Protein AF-A0A3N4JMV4-F1 (afdb_monomer)

Mean predicted aligned error: 7.23 Å

Organism: NCBI:txid1336337

Solvent-accessible surface area (backbone atoms only — not comparable to full-atom values): 22166 Å² total; per-residue (Å²): 128,82,77,88,86,64,74,59,62,59,74,54,41,49,47,62,46,68,56,56,52,49,36,35,75,71,48,37,28,46,74,37,66,44,91,58,69,86,75,42,37,30,29,25,20,47,23,70,61,20,67,76,67,67,61,73,46,63,65,43,30,44,20,30,33,21,28,26,31,59,87,71,11,38,40,65,34,45,52,66,52,69,71,27,35,68,84,44,90,84,28,68,78,86,82,85,67,54,68,39,75,46,40,28,47,32,79,55,49,43,55,32,39,42,32,47,54,96,94,41,82,46,50,21,26,55,58,38,60,86,36,71,62,18,51,51,49,54,50,46,37,60,76,76,42,55,88,45,61,89,75,57,61,62,74,36,16,40,29,27,37,35,39,37,68,92,52,68,75,70,38,71,65,87,71,44,71,45,52,24,54,74,47,38,24,36,48,47,55,42,39,57,68,42,84,46,91,88,17,55,68,75,71,44,96,55,44,63,65,58,76,56,91,78,93,77,88,59,67,63,62,57,22,70,52,88,66,70,57,42,45,36,32,34,37,39,37,16,71,38,94,82,49,38,71,56,48,44,34,35,36,59,19,51,65,38,56,53,38,54,65,54,40,77,67,64,70,45,67,68,40,49,49,51,51,51,46,55,57,53,69,74,47,87,65,84,52,65,67,64,44,50,53,55,51,47,54,53,48,53,55,50,50,55,55,49,60,75,42,18,73,47,61,61,27,71,66,40,52,49,51,54,49,53,48,50,50,52,52,51,52,49,52,53,51,53,52,51,52,49,53,53,52,52,47,55,43,35,75,74,66,53,70,82,48,54,74,93,46,48,68,60,52,52,58,52,52,70,69,50,96,64,60,67,43,57,46,51,16,51,54,19,51,57,71,70,32,63,69,47,22,52,56,26,56,57,65,72,66,73,134

pLDDT: mean 91.99, std 9.96, range [29.64, 98.75]

InterPro domains:
  IPR019039 T4 RNA ligase 1-like, N-terminal [PF09511] (63-184)

Nearest PDB structures (foldseek):
  2c5u-assembly2_B  TM=5.601E-01  e=5.967E-13  Tequatrovirus T4
  5tt6-assembly1_A  TM=5.614E-01  e=3.307E-12  Tequatrovirus T4
  9do4-assembly1_B  TM=5.640E-01  e=1.115E-11  Tequatrovirus T4
  6vt1-assembly4_D  TM=7.646E-01  e=9.548E-05  Naegleria gruberi
  6vtb-assembly1_A  TM=7.559E-01  e=1.009E-04  Naegleria gruberi

Radius of gyration: 29.01 Å; Cα contacts (8 Å, |Δi|>4): 656; chains: 1; bounding box: 57×48×89 Å

Sequence (401 aa):
MSDPQRPPLAALSQIDPKILEKYAADGKILSHRHPDPTIGISIHNYSDSTAFRGRWDPVTLACRTLVTETKTGKVVARGFPKFFGVHEEEAYHPTGKEEVVVIEEKLDGSISLLFWYQGSWIWTSKGRFDSAHAAFAKEIMGEKYAHAYPRLDKDKTYVFEIIHPKNVIGVRYAGRKELVLLAMFRKDGSEVRLEAPGGPWETLPFGKPNIFTMETSDWAGMRDLPLINSEGFVVRFHQTANDERPERLKIKLKRYLEFLKKRENVNDVQDILKYYISCRTTISSFDREVVSRRMGEFKEHYFKTARSIADDLGGEKWVSGVQSAWNRIEIQFVGIMRRWEELLEEVREEGYADREWSRKRQFANMVLRKYIAEDYKQALFGWYDGKDEIVLKNLCKLASL

Secondary structure (DSSP, 8-state):
---TT---GGG-SB--HHHHHHHHHTTSEEEEE-SSTTT-EEEEEE-HHHHHTT---HHHHH-EEEEEETTT-BEEEE-PPP-EETTSTT-----S--SEEEEEE---SEEEEEEEETTEEEEEESS-TTSHHHHHHHHHHHHH-GGGGGGS-TTEEEEEEEE-TT---SS--TT--EEEEEEEEETTS-B--TTSTTSHHHHS-SB---EE----S-TTGGGG---SS--EEEEEEESSTT-SS-EEEEEE-HHHHHHHHHHTTTSSHHHHHHHHHHHHHT-----HHHHHHHHHHHHHHHHHHHHTTHHHHTTHHHHHHHHHHHHHHHHHHHHHHHHHHHHHHHHIIIIITT--GGGHHHHHHHHHHS-S-HHHHHHHHHHHTT-HHHHHHHHHHT---

Foldseek 3Di:
DPDPAADPLLVPQFDPLVVQVVCVVVLQKDKDDAPPCVLQKIAIAGHPCCVVVVVDHSVNQFRFRWMARNHGRGTQAGDHGDAEAPPDPPHDQDPVLFPDKWKFFPDDAWKKKWAAGDHDIFIDTRGGSPDPQSVLVVVLCVPPPVVCVVVDDRQKMWIWGFDAPVTGQQFDPPGDGFTETDWIAGSSGFTFDQPPVVHVCVPGPGHYTDIDDDDDSPLQCQLADPDARGQGIKMWTHSDPPRRHTHIHDRGHPLSVVLNVLCVQQPDLVSLLVLLLVQQLVQLDLDPVSSVVSSVVSVVVNLVSCQSNQRNVPHPVVSVVSVVSNVVLVVQLVVLSVVLVVVLVVCVVVPCVVLDPVCLVVQLVVLVPDPDDPLSSQLSNCVSVVNSSSNSVSSSVSRDD

Structure (mmCIF, N/CA/C/O backbone):
data_AF-A0A3N4JMV4-F1
#
_entry.id   AF-A0A3N4JMV4-F1
#
loop_
_atom_site.group_PDB
_atom_site.id
_atom_site.type_symbol
_atom_site.label_atom_id
_atom_site.label_alt_id
_atom_site.label_comp_id
_atom_site.label_asym_id
_atom_site.label_entity_id
_atom_site.label_seq_id
_atom_site.pdbx_PDB_ins_code
_atom_site.Cartn_x
_atom_site.Cartn_y
_atom_site.Cartn_z
_atom_site.occupancy
_atom_site.B_iso_or_equiv
_atom_site.auth_seq_id
_atom_site.auth_comp_id
_atom_site.auth_asym_id
_atom_site.auth_atom_id
_atom_site.pdbx_PDB_model_num
ATOM 1 N N . MET A 1 1 ? -21.156 24.020 18.182 1.00 29.64 1 MET A N 1
ATOM 2 C CA . MET A 1 1 ? -22.398 23.224 18.155 1.00 29.64 1 MET A CA 1
ATOM 3 C C . MET A 1 1 ? -22.039 21.955 17.415 1.00 29.64 1 MET A C 1
ATOM 5 O O . MET A 1 1 ? -21.512 22.074 16.319 1.00 29.64 1 MET A O 1
ATOM 9 N N . SER A 1 2 ? -22.162 20.796 18.059 1.00 32.72 2 SER A N 1
ATOM 10 C CA . SER A 1 2 ? -21.880 19.495 17.445 1.00 32.72 2 SER A CA 1
ATOM 11 C C . SER A 1 2 ? -22.747 19.322 16.203 1.00 32.72 2 SER A C 1
ATOM 13 O O . SER A 1 2 ? -23.943 19.598 16.270 1.00 32.72 2 SER A O 1
ATOM 15 N N . ASP A 1 3 ? -22.150 18.908 15.088 1.00 32.88 3 ASP A N 1
ATOM 16 C CA . ASP A 1 3 ? -22.882 18.565 13.871 1.00 32.88 3 ASP A CA 1
ATOM 17 C C . ASP A 1 3 ? -23.933 17.476 14.194 1.00 32.88 3 ASP A C 1
ATOM 19 O O . ASP A 1 3 ? -23.565 16.377 14.621 1.00 32.88 3 ASP A O 1
ATOM 23 N N . PRO A 1 4 ? -25.239 17.761 14.047 1.00 31.39 4 PRO A N 1
ATOM 24 C CA . PRO A 1 4 ? -26.305 16.816 14.350 1.00 31.39 4 PRO A CA 1
ATOM 25 C C . PRO A 1 4 ? -26.521 15.744 13.258 1.00 31.39 4 PRO A C 1
ATOM 27 O O . PRO A 1 4 ? -27.458 14.956 13.384 1.00 31.39 4 PRO A O 1
ATOM 30 N N . GLN A 1 5 ? -25.690 15.668 12.204 1.00 34.16 5 GLN A N 1
ATOM 31 C CA . GLN A 1 5 ? -25.886 14.742 11.071 1.00 34.16 5 GLN A CA 1
ATOM 32 C C . GLN A 1 5 ? -25.036 13.458 11.043 1.00 34.16 5 GLN A C 1
ATOM 34 O O . G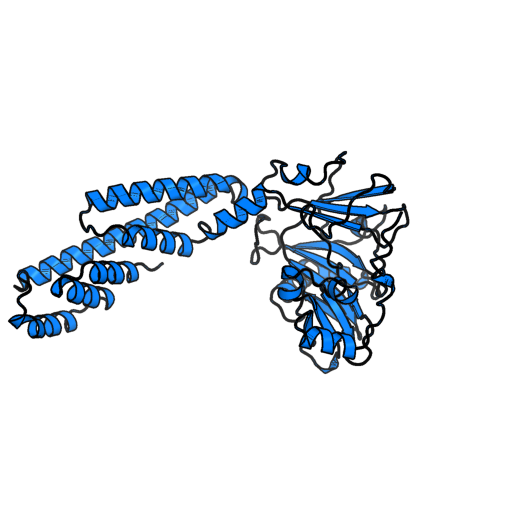LN A 1 5 ? -25.148 12.686 10.089 1.00 34.16 5 GLN A O 1
ATOM 39 N N . ARG A 1 6 ? -24.269 13.115 12.085 1.00 43.53 6 ARG A N 1
ATOM 40 C CA . ARG A 1 6 ? -23.688 11.758 12.195 1.00 43.53 6 ARG A CA 1
ATOM 41 C C . ARG A 1 6 ? -24.186 11.043 13.450 1.00 43.53 6 ARG A C 1
ATOM 43 O O . ARG A 1 6 ? -23.666 11.296 14.533 1.00 43.53 6 ARG A O 1
ATOM 50 N N . PRO A 1 7 ? -25.151 10.106 13.336 1.00 36.91 7 PRO A N 1
ATOM 51 C CA . PRO A 1 7 ? -25.404 9.142 14.397 1.00 36.91 7 PRO A CA 1
ATOM 52 C C . PRO A 1 7 ? -24.079 8.450 14.733 1.00 36.91 7 PRO A C 1
ATOM 54 O O . PRO A 1 7 ? -23.438 7.904 13.826 1.00 36.91 7 PRO A O 1
ATOM 57 N N . PRO A 1 8 ? -23.631 8.471 15.996 1.00 51.50 8 PRO A N 1
ATOM 58 C CA . PRO A 1 8 ? -22.374 7.855 16.353 1.00 51.50 8 PRO A CA 1
ATOM 59 C C . PRO A 1 8 ? -22.485 6.355 16.092 1.00 51.50 8 PRO A C 1
ATOM 61 O O . PRO A 1 8 ? -23.491 5.712 16.400 1.00 51.50 8 PRO A O 1
ATOM 64 N N . LEU A 1 9 ? -21.397 5.772 15.596 1.00 53.06 9 LEU A N 1
ATOM 65 C CA . LEU A 1 9 ? -21.185 4.323 15.479 1.00 53.06 9 LEU A CA 1
ATOM 66 C C . LEU A 1 9 ? -21.533 3.537 16.760 1.00 53.06 9 LEU A C 1
ATOM 68 O O . LEU A 1 9 ? -21.709 2.319 16.704 1.00 53.06 9 LEU A O 1
ATOM 72 N N . ALA A 1 10 ? -21.656 4.250 17.885 1.00 49.31 10 ALA A N 1
ATOM 73 C CA . ALA A 1 10 ? -22.205 3.838 19.170 1.00 49.31 10 ALA A CA 1
ATOM 74 C C . ALA A 1 10 ? -23.556 3.108 19.101 1.00 49.31 10 ALA A C 1
ATOM 76 O O . ALA A 1 10 ? -23.810 2.252 19.941 1.00 49.31 10 ALA A O 1
ATOM 77 N N . ALA A 1 11 ? -24.408 3.397 18.111 1.00 56.97 11 ALA A N 1
ATOM 78 C CA . ALA A 1 11 ? -25.726 2.763 17.992 1.00 56.97 11 ALA A CA 1
ATOM 79 C C . ALA A 1 11 ? -25.717 1.410 17.250 1.00 56.97 11 ALA A C 1
ATOM 81 O O . ALA A 1 11 ? -26.734 0.725 17.209 1.00 56.97 11 ALA A O 1
ATOM 82 N N . LEU A 1 12 ? -24.587 1.002 16.659 1.00 73.50 12 LEU A N 1
ATOM 83 C CA . LEU A 1 12 ? -24.507 -0.186 15.800 1.00 73.50 12 LEU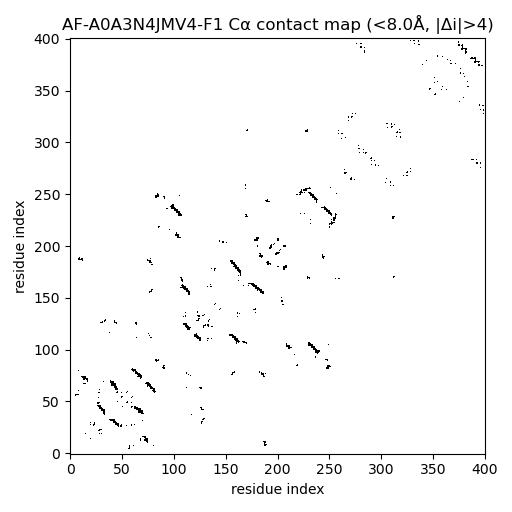 A CA 1
ATOM 84 C C . LEU A 1 12 ? -23.851 -1.371 16.519 1.00 73.50 12 LEU A C 1
ATOM 86 O O . LEU A 1 12 ? -22.915 -1.965 15.990 1.00 73.50 12 LEU A O 1
ATOM 90 N N . SER A 1 13 ? -24.283 -1.712 17.735 1.00 82.62 13 SER A N 1
ATOM 91 C CA . SER A 1 13 ? -23.849 -2.950 18.418 1.00 82.62 13 SER A CA 1
ATOM 92 C C . SER A 1 13 ? -24.419 -4.216 17.756 1.00 82.62 13 SER A C 1
ATOM 94 O O . SER A 1 13 ? -23.881 -5.315 17.915 1.00 82.62 13 SER A O 1
ATOM 96 N N . GLN A 1 14 ? -25.472 -4.042 16.959 1.00 89.19 14 GLN A N 1
ATOM 97 C CA . GLN A 1 14 ? -26.087 -5.037 16.097 1.00 89.19 14 GLN A CA 1
ATOM 98 C C . GLN A 1 14 ? -26.612 -4.335 14.839 1.00 89.19 14 GLN A C 1
ATOM 100 O O . GLN A 1 14 ? -27.131 -3.223 14.917 1.00 89.19 14 GLN A O 1
ATOM 105 N N . ILE A 1 15 ? -26.468 -4.976 13.682 1.00 90.12 15 ILE A N 1
ATOM 106 C CA . ILE A 1 15 ? -26.970 -4.477 12.397 1.00 90.12 15 ILE A CA 1
ATOM 107 C C . ILE A 1 15 ? -27.771 -5.599 11.759 1.00 90.12 15 ILE A C 1
ATOM 109 O O . ILE A 1 15 ? -27.218 -6.674 11.560 1.00 90.12 15 ILE A O 1
ATOM 113 N N . ASP A 1 16 ? -29.043 -5.368 11.427 1.00 92.25 16 ASP A N 1
ATOM 114 C CA . ASP A 1 16 ? -29.864 -6.380 10.747 1.00 92.25 16 ASP A CA 1
ATOM 115 C C . ASP A 1 16 ? -29.115 -6.913 9.505 1.00 92.25 16 ASP A C 1
ATOM 117 O O . ASP A 1 16 ? -28.759 -6.114 8.626 1.00 92.25 16 ASP A O 1
ATOM 121 N N . PRO A 1 17 ? -28.865 -8.236 9.404 1.00 94.62 17 PRO A N 1
ATOM 122 C CA . PRO A 1 17 ? -28.204 -8.832 8.248 1.00 94.62 17 PRO A CA 1
ATOM 123 C C . PRO A 1 17 ? -28.820 -8.416 6.907 1.00 94.62 17 PRO A C 1
ATOM 125 O O . PRO A 1 17 ? -28.081 -8.210 5.946 1.00 94.62 17 PRO A O 1
ATOM 128 N N . LYS A 1 18 ? -30.139 -8.182 6.846 1.00 95.38 18 LYS A N 1
ATOM 129 C CA . LYS A 1 18 ? -30.824 -7.723 5.625 1.00 95.38 18 LYS A CA 1
ATOM 130 C C . LYS A 1 18 ? -30.355 -6.344 5.164 1.00 95.38 18 LYS A C 1
ATOM 132 O O . LYS A 1 18 ? -30.313 -6.076 3.964 1.00 95.38 18 LYS A O 1
ATOM 137 N N . ILE A 1 19 ? -29.984 -5.461 6.096 1.00 94.94 19 ILE A N 1
ATOM 138 C CA . ILE A 1 19 ? -29.405 -4.152 5.765 1.00 94.94 19 ILE A CA 1
ATOM 139 C C . ILE A 1 19 ? -28.042 -4.362 5.102 1.00 94.94 19 ILE A C 1
ATOM 141 O O . ILE A 1 19 ? -27.785 -3.793 4.045 1.00 94.94 19 ILE A O 1
ATOM 145 N N . LEU A 1 20 ? -27.186 -5.212 5.673 1.00 95.12 20 LEU A N 1
ATOM 146 C CA . LEU A 1 20 ? -25.857 -5.498 5.122 1.00 95.12 20 LEU A CA 1
ATOM 147 C C . LEU A 1 20 ? -25.940 -6.194 3.755 1.00 95.12 20 LEU A C 1
ATOM 149 O O . LEU A 1 20 ? -25.191 -5.846 2.843 1.00 95.12 20 LEU A O 1
ATOM 153 N N . GLU A 1 21 ? -26.875 -7.128 3.583 1.00 96.25 21 GLU A N 1
ATOM 154 C CA . GLU A 1 21 ? -27.155 -7.788 2.302 1.00 96.25 21 GLU A CA 1
ATOM 155 C C . GLU A 1 21 ? -27.598 -6.783 1.236 1.00 96.25 21 GLU A C 1
ATOM 157 O O . GLU A 1 21 ? -27.046 -6.774 0.135 1.00 96.25 21 GLU A O 1
ATOM 162 N N . LYS A 1 22 ? -28.523 -5.877 1.578 1.00 97.12 22 LYS A N 1
ATOM 163 C CA . LYS A 1 22 ? -28.954 -4.803 0.677 1.00 97.12 22 LYS A CA 1
ATOM 164 C C . LYS A 1 22 ? -27.791 -3.887 0.294 1.00 97.12 22 LYS A C 1
ATOM 166 O O . LYS A 1 22 ? -27.587 -3.614 -0.882 1.00 97.12 22 LYS A O 1
ATOM 171 N N . TYR A 1 23 ? -26.994 -3.441 1.265 1.00 97.06 23 TYR A N 1
ATOM 172 C CA . TYR A 1 23 ? -25.842 -2.577 0.997 1.00 97.06 23 TYR A CA 1
ATOM 173 C C . TYR A 1 23 ? -24.791 -3.273 0.122 1.00 97.06 23 TYR A C 1
ATOM 175 O O . TYR A 1 23 ? -24.129 -2.610 -0.680 1.00 97.06 23 TYR A O 1
ATOM 183 N N . ALA A 1 24 ? -24.626 -4.590 0.263 1.00 96.69 24 ALA A N 1
ATOM 184 C CA . ALA A 1 24 ? -23.746 -5.370 -0.596 1.00 96.69 24 ALA A CA 1
ATOM 185 C C . ALA A 1 24 ? -24.309 -5.478 -2.024 1.00 96.69 24 ALA A C 1
ATOM 187 O O . ALA A 1 24 ? -23.572 -5.247 -2.980 1.00 96.69 24 ALA A O 1
ATOM 188 N N . ALA A 1 25 ? -25.612 -5.745 -2.172 1.00 97.56 25 ALA A N 1
ATOM 189 C CA . ALA A 1 25 ? -26.295 -5.796 -3.467 1.00 97.56 25 ALA A CA 1
ATOM 190 C C . ALA A 1 25 ? -26.251 -4.447 -4.212 1.00 97.56 25 ALA A C 1
ATOM 192 O O . ALA A 1 25 ? -26.000 -4.412 -5.414 1.00 97.56 25 ALA A O 1
ATOM 193 N N . ASP A 1 26 ? -26.381 -3.332 -3.487 1.00 96.88 26 ASP A N 1
ATOM 194 C CA . ASP A 1 26 ? -26.273 -1.964 -4.019 1.00 96.88 26 ASP A CA 1
ATOM 195 C C . ASP A 1 26 ? -24.815 -1.545 -4.333 1.00 96.88 26 ASP A C 1
ATOM 197 O O . ASP A 1 26 ? -24.531 -0.388 -4.683 1.00 96.88 26 ASP A O 1
ATOM 201 N N . GLY A 1 27 ? -23.850 -2.452 -4.131 1.00 96.19 27 GLY A N 1
ATOM 202 C CA . GLY A 1 27 ? -22.424 -2.195 -4.307 1.00 96.19 27 GLY A CA 1
ATOM 203 C C . GLY A 1 27 ? -21.892 -1.096 -3.386 1.00 96.19 27 GLY A C 1
ATOM 204 O O . GLY A 1 27 ? -20.921 -0.420 -3.736 1.00 96.19 27 GLY A O 1
ATOM 205 N N . LYS A 1 28 ? -22.539 -0.845 -2.238 1.00 95.88 28 LYS A N 1
ATOM 206 C CA . LYS A 1 28 ? -22.082 0.128 -1.233 1.00 95.88 28 LYS A CA 1
ATOM 207 C C . LYS A 1 28 ? -21.019 -0.459 -0.311 1.00 95.88 28 LYS A C 1
ATOM 209 O O . LYS A 1 28 ? -20.108 0.256 0.114 1.00 95.88 28 LYS A O 1
ATOM 214 N N . ILE A 1 29 ? -21.132 -1.749 -0.013 1.00 97.56 29 ILE A N 1
ATOM 215 C CA . ILE A 1 29 ? -20.173 -2.488 0.806 1.00 97.56 29 ILE A CA 1
ATOM 216 C C . ILE A 1 29 ? -19.749 -3.782 0.106 1.00 97.56 29 ILE A C 1
ATOM 218 O O . ILE A 1 29 ? -20.413 -4.269 -0.803 1.00 97.56 29 ILE A O 1
ATOM 222 N N . LEU A 1 30 ? -18.636 -4.337 0.559 1.00 96.81 30 LEU A N 1
ATOM 223 C CA . LEU A 1 30 ? -18.134 -5.664 0.266 1.00 96.81 30 LEU A CA 1
ATOM 224 C C . LEU A 1 30 ? -18.254 -6.493 1.543 1.00 96.81 30 LEU A C 1
ATOM 226 O O . LEU A 1 30 ? -17.831 -6.047 2.613 1.00 96.81 30 LEU A O 1
ATOM 230 N N . SER A 1 31 ? -18.807 -7.695 1.414 1.00 97.12 31 SER A N 1
ATOM 231 C CA . SER A 1 31 ? -19.013 -8.628 2.520 1.00 97.12 31 SER A CA 1
ATOM 232 C C . SER A 1 31 ? -18.337 -9.956 2.204 1.00 97.12 31 SER A C 1
ATOM 234 O O . SER A 1 31 ? -18.545 -10.519 1.128 1.00 97.12 31 SER A O 1
ATOM 236 N N . HIS A 1 32 ? -17.557 -10.481 3.145 1.00 97.50 32 HIS A N 1
ATOM 237 C CA . HIS A 1 32 ? -16.895 -11.776 3.010 1.00 97.50 32 HIS A CA 1
ATOM 238 C C . HIS A 1 32 ? -17.168 -12.635 4.241 1.00 97.50 32 HIS A C 1
ATOM 240 O O . HIS A 1 32 ? -16.971 -12.194 5.370 1.00 97.50 32 HIS A O 1
ATOM 246 N N . ARG A 1 33 ? -17.635 -13.867 4.027 1.00 97.69 33 ARG A N 1
ATOM 247 C CA . ARG A 1 33 ? -17.844 -14.833 5.111 1.00 97.69 33 ARG A CA 1
ATOM 248 C C . ARG A 1 33 ? -16.511 -15.407 5.571 1.00 97.69 33 ARG A C 1
ATOM 250 O O . ARG A 1 33 ? -15.557 -15.467 4.794 1.00 97.69 33 ARG A O 1
ATOM 257 N N . HIS A 1 34 ? -16.460 -15.844 6.824 1.00 97.81 34 HIS A N 1
ATOM 258 C CA . HIS A 1 34 ? -15.359 -16.674 7.291 1.00 97.81 34 HIS A CA 1
ATOM 259 C C . HIS A 1 34 ? -15.261 -17.956 6.430 1.00 97.81 34 HIS A C 1
ATOM 261 O O . HIS A 1 34 ? -16.306 -18.540 6.133 1.00 97.81 34 HIS A O 1
ATOM 267 N N . PRO A 1 35 ? -14.053 -18.392 6.011 1.00 96.12 35 PRO A N 1
ATOM 268 C CA . PRO A 1 35 ? -13.882 -19.576 5.162 1.00 96.12 35 PRO A CA 1
ATOM 269 C C . PRO A 1 35 ? -14.433 -20.861 5.780 1.00 96.12 35 PRO A C 1
ATOM 271 O O . PRO A 1 35 ? -14.991 -21.695 5.076 1.00 96.12 35 PRO A O 1
ATOM 274 N N . ASP A 1 36 ? -14.298 -21.004 7.099 1.00 95.75 36 ASP A N 1
ATOM 275 C CA . ASP A 1 36 ? -14.996 -22.042 7.855 1.00 95.75 36 ASP A CA 1
ATOM 276 C C . ASP A 1 36 ? -16.451 -21.599 8.119 1.00 95.75 36 ASP A C 1
ATOM 278 O O . ASP A 1 36 ? -16.661 -20.645 8.885 1.00 95.75 36 ASP A O 1
ATOM 282 N N . PRO A 1 37 ? -17.456 -22.268 7.516 1.00 92.94 37 PRO A N 1
ATOM 283 C CA . PRO A 1 37 ? -18.859 -21.893 7.652 1.00 92.94 37 PRO A CA 1
ATOM 284 C C . PRO A 1 37 ? -19.419 -22.137 9.059 1.00 92.94 37 PRO A C 1
ATOM 286 O O . PRO A 1 37 ? -20.447 -21.547 9.398 1.00 92.94 37 PRO A O 1
ATOM 289 N N . THR A 1 38 ? -18.772 -22.972 9.880 1.00 94.94 38 THR A N 1
ATOM 290 C CA . THR A 1 38 ? -19.236 -23.292 11.239 1.00 94.94 38 THR A CA 1
ATOM 291 C C . THR A 1 38 ? -19.070 -22.119 12.204 1.00 94.94 38 THR A C 1
ATOM 293 O O . THR A 1 38 ? -19.888 -21.957 13.107 1.00 94.94 38 THR A O 1
ATOM 296 N N . ILE A 1 39 ? -18.092 -21.238 11.955 1.00 96.94 39 ILE A N 1
ATOM 297 C CA . ILE A 1 39 ? -17.860 -20.031 12.765 1.00 96.94 39 ILE A CA 1
ATOM 298 C C . ILE A 1 39 ? -19.008 -19.027 12.592 1.00 96.94 39 ILE A C 1
ATOM 300 O O . ILE A 1 39 ? -19.413 -18.361 13.539 1.00 96.94 39 ILE A O 1
ATOM 304 N N . GLY A 1 40 ? -19.580 -18.918 11.389 1.00 97.12 40 GLY A N 1
ATOM 305 C CA . GLY A 1 40 ? -20.806 -18.145 11.175 1.00 97.12 40 GLY A CA 1
ATOM 306 C C . GLY A 1 40 ? -20.659 -16.619 11.254 1.00 97.12 40 GLY A C 1
ATOM 307 O O . GLY A 1 40 ? -21.654 -15.933 11.490 1.00 97.12 40 GLY A O 1
ATOM 308 N N . ILE A 1 41 ? -19.475 -16.056 11.000 1.00 98.38 41 ILE A N 1
ATOM 309 C CA . ILE A 1 41 ? -19.231 -14.598 10.966 1.00 98.38 41 ILE A CA 1
ATOM 310 C C . ILE A 1 41 ? -18.926 -14.083 9.554 1.00 98.38 41 ILE A C 1
ATOM 312 O O . ILE A 1 41 ? -18.461 -14.826 8.688 1.00 98.38 41 ILE A O 1
ATOM 316 N N . SER A 1 42 ? -19.172 -12.793 9.340 1.00 98.31 42 SER A N 1
ATOM 317 C CA . SER A 1 42 ? -18.862 -12.064 8.109 1.00 98.31 42 SER A CA 1
ATOM 318 C C . SER A 1 42 ? -18.101 -10.779 8.419 1.00 98.31 42 SER A C 1
ATOM 320 O O . SER A 1 42 ? -18.342 -10.153 9.447 1.00 98.31 42 SER A O 1
ATOM 322 N N . ILE A 1 43 ? -17.190 -10.382 7.530 1.00 97.94 43 ILE A N 1
ATOM 323 C CA . ILE A 1 43 ? -16.492 -9.093 7.567 1.00 97.94 43 ILE A CA 1
ATOM 324 C C . ILE A 1 43 ? -17.024 -8.164 6.474 1.00 97.94 43 ILE A C 1
ATOM 326 O O . ILE A 1 43 ? -17.244 -8.596 5.343 1.00 97.94 43 ILE A O 1
ATOM 330 N N . HIS A 1 44 ? -17.192 -6.885 6.808 1.00 97.69 44 HIS A N 1
ATOM 331 C CA . HIS A 1 44 ? -17.810 -5.862 5.971 1.00 97.69 44 HIS A CA 1
ATOM 332 C C . HIS A 1 44 ? -16.896 -4.643 5.805 1.00 97.69 44 HIS A C 1
ATOM 334 O O . HIS A 1 44 ? -16.334 -4.122 6.776 1.00 97.69 44 HIS A O 1
ATOM 340 N N . ASN A 1 45 ? -16.775 -4.165 4.565 1.00 96.94 45 ASN A N 1
ATOM 341 C CA . ASN A 1 45 ? -16.049 -2.948 4.199 1.00 96.94 45 ASN A CA 1
ATOM 342 C C . ASN A 1 45 ? -16.837 -2.107 3.208 1.00 96.94 45 ASN A C 1
ATOM 344 O O . ASN A 1 45 ? -17.475 -2.666 2.333 1.00 96.94 45 ASN A O 1
ATOM 348 N N . TYR A 1 46 ? -16.742 -0.784 3.257 1.00 96.44 46 TYR A N 1
ATOM 349 C CA . TYR A 1 46 ? -17.213 0.072 2.180 1.00 96.44 46 TYR A CA 1
ATOM 350 C C . TYR A 1 46 ? -16.491 -0.294 0.877 1.00 96.44 46 TYR A C 1
ATOM 352 O O . TYR A 1 46 ? -15.318 -0.682 0.879 1.00 96.44 46 TYR A O 1
ATOM 360 N N . SER A 1 47 ? -17.203 -0.184 -0.239 1.00 95.50 47 SER A N 1
ATOM 361 C CA . SER A 1 47 ? -16.644 -0.429 -1.565 1.00 95.50 47 SER A CA 1
ATOM 362 C C . SER A 1 47 ? -15.863 0.782 -2.078 1.00 95.50 47 SER A C 1
ATOM 364 O O . SER A 1 47 ? -16.098 1.920 -1.660 1.00 95.50 47 SER A O 1
ATOM 366 N N . ASP A 1 48 ? -14.997 0.561 -3.065 1.00 90.69 48 ASP A N 1
ATOM 367 C CA . ASP A 1 48 ? -14.315 1.655 -3.764 1.00 90.69 48 ASP A CA 1
ATOM 368 C C . ASP A 1 48 ? -15.315 2.607 -4.432 1.00 90.69 48 ASP A C 1
ATOM 370 O O . ASP A 1 48 ? -15.111 3.817 -4.450 1.00 90.69 48 ASP A O 1
ATOM 374 N N . SER A 1 49 ? -16.455 2.085 -4.897 1.00 91.94 49 SER A N 1
ATOM 375 C CA . SER A 1 49 ? -17.548 2.898 -5.436 1.00 91.94 49 SER A CA 1
ATOM 376 C C . SER A 1 49 ? -18.150 3.833 -4.384 1.00 91.94 49 SER A C 1
ATOM 378 O O . SER A 1 49 ? -18.482 4.975 -4.690 1.00 91.94 49 SER A O 1
ATOM 380 N N . THR A 1 50 ? -18.300 3.376 -3.139 1.00 93.25 50 THR A N 1
ATOM 381 C CA . THR A 1 50 ? -18.742 4.232 -2.028 1.00 93.25 50 THR A CA 1
ATOM 382 C C . THR A 1 50 ? -17.741 5.331 -1.737 1.00 93.25 50 THR A C 1
ATOM 384 O O . THR A 1 50 ? -18.148 6.484 -1.633 1.00 93.25 50 THR A O 1
ATOM 387 N N . ALA A 1 51 ? -16.452 4.987 -1.682 1.00 90.06 51 ALA A N 1
ATOM 388 C CA . ALA A 1 51 ? -15.400 5.965 -1.452 1.00 90.06 51 ALA A CA 1
ATOM 389 C C . ALA A 1 51 ? -15.319 7.008 -2.575 1.00 90.06 51 ALA A C 1
ATOM 391 O O . ALA A 1 51 ? -15.254 8.198 -2.297 1.00 90.06 51 ALA A O 1
ATOM 392 N N . PHE A 1 52 ? -15.381 6.568 -3.831 1.00 89.44 52 PHE A N 1
ATOM 393 C CA . PHE A 1 52 ? -15.312 7.442 -5.000 1.00 89.44 52 PHE A CA 1
ATOM 394 C C . PHE A 1 52 ? -16.530 8.366 -5.132 1.00 89.44 52 PHE A C 1
ATOM 396 O O . PHE A 1 52 ? -16.392 9.510 -5.544 1.00 89.44 52 PHE A O 1
ATOM 403 N N . ARG A 1 53 ? -17.731 7.875 -4.800 1.00 91.94 53 ARG A N 1
ATOM 404 C CA . ARG A 1 53 ? -18.992 8.623 -4.955 1.00 91.94 53 ARG A CA 1
ATOM 405 C C . ARG A 1 53 ? -19.433 9.378 -3.697 1.00 91.94 53 ARG A C 1
ATOM 407 O O . ARG A 1 53 ? -20.548 9.886 -3.694 1.00 91.94 53 ARG A O 1
ATOM 414 N N . GLY A 1 54 ? -18.644 9.370 -2.620 1.00 91.38 54 GLY A N 1
ATOM 415 C CA . GLY A 1 54 ? -19.015 10.022 -1.357 1.00 91.38 54 GLY A CA 1
ATOM 416 C C . GLY A 1 54 ? -20.296 9.468 -0.716 1.00 91.38 54 GLY A C 1
ATOM 417 O O . GLY A 1 54 ? -21.053 10.206 -0.095 1.00 91.38 54 GLY A O 1
ATOM 418 N N . ARG A 1 55 ? -20.606 8.171 -0.890 1.00 92.56 55 ARG A N 1
ATOM 419 C CA . ARG A 1 55 ? -21.868 7.565 -0.402 1.00 92.56 55 ARG A CA 1
ATOM 420 C C . ARG A 1 55 ? -21.791 7.212 1.089 1.00 92.56 55 ARG A C 1
ATOM 422 O O . ARG A 1 55 ? -21.961 6.048 1.448 1.00 92.56 55 ARG A O 1
ATOM 429 N N . TRP A 1 56 ? -21.498 8.201 1.928 1.00 93.00 56 TRP A N 1
ATOM 430 C CA . TRP A 1 56 ? -21.273 8.021 3.360 1.00 93.00 56 TRP A CA 1
ATOM 431 C C . TRP A 1 56 ? -22.561 8.145 4.172 1.00 93.00 56 TRP A C 1
ATOM 433 O O . TRP A 1 56 ? -23.292 9.124 4.097 1.00 93.00 56 TRP A O 1
ATOM 443 N N . ASP A 1 57 ? -22.805 7.131 4.986 1.00 91.69 57 ASP A N 1
ATOM 444 C CA . ASP A 1 57 ? -23.864 7.037 5.981 1.00 91.69 57 ASP A CA 1
ATOM 445 C C . ASP A 1 57 ? -23.328 6.238 7.189 1.00 91.69 57 ASP A C 1
ATOM 447 O O . ASP A 1 57 ? -22.218 5.695 7.127 1.00 91.69 57 ASP A O 1
ATOM 451 N N . PRO A 1 58 ? -24.070 6.126 8.303 1.00 89.88 58 PRO A N 1
ATOM 452 C CA . PRO A 1 58 ? -23.575 5.419 9.484 1.00 89.88 58 PRO A CA 1
ATOM 453 C C . PRO A 1 58 ? -23.115 3.979 9.213 1.00 89.88 58 PRO A C 1
ATOM 455 O O . PRO A 1 58 ? -22.128 3.534 9.794 1.00 89.88 58 PRO A O 1
ATOM 458 N N . VAL A 1 59 ? -23.785 3.253 8.311 1.00 92.25 59 VAL A N 1
ATOM 459 C CA . VAL A 1 59 ? -23.462 1.851 7.999 1.00 92.25 59 VAL A CA 1
ATOM 460 C C . VAL A 1 59 ? -22.179 1.759 7.177 1.00 92.25 59 VAL A C 1
ATOM 462 O O . VAL A 1 59 ? -21.295 0.971 7.504 1.00 92.25 59 VAL A O 1
ATOM 465 N N . THR A 1 60 ? -22.034 2.567 6.131 1.00 94.25 60 THR A N 1
ATOM 466 C CA . THR A 1 60 ? -20.830 2.588 5.282 1.00 94.25 60 THR A CA 1
ATOM 467 C C . THR A 1 60 ? -19.604 3.117 6.020 1.00 94.25 60 THR A C 1
ATOM 469 O O . THR A 1 60 ? -18.514 2.577 5.830 1.00 94.25 60 THR A O 1
ATOM 472 N N . LEU A 1 61 ? -19.769 4.104 6.909 1.00 93.75 61 LEU A N 1
ATOM 473 C CA . LEU A 1 61 ? -18.702 4.565 7.801 1.00 93.75 61 LEU A CA 1
ATOM 474 C C . LEU A 1 61 ? -18.272 3.458 8.777 1.00 93.75 61 LEU A C 1
ATOM 476 O O . LEU A 1 61 ? -17.076 3.307 9.033 1.00 93.75 61 LEU A O 1
ATOM 480 N N . ALA A 1 62 ? -19.228 2.672 9.289 1.00 92.81 62 ALA A N 1
ATOM 481 C CA . ALA A 1 62 ? -18.972 1.537 10.178 1.00 92.81 62 ALA A CA 1
ATOM 482 C C . ALA A 1 62 ? -18.310 0.359 9.471 1.00 92.81 62 ALA A C 1
ATOM 484 O O . ALA A 1 62 ? -17.471 -0.316 10.064 1.00 92.81 62 ALA A O 1
ATOM 485 N N . CYS A 1 63 ? -18.676 0.104 8.214 1.00 95.25 63 CYS A N 1
ATOM 486 C CA . CYS A 1 63 ? -18.118 -0.962 7.396 1.00 95.25 63 CYS A CA 1
ATOM 487 C C . CYS A 1 63 ? -16.684 -0.610 6.988 1.00 95.25 63 CYS A C 1
ATOM 489 O O . CYS A 1 63 ? -16.403 -0.263 5.848 1.00 95.25 63 CYS A O 1
ATOM 491 N N . ARG A 1 64 ? -15.743 -0.700 7.919 1.00 93.75 64 ARG A N 1
ATOM 492 C CA . ARG A 1 64 ? -14.306 -0.626 7.670 1.00 93.75 64 ARG A CA 1
ATOM 493 C C . ARG A 1 64 ? -13.642 -1.592 8.641 1.00 93.75 64 ARG A C 1
ATOM 495 O O . ARG A 1 64 ? -13.343 -1.252 9.782 1.00 93.75 64 ARG A O 1
ATOM 502 N N . THR A 1 65 ? -13.487 -2.828 8.184 1.00 94.81 65 THR A N 1
ATOM 503 C CA . THR A 1 65 ? -13.127 -3.971 9.026 1.00 94.81 65 THR A CA 1
ATOM 504 C C . THR A 1 65 ? -14.157 -4.247 10.139 1.00 94.81 65 THR A C 1
ATOM 506 O O . THR A 1 65 ? -13.799 -4.464 11.297 1.00 94.81 65 THR A O 1
ATOM 509 N N . LEU A 1 66 ? -15.454 -4.214 9.810 1.00 96.69 66 LEU A N 1
ATOM 510 C CA . LEU A 1 66 ? -16.535 -4.565 10.742 1.00 96.69 66 LEU A CA 1
ATOM 511 C C . LEU A 1 66 ? -16.861 -6.052 10.642 1.00 96.69 66 LEU A C 1
ATOM 513 O O . LEU A 1 66 ? -17.121 -6.530 9.544 1.00 96.69 66 LEU A O 1
ATOM 517 N N . VAL A 1 67 ? -16.907 -6.767 11.763 1.00 97.94 67 VAL A N 1
ATOM 518 C CA . VAL A 1 67 ? -17.238 -8.196 11.802 1.00 97.94 67 VAL A CA 1
ATOM 519 C C . VAL A 1 67 ? -18.559 -8.410 12.530 1.00 97.94 67 VAL A C 1
ATOM 521 O O . VAL A 1 67 ? -18.717 -7.984 13.677 1.00 97.94 67 VAL A O 1
ATOM 524 N N . THR A 1 68 ? -19.493 -9.106 11.885 1.00 97.81 68 THR A N 1
ATOM 525 C CA . THR A 1 68 ? -20.804 -9.442 12.453 1.00 97.81 68 THR A CA 1
ATOM 526 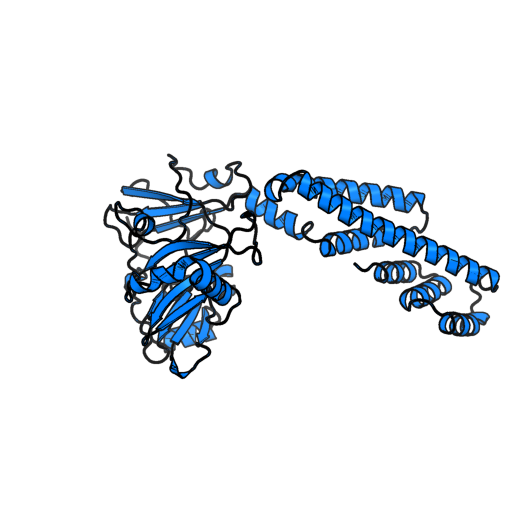C C . THR A 1 68 ? -21.074 -10.941 12.416 1.00 97.81 68 THR A C 1
ATOM 528 O O . THR A 1 68 ? -20.541 -11.672 11.579 1.00 97.81 68 THR A O 1
ATOM 531 N N . GLU A 1 69 ? -21.917 -11.418 13.327 1.00 97.69 69 GLU A N 1
ATOM 532 C CA . GLU A 1 69 ? -22.539 -12.731 13.196 1.00 97.69 69 GLU A CA 1
ATOM 533 C C . GLU A 1 69 ? -23.498 -12.736 12.009 1.00 97.69 69 GLU A C 1
ATOM 535 O O . GLU A 1 69 ? -24.408 -11.917 11.916 1.00 97.69 69 GLU A O 1
ATOM 540 N N . THR A 1 70 ? -23.353 -13.722 11.134 1.00 96.69 70 THR A N 1
ATOM 541 C CA . THR A 1 70 ? -24.091 -13.774 9.867 1.00 96.69 70 THR A CA 1
ATOM 542 C C . THR A 1 70 ? -25.598 -13.954 10.074 1.00 96.69 70 THR A C 1
ATOM 544 O O . THR A 1 70 ? -26.388 -13.493 9.260 1.00 96.69 70 THR A O 1
ATOM 547 N N . LYS A 1 71 ? -26.010 -14.636 11.153 1.00 95.69 71 LYS A N 1
ATOM 548 C CA . LYS A 1 71 ? -27.428 -14.917 11.438 1.00 95.69 71 LYS A CA 1
ATOM 549 C C . LYS A 1 71 ? -28.123 -13.801 12.214 1.00 95.69 71 LYS A C 1
ATOM 551 O O . LYS A 1 71 ? -29.285 -13.519 11.955 1.00 95.69 71 LYS A O 1
ATOM 556 N N . THR A 1 72 ? -27.442 -13.223 13.200 1.00 96.06 72 THR A N 1
ATOM 557 C CA . THR A 1 72 ? -28.051 -12.287 14.160 1.00 96.06 72 THR A CA 1
ATOM 558 C C . THR A 1 72 ? -27.725 -10.833 13.834 1.00 96.06 72 THR A C 1
ATOM 560 O O . THR A 1 72 ? -28.440 -9.932 14.271 1.00 96.06 72 THR A O 1
ATOM 563 N N . GLY A 1 73 ? -26.637 -10.590 13.097 1.00 94.81 73 GLY A N 1
ATOM 564 C CA . GLY A 1 73 ? -26.115 -9.252 12.856 1.00 94.81 73 GLY A CA 1
ATOM 565 C C . GLY A 1 73 ? -25.367 -8.649 14.044 1.00 94.81 73 GLY A C 1
ATOM 566 O O . GLY A 1 73 ? -24.984 -7.478 14.005 1.00 94.81 73 GLY A O 1
ATOM 567 N N . LYS A 1 74 ? -25.172 -9.412 15.128 1.00 95.75 74 LYS A N 1
ATOM 568 C CA . LYS A 1 74 ? -24.460 -8.949 16.322 1.00 95.75 74 LYS A CA 1
ATOM 569 C C . LYS A 1 74 ? -23.017 -8.616 15.968 1.00 95.75 74 LYS A C 1
ATOM 571 O O . LYS A 1 74 ? -22.340 -9.419 15.325 1.00 95.75 74 LYS A O 1
ATOM 576 N N . VAL A 1 75 ? -22.525 -7.465 16.417 1.00 95.38 75 VAL A N 1
ATOM 577 C CA . VAL A 1 75 ? -21.121 -7.105 16.212 1.00 95.38 75 VAL A CA 1
ATOM 578 C C . VAL A 1 75 ? -20.225 -7.975 17.085 1.00 95.38 75 VAL A C 1
ATOM 580 O O . VAL A 1 75 ? -20.377 -8.050 18.306 1.00 95.38 75 VAL A O 1
ATOM 583 N N . VAL A 1 76 ? -19.269 -8.624 16.428 1.00 96.62 76 VAL A N 1
ATOM 584 C CA . VAL A 1 76 ? -18.261 -9.489 17.046 1.00 96.62 76 VAL A CA 1
ATOM 585 C C . VAL A 1 76 ? -16.966 -8.720 17.263 1.00 96.62 76 VAL A C 1
ATOM 587 O O . VAL A 1 76 ? -16.377 -8.796 18.339 1.00 96.62 76 VAL A O 1
ATOM 590 N N . ALA A 1 77 ? -16.551 -7.959 16.252 1.00 97.06 77 ALA A N 1
ATOM 591 C CA . ALA A 1 77 ? -15.342 -7.152 16.268 1.00 97.06 77 ALA A CA 1
ATOM 592 C C . ALA A 1 77 ? -15.493 -5.947 15.341 1.00 97.06 77 ALA A C 1
ATOM 594 O O . ALA A 1 77 ? -16.291 -5.965 14.403 1.00 97.06 77 ALA A O 1
ATOM 595 N N . ARG A 1 78 ? -14.719 -4.894 15.589 1.00 94.81 78 ARG A N 1
ATOM 596 C CA . ARG A 1 78 ? -14.706 -3.699 14.737 1.00 94.81 78 ARG A CA 1
ATOM 597 C C . ARG A 1 78 ? -13.339 -3.030 14.738 1.00 94.81 78 ARG A C 1
ATOM 599 O O . ARG A 1 78 ? -12.657 -3.000 15.760 1.00 94.81 78 ARG A O 1
ATOM 606 N N . GLY A 1 79 ? -12.958 -2.506 13.579 1.00 94.25 79 GLY A N 1
ATOM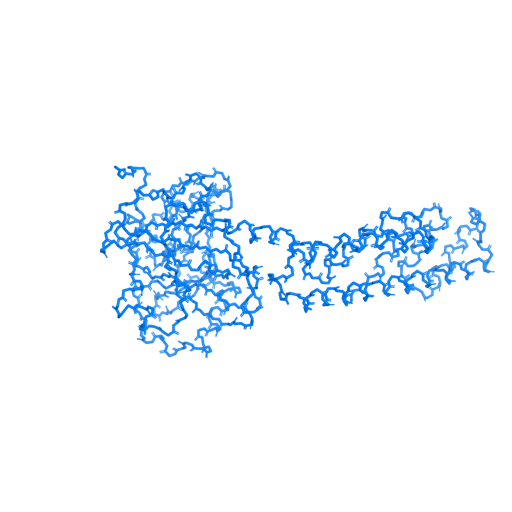 607 C CA . GLY A 1 79 ? -11.787 -1.653 13.419 1.00 94.25 79 GLY A CA 1
ATOM 608 C C . GLY A 1 79 ? -12.152 -0.175 13.517 1.00 94.25 79 GLY A C 1
ATOM 609 O O . GLY A 1 79 ? -13.237 0.187 13.972 1.00 94.25 79 GLY A O 1
ATOM 610 N N . PHE A 1 80 ? -11.252 0.683 13.030 1.00 94.56 80 PHE A N 1
ATOM 611 C CA . PHE A 1 80 ? -11.574 2.099 12.885 1.00 94.56 80 PHE A CA 1
ATOM 612 C C . PHE A 1 80 ? -12.743 2.287 11.916 1.00 94.56 80 PHE A C 1
ATOM 614 O O . PHE A 1 80 ? -12.660 1.770 10.794 1.00 94.56 80 PHE A O 1
ATOM 621 N N . PRO A 1 81 ? -13.733 3.118 12.268 1.00 92.44 81 PRO A N 1
ATOM 622 C CA . PRO A 1 81 ? -14.649 3.702 11.297 1.00 92.44 81 PRO A CA 1
ATOM 623 C C . PRO A 1 81 ? -13.890 4.422 10.176 1.00 92.44 81 PRO A C 1
ATOM 625 O O . PRO A 1 81 ? -12.711 4.765 10.322 1.00 92.44 81 PRO A O 1
ATOM 628 N N . LYS A 1 82 ? -14.536 4.690 9.038 1.00 93.69 82 LYS A N 1
ATOM 629 C CA . LYS A 1 82 ? -13.940 5.572 8.025 1.00 93.69 82 LYS A CA 1
ATOM 630 C C . LYS A 1 82 ? -13.720 6.960 8.632 1.00 93.69 82 LYS A C 1
ATOM 632 O O . LYS A 1 82 ? -14.667 7.659 8.962 1.00 93.69 82 LYS A O 1
ATOM 637 N N . PHE A 1 83 ? -12.455 7.358 8.699 1.00 95.12 83 PHE A N 1
ATOM 638 C CA . PHE A 1 83 ? -12.037 8.733 8.937 1.00 95.12 83 PHE A CA 1
ATOM 639 C C . PHE A 1 83 ? -11.337 9.296 7.699 1.00 95.12 83 PHE A C 1
ATOM 641 O O . PHE A 1 83 ? -10.947 8.578 6.760 1.00 95.12 83 PHE A O 1
ATOM 648 N N . PHE A 1 84 ? -11.242 10.612 7.658 1.00 96.38 84 PHE A N 1
ATOM 649 C CA . PHE A 1 84 ? -11.004 11.381 6.447 1.00 96.38 84 PHE A CA 1
ATOM 650 C C . PHE A 1 84 ? -9.715 12.180 6.569 1.00 96.38 84 PHE A C 1
ATOM 652 O O . PHE A 1 84 ? -9.179 12.400 7.656 1.00 96.38 84 PHE A O 1
ATOM 659 N N . GLY A 1 85 ? -9.139 12.487 5.418 1.00 96.31 85 GLY A N 1
ATOM 660 C CA . GLY A 1 85 ? -7.929 13.263 5.311 1.00 96.31 85 GLY A CA 1
ATOM 661 C C . GLY A 1 85 ? -8.254 14.734 5.348 1.00 96.31 85 GLY A C 1
ATOM 662 O O . GLY A 1 85 ? -9.322 15.120 4.910 1.00 96.31 85 GLY A O 1
ATOM 663 N N . VAL A 1 86 ? -7.310 15.559 5.787 1.00 96.56 86 VAL A N 1
ATOM 664 C CA . VAL A 1 86 ? -7.507 17.016 5.932 1.00 96.56 86 VAL A CA 1
ATOM 665 C C . VAL A 1 86 ? -7.918 17.766 4.652 1.00 96.56 86 VAL A C 1
ATOM 667 O O . VAL A 1 86 ? -8.260 18.937 4.704 1.00 96.56 86 VAL A O 1
ATOM 670 N N . HIS A 1 87 ? -7.877 17.109 3.493 1.00 92.56 87 HIS A N 1
ATOM 671 C CA . HIS A 1 87 ? -8.301 17.656 2.201 1.00 92.56 87 HIS A CA 1
ATOM 672 C C . HIS A 1 87 ? -9.634 17.082 1.695 1.00 92.56 87 HIS A C 1
ATOM 674 O O . HIS A 1 87 ? -10.089 17.496 0.635 1.00 92.56 87 HIS A O 1
ATOM 680 N N . GLU A 1 88 ? -10.194 16.078 2.376 1.00 92.88 88 GLU A N 1
ATOM 681 C CA . GLU A 1 88 ? -11.505 15.500 2.060 1.00 92.88 88 GLU A CA 1
ATOM 682 C C . GLU A 1 88 ? -12.593 16.409 2.668 1.00 92.88 88 GLU A C 1
ATOM 684 O O . GLU A 1 88 ? -12.400 16.954 3.753 1.00 92.88 88 GLU A O 1
ATOM 689 N N . GLU A 1 89 ? -13.726 16.576 1.984 1.00 90.62 89 GLU A N 1
ATOM 690 C CA . GLU A 1 89 ? -14.829 17.446 2.427 1.00 90.62 89 GLU A CA 1
ATOM 691 C C . GLU A 1 89 ? -15.461 16.949 3.735 1.00 90.62 89 GLU A C 1
ATOM 693 O O . GLU A 1 89 ? -15.821 17.730 4.606 1.00 90.62 89 GLU A O 1
ATOM 698 N N . GLU A 1 90 ? -15.528 15.631 3.920 1.00 92.12 90 GLU A N 1
ATOM 699 C CA . GLU A 1 90 ? -16.120 14.988 5.094 1.00 92.12 90 GLU A CA 1
ATOM 700 C C . GLU A 1 90 ? -15.159 14.889 6.294 1.00 92.12 90 GLU A C 1
ATOM 702 O O . GLU A 1 90 ? -15.437 14.152 7.256 1.00 92.12 90 GLU A O 1
ATOM 707 N N . ALA A 1 91 ? -14.013 15.575 6.220 1.00 93.25 91 ALA A N 1
ATOM 708 C CA . ALA A 1 91 ? -13.015 15.634 7.275 1.00 93.25 91 ALA A CA 1
ATOM 709 C C . ALA A 1 91 ? -13.572 16.166 8.590 1.00 93.25 91 ALA A C 1
ATOM 711 O O . ALA A 1 91 ? -14.448 17.023 8.632 1.00 93.25 91 ALA A O 1
ATOM 712 N N . TYR A 1 92 ? -13.022 15.655 9.692 1.00 93.56 92 TYR A N 1
ATOM 713 C CA . TYR A 1 92 ? -13.220 16.314 10.970 1.00 93.56 92 TYR A CA 1
ATOM 714 C C . TYR A 1 92 ? -12.551 17.692 10.921 1.00 93.56 92 TYR A C 1
ATOM 716 O O . TYR A 1 92 ? -11.402 17.802 10.485 1.00 93.56 92 TYR A O 1
ATOM 724 N N . HIS A 1 93 ? -13.265 18.717 11.382 1.00 92.44 93 HIS A N 1
ATOM 725 C CA . HIS A 1 93 ? -12.779 20.089 11.477 1.00 92.44 93 HIS A CA 1
ATOM 726 C C . HIS A 1 93 ? -12.542 20.435 12.952 1.00 92.44 93 HIS A C 1
ATOM 728 O O . HIS A 1 93 ? -13.510 20.723 13.661 1.00 92.44 93 HIS A O 1
ATOM 734 N N . PRO A 1 94 ? -11.283 20.398 13.431 1.00 91.62 94 PRO A N 1
ATOM 735 C CA . PRO A 1 94 ? -10.969 20.710 14.817 1.00 91.62 94 PRO A CA 1
ATOM 736 C C . PRO A 1 94 ? -11.411 22.120 15.186 1.00 91.62 94 PRO A C 1
ATOM 738 O O . PRO A 1 94 ? -11.206 23.076 14.438 1.00 91.62 94 PRO A O 1
ATOM 741 N N . THR A 1 95 ? -12.015 22.239 16.359 1.00 90.50 95 THR A N 1
ATOM 742 C CA . THR A 1 95 ? -12.588 23.488 16.867 1.00 90.50 95 THR A CA 1
ATOM 743 C C . THR A 1 95 ? -11.598 24.293 17.706 1.00 90.50 95 THR A C 1
ATOM 745 O O . THR A 1 95 ? -11.861 25.460 17.999 1.00 90.50 95 THR A O 1
ATOM 748 N N . GLY A 1 96 ? -10.486 23.674 18.115 1.00 89.19 96 GLY A N 1
ATOM 749 C CA . GLY A 1 96 ? -9.531 24.227 19.074 1.00 89.19 96 GLY A CA 1
ATOM 750 C C . GLY A 1 96 ? -10.005 24.125 20.527 1.00 89.19 96 GLY A C 1
ATOM 751 O O . GLY A 1 96 ? -9.390 24.723 21.404 1.00 89.19 96 GLY A O 1
ATOM 752 N N . LYS A 1 97 ? -11.110 23.413 20.784 1.00 92.12 97 LYS A N 1
ATOM 753 C CA . LYS A 1 97 ? -11.690 23.204 22.124 1.00 92.12 97 LYS A CA 1
ATOM 754 C C . LYS A 1 97 ? -11.486 21.788 22.650 1.00 92.12 97 LYS A C 1
ATOM 756 O O . LYS A 1 97 ? -11.943 21.479 23.743 1.00 92.12 97 LYS A O 1
ATOM 761 N N . GLU A 1 98 ? -10.856 20.929 21.863 1.00 93.62 98 GLU A N 1
ATOM 762 C CA . GLU A 1 98 ? -10.566 19.554 22.231 1.00 93.62 98 GLU A CA 1
ATOM 763 C C . GLU A 1 98 ? -9.564 19.525 23.389 1.00 93.62 98 GLU A C 1
ATOM 765 O O . GLU A 1 98 ? -8.487 20.111 23.301 1.00 93.62 98 GLU A O 1
ATOM 770 N N . GLU A 1 99 ? -9.917 18.848 24.483 1.00 93.75 99 GLU A N 1
ATOM 771 C CA . GLU A 1 99 ? -9.077 18.799 25.686 1.00 93.75 99 GLU A CA 1
ATOM 772 C C . GLU A 1 99 ? -7.799 17.981 25.484 1.00 93.75 99 GLU A C 1
ATOM 774 O O . GLU A 1 99 ? -6.783 18.244 26.129 1.00 93.75 99 GLU A O 1
ATOM 779 N N . VAL A 1 100 ? -7.838 16.969 24.610 1.00 92.12 100 VAL A N 1
ATOM 780 C CA . VAL A 1 100 ? -6.671 16.131 24.317 1.00 92.12 100 VAL A CA 1
ATOM 781 C C . VAL A 1 100 ? -6.508 15.970 22.815 1.00 92.12 100 VAL A C 1
ATOM 783 O O . VAL A 1 100 ? -7.412 15.506 22.118 1.00 92.12 100 VAL A O 1
ATOM 786 N N . VAL A 1 101 ? -5.306 16.288 22.339 1.00 94.50 101 VAL A N 1
ATOM 787 C CA . VAL A 1 101 ? -4.881 16.074 20.957 1.00 94.50 101 VAL A CA 1
ATOM 788 C C . VAL A 1 101 ? -3.644 15.185 20.959 1.00 94.50 101 VAL A C 1
ATOM 790 O O . VAL A 1 101 ? -2.660 15.486 21.632 1.00 94.50 101 VAL A O 1
ATOM 793 N N . VAL A 1 102 ? -3.691 14.083 20.212 1.00 94.88 102 VAL A N 1
ATOM 794 C CA . VAL A 1 102 ? -2.567 13.146 20.076 1.00 94.88 102 VAL A CA 1
ATOM 795 C C . VAL A 1 102 ? -2.179 13.061 18.607 1.00 94.88 102 VAL A C 1
ATOM 797 O O . VAL A 1 102 ? -2.999 12.684 17.770 1.00 94.88 102 VAL A O 1
ATOM 800 N N . ILE A 1 103 ? -0.934 13.417 18.290 1.00 96.75 103 ILE A N 1
ATOM 801 C CA . ILE A 1 103 ? -0.390 13.363 16.931 1.00 96.75 103 ILE A CA 1
ATOM 802 C C . ILE A 1 103 ? 0.491 12.122 16.821 1.00 96.75 103 ILE A C 1
ATOM 804 O O . ILE A 1 103 ? 1.526 12.020 17.477 1.00 96.75 103 ILE A O 1
ATOM 808 N N . GLU A 1 104 ? 0.080 11.184 15.980 1.00 97.50 104 GLU A N 1
ATOM 809 C CA . GLU A 1 104 ? 0.752 9.903 15.784 1.00 97.50 104 GLU A CA 1
ATOM 810 C C . GLU A 1 104 ? 1.378 9.827 14.400 1.00 97.50 104 GLU A C 1
ATOM 812 O O . GLU A 1 104 ? 0.836 10.353 13.424 1.00 97.50 104 GLU A O 1
ATOM 817 N N . GLU A 1 105 ? 2.488 9.100 14.298 1.00 98.06 105 GLU A N 1
ATOM 818 C CA . GLU A 1 105 ? 3.012 8.638 13.020 1.00 98.06 105 GLU A CA 1
ATOM 819 C C . GLU A 1 105 ? 1.932 7.856 12.287 1.00 98.06 105 GLU A C 1
ATOM 821 O O . GLU A 1 105 ? 1.413 6.846 12.773 1.00 98.06 105 GLU A O 1
ATOM 826 N N . LYS A 1 106 ? 1.634 8.287 11.063 1.00 98.31 106 LYS A N 1
ATOM 827 C CA . LYS A 1 106 ? 0.877 7.452 10.156 1.00 98.31 106 LYS A CA 1
ATOM 828 C C . LYS A 1 106 ? 1.813 6.398 9.583 1.00 98.31 106 LYS A C 1
ATOM 830 O O . LYS A 1 106 ? 2.521 6.645 8.612 1.00 98.31 106 LYS A O 1
ATOM 835 N N . LEU A 1 107 ? 1.789 5.222 10.195 1.00 98.12 107 LEU A N 1
ATOM 836 C CA . LEU A 1 107 ? 2.464 4.052 9.656 1.00 98.12 107 LEU A CA 1
ATOM 837 C C . LEU A 1 107 ? 1.836 3.631 8.317 1.00 98.12 107 LEU A C 1
ATOM 839 O O . LEU A 1 107 ? 0.628 3.777 8.105 1.00 98.12 107 LEU A O 1
ATOM 843 N N . ASP A 1 108 ? 2.691 3.113 7.439 1.00 97.38 108 ASP A N 1
ATOM 844 C CA . ASP A 1 108 ? 2.401 2.758 6.051 1.00 97.38 108 ASP A CA 1
ATOM 845 C C . ASP A 1 108 ? 2.626 1.257 5.827 1.00 97.38 108 ASP A C 1
ATOM 847 O O . ASP A 1 108 ? 3.571 0.806 5.168 1.00 97.38 108 ASP A O 1
ATOM 851 N N . GLY A 1 109 ? 1.776 0.468 6.474 1.00 96.56 109 GLY A N 1
ATOM 852 C CA . GLY A 1 109 ? 1.763 -0.981 6.423 1.00 96.56 109 GLY A CA 1
ATOM 853 C C . GLY A 1 109 ? 0.377 -1.497 6.062 1.00 96.56 109 GLY A C 1
ATOM 854 O O . GLY A 1 109 ? -0.268 -1.057 5.112 1.00 96.56 109 GLY A O 1
ATOM 855 N N . SER A 1 110 ? -0.088 -2.525 6.762 1.00 96.06 110 SER A N 1
ATOM 856 C CA . SER A 1 110 ? -1.421 -3.071 6.506 1.00 96.06 110 SER A CA 1
A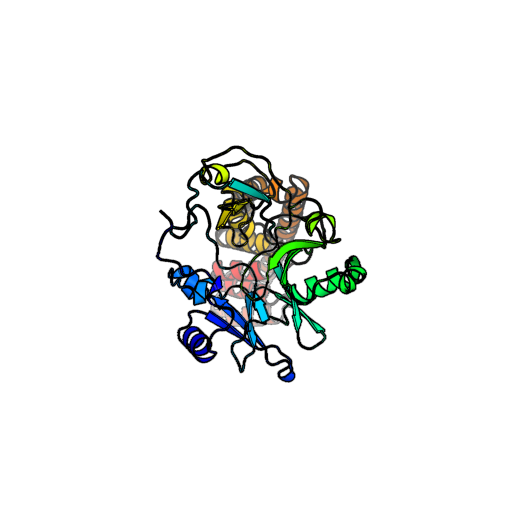TOM 857 C C . SER A 1 110 ? -2.192 -3.329 7.777 1.00 96.06 110 SER A C 1
ATOM 859 O O . SER A 1 110 ? -1.726 -4.047 8.657 1.00 96.06 110 SER A O 1
ATOM 861 N N . ILE A 1 111 ? -3.414 -2.810 7.824 1.00 96.75 111 ILE A N 1
ATOM 862 C CA . ILE A 1 111 ? -4.304 -3.001 8.961 1.00 96.75 111 ILE A CA 1
ATOM 863 C C . ILE A 1 111 ? -4.682 -4.476 9.148 1.00 96.75 111 ILE A C 1
ATOM 865 O O . ILE A 1 111 ? -5.029 -5.181 8.191 1.00 96.75 111 ILE A O 1
ATOM 869 N N . SER A 1 112 ? -4.681 -4.911 10.403 1.00 97.94 112 SER A N 1
ATOM 870 C CA . SER A 1 112 ? -5.137 -6.230 10.822 1.00 97.94 112 SER A CA 1
ATOM 871 C C . SER A 1 112 ? -5.828 -6.166 12.172 1.00 97.94 112 SER A C 1
ATOM 873 O O . SER A 1 112 ? -5.452 -5.372 13.031 1.00 97.94 112 SER A O 1
ATOM 875 N N . LEU A 1 113 ? -6.848 -6.994 12.358 1.00 98.44 113 LEU A N 1
ATOM 876 C CA . LEU A 1 113 ? -7.579 -7.112 13.612 1.00 98.44 113 LEU A CA 1
ATOM 877 C C . LEU A 1 113 ? -7.310 -8.463 14.255 1.00 98.44 113 LEU A C 1
ATOM 879 O O . LEU A 1 113 ? -7.273 -9.480 13.563 1.00 98.44 113 LEU A O 1
ATOM 883 N N . LEU A 1 114 ? -7.230 -8.450 15.583 1.00 98.69 114 LEU A N 1
ATOM 884 C CA . LEU A 1 114 ? -7.261 -9.628 16.441 1.00 98.69 114 LEU A CA 1
ATOM 885 C C . LEU A 1 114 ? -8.434 -9.506 17.414 1.00 98.69 114 LEU A C 1
ATOM 887 O O . LEU A 1 114 ? -8.560 -8.505 18.119 1.00 98.69 114 LEU A O 1
ATOM 891 N N . PHE A 1 115 ? -9.284 -10.525 17.469 1.00 98.50 115 PHE A N 1
ATOM 892 C CA . PHE A 1 115 ? -10.430 -10.560 18.378 1.00 98.50 115 PHE A CA 1
ATOM 893 C C . PHE A 1 115 ? -10.750 -11.990 18.811 1.00 98.50 115 PHE A C 1
ATOM 895 O O . PHE A 1 115 ? -10.387 -12.952 18.133 1.00 98.50 115 PHE A O 1
ATOM 902 N N . TRP A 1 116 ? -11.419 -12.134 19.953 1.00 98.25 116 TRP A N 1
ATOM 903 C CA . TRP A 1 116 ? -11.841 -13.431 20.471 1.00 98.25 116 TRP A CA 1
ATOM 904 C C . TRP A 1 116 ? -13.272 -13.746 20.045 1.00 98.25 116 TRP A C 1
ATOM 906 O O . TRP A 1 116 ? -14.185 -12.942 20.247 1.00 98.25 116 TRP A O 1
ATOM 916 N N . TYR A 1 117 ? -13.489 -14.936 19.492 1.00 97.88 117 TYR A N 1
ATOM 917 C CA . TYR A 1 117 ? -14.819 -15.414 19.142 1.00 97.88 117 TYR A CA 1
ATOM 918 C C . TYR A 1 117 ? -14.889 -16.942 19.218 1.00 97.88 117 TYR A C 1
ATOM 920 O O . TYR A 1 117 ? -13.964 -17.636 18.802 1.00 97.88 117 TYR A O 1
ATOM 928 N N . GLN A 1 118 ? -15.978 -17.458 19.800 1.00 95.69 118 GLN A N 1
ATOM 929 C CA . GLN A 1 118 ? -16.257 -18.898 19.941 1.00 95.69 118 GLN A CA 1
ATOM 930 C C . GLN A 1 118 ? -15.051 -19.744 20.398 1.00 95.69 118 GLN A C 1
ATOM 932 O O . GLN A 1 118 ? -14.750 -20.793 19.840 1.00 95.69 118 GLN A O 1
ATOM 937 N N . GLY A 1 119 ? -14.335 -19.289 21.430 1.00 96.06 119 GLY A N 1
ATOM 938 C CA . GLY A 1 119 ? -13.244 -20.071 22.018 1.00 96.06 119 GLY A CA 1
ATOM 939 C C . GLY A 1 119 ? -11.889 -19.939 21.316 1.00 96.06 119 GLY A C 1
ATOM 940 O O . GLY A 1 119 ? -10.951 -20.628 21.710 1.00 96.06 119 GLY A O 1
ATOM 941 N N . SER A 1 120 ? -11.756 -19.062 20.315 1.00 96.69 120 SER A N 1
ATOM 942 C CA . SER A 1 120 ? -10.499 -18.871 19.589 1.00 96.69 120 SER A CA 1
ATOM 943 C C . SER A 1 120 ? -10.196 -17.403 19.284 1.00 96.69 120 SER A C 1
ATOM 945 O O . SER A 1 120 ? -11.087 -16.555 19.201 1.00 96.69 120 SER A O 1
ATOM 947 N N . TRP A 1 121 ? -8.906 -17.105 19.124 1.00 97.94 121 TRP A N 1
ATOM 948 C CA . TRP A 1 121 ? -8.429 -15.834 18.590 1.00 97.94 121 TRP A CA 1
ATOM 949 C C . TRP A 1 121 ? -8.480 -15.868 17.061 1.00 97.94 121 TRP A C 1
ATOM 951 O O . TRP A 1 121 ? -7.878 -16.745 16.440 1.00 97.94 121 TRP A O 1
ATOM 961 N N . ILE A 1 122 ? -9.160 -14.894 16.462 1.00 98.25 122 ILE A N 1
ATOM 962 C CA . ILE A 1 122 ? -9.335 -14.772 15.015 1.00 98.25 122 ILE A CA 1
ATOM 963 C C . ILE A 1 122 ? -8.574 -13.546 14.516 1.00 98.25 122 ILE A C 1
ATOM 965 O O . ILE A 1 122 ? -8.686 -12.456 15.080 1.00 98.25 122 ILE A O 1
ATOM 969 N N . TRP A 1 123 ? -7.821 -13.744 13.434 1.00 98.12 123 TRP A N 1
ATOM 970 C CA . TRP A 1 123 ? -7.143 -12.688 12.692 1.00 98.12 123 TRP A CA 1
ATOM 971 C C . TRP A 1 123 ? -7.917 -12.337 11.422 1.00 98.12 123 TRP A C 1
ATOM 973 O O . TRP A 1 123 ? -8.486 -13.207 10.764 1.00 98.12 123 TRP A O 1
ATOM 983 N N . THR A 1 124 ? -7.896 -11.066 11.037 1.00 97.69 124 THR A N 1
ATOM 984 C CA . THR A 1 124 ? -8.389 -10.618 9.730 1.00 97.69 124 THR A CA 1
ATOM 985 C C . THR A 1 124 ? -7.586 -9.427 9.243 1.00 97.69 124 THR A C 1
ATOM 987 O O . THR A 1 124 ? -7.204 -8.574 10.036 1.00 97.69 124 THR A O 1
ATOM 990 N N . SER A 1 125 ? -7.384 -9.316 7.932 1.00 96.12 125 SER A N 1
ATOM 991 C CA . SER A 1 125 ? -6.965 -8.047 7.330 1.00 96.12 125 SER A CA 1
ATOM 992 C C . SER A 1 125 ? -8.138 -7.073 7.256 1.00 96.12 125 SER A C 1
ATOM 994 O O . SER A 1 125 ? -9.221 -7.356 7.778 1.00 96.12 125 SER A O 1
ATOM 996 N N . LYS A 1 126 ? -7.959 -5.955 6.538 1.00 94.19 126 LYS A N 1
ATOM 997 C CA . LYS A 1 126 ? -9.024 -4.983 6.256 1.00 94.19 126 LYS A CA 1
ATOM 998 C C . LYS A 1 126 ? -10.350 -5.642 5.863 1.00 94.19 126 LYS A C 1
ATOM 1000 O O . LYS A 1 126 ? -11.384 -5.200 6.341 1.00 94.19 126 LYS A O 1
ATOM 1005 N N . GLY A 1 127 ? -10.350 -6.685 5.028 1.00 93.75 127 GLY A N 1
ATOM 1006 C CA . GLY A 1 127 ? -11.601 -7.265 4.520 1.00 93.75 127 GLY A CA 1
ATOM 1007 C C . GLY A 1 127 ? -11.635 -8.766 4.301 1.00 93.75 127 GLY A C 1
ATOM 1008 O O . GLY A 1 127 ? -12.582 -9.244 3.684 1.00 93.75 127 GLY A O 1
ATOM 1009 N N . ARG A 1 128 ? -10.628 -9.512 4.760 1.00 94.38 128 ARG A N 1
ATOM 1010 C CA . ARG A 1 128 ? -10.537 -10.962 4.549 1.00 94.38 128 ARG A CA 1
ATOM 1011 C C . ARG A 1 128 ? -9.908 -11.654 5.754 1.00 94.38 128 ARG A C 1
ATOM 1013 O O . ARG A 1 128 ? -8.860 -11.219 6.237 1.00 94.38 128 ARG A O 1
ATOM 1020 N N . PHE A 1 129 ? -10.487 -12.786 6.142 1.00 96.62 129 PHE A N 1
ATOM 1021 C CA . PHE A 1 129 ? -9.951 -13.669 7.183 1.00 96.62 129 PHE A CA 1
ATOM 1022 C C . PHE A 1 129 ? -8.737 -14.485 6.699 1.00 96.62 129 PHE A C 1
ATOM 1024 O O . PHE A 1 129 ? -7.862 -14.828 7.483 1.00 96.62 129 PHE A O 1
ATOM 1031 N N . ASP A 1 130 ? -8.646 -14.746 5.395 1.00 93.25 130 ASP A N 1
ATOM 1032 C CA . ASP A 1 130 ? -7.715 -15.676 4.738 1.00 93.25 130 ASP A CA 1
ATOM 1033 C C . ASP A 1 130 ? -6.719 -14.989 3.787 1.00 93.25 130 ASP A C 1
ATOM 1035 O O . ASP A 1 130 ? -6.251 -15.560 2.807 1.00 93.25 130 ASP A O 1
ATOM 1039 N N . SER A 1 131 ? -6.380 -13.732 4.065 1.00 93.25 131 SER A N 1
ATOM 1040 C CA . SER A 1 131 ? -5.427 -12.972 3.240 1.00 93.25 131 SER A CA 1
ATOM 1041 C C . SER A 1 131 ? -3.969 -13.147 3.669 1.00 93.25 131 SER A C 1
ATOM 1043 O O . SER A 1 131 ? -3.682 -13.423 4.834 1.00 93.25 131 SER A O 1
ATOM 1045 N N . ALA A 1 132 ? -3.035 -12.849 2.757 1.00 92.75 132 ALA A N 1
ATOM 1046 C CA . ALA A 1 132 ? -1.603 -12.787 3.064 1.00 92.75 132 ALA A CA 1
ATOM 1047 C C . ALA A 1 132 ? -1.289 -11.844 4.242 1.00 92.75 132 ALA A C 1
ATOM 1049 O O . ALA A 1 132 ? -0.450 -12.162 5.075 1.00 92.75 132 ALA A O 1
ATOM 1050 N N . HIS A 1 133 ? -2.009 -10.724 4.374 1.00 92.88 133 HIS A N 1
ATOM 1051 C CA . HIS A 1 133 ? -1.845 -9.807 5.508 1.00 92.88 133 HIS A CA 1
ATOM 1052 C C . HIS A 1 133 ? -2.281 -10.454 6.833 1.00 92.88 133 HIS A C 1
ATOM 1054 O O . HIS A 1 133 ? -1.565 -10.363 7.825 1.00 92.88 133 HIS A O 1
ATOM 1060 N N . ALA A 1 134 ? -3.410 -11.170 6.853 1.00 93.44 134 ALA A N 1
ATOM 1061 C CA . ALA A 1 134 ? -3.827 -11.919 8.042 1.00 93.44 134 ALA A CA 1
ATOM 1062 C C . ALA A 1 134 ? -2.794 -13.004 8.410 1.00 93.44 134 ALA A C 1
ATOM 1064 O O . ALA A 1 134 ? -2.464 -13.175 9.585 1.00 93.44 134 ALA A O 1
ATOM 1065 N N . ALA A 1 135 ? -2.222 -13.677 7.404 1.00 96.44 135 ALA A N 1
ATOM 1066 C CA . ALA A 1 135 ? -1.141 -14.638 7.598 1.00 96.44 135 ALA A CA 1
ATOM 1067 C C . ALA A 1 135 ? 0.126 -13.981 8.173 1.00 96.44 135 ALA A C 1
ATOM 1069 O O . ALA A 1 135 ? 0.661 -14.493 9.154 1.00 96.44 135 ALA A O 1
ATOM 1070 N N . PHE A 1 136 ? 0.553 -12.821 7.655 1.00 97.12 136 PHE A N 1
ATOM 1071 C CA . PHE A 1 136 ? 1.6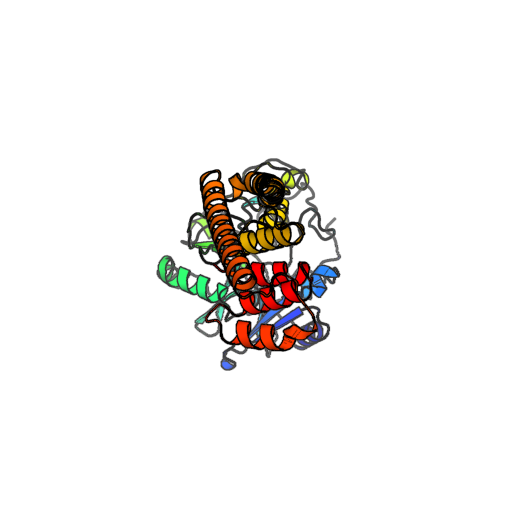93 -12.077 8.201 1.00 97.12 136 PHE A CA 1
ATOM 1072 C C . PHE A 1 136 ? 1.471 -11.676 9.659 1.00 97.12 136 PHE A C 1
ATOM 1074 O O . PHE A 1 136 ? 2.371 -11.848 10.475 1.00 97.12 136 PHE A O 1
ATOM 1081 N N . ALA A 1 137 ? 0.282 -11.192 10.032 1.00 97.31 137 ALA A N 1
ATOM 1082 C CA . ALA A 1 137 ? 0.011 -10.880 11.434 1.00 97.31 137 ALA A CA 1
ATOM 1083 C C . ALA A 1 137 ? 0.129 -12.112 12.340 1.00 97.31 137 ALA A C 1
ATOM 1085 O O . ALA A 1 137 ? 0.767 -12.045 13.391 1.00 97.31 137 ALA A O 1
ATOM 1086 N N . LYS A 1 138 ? -0.440 -13.246 11.915 1.00 97.25 138 LYS A N 1
ATOM 1087 C CA . LYS A 1 138 ? -0.360 -14.510 12.654 1.00 97.25 138 LYS A CA 1
ATOM 1088 C C . LYS A 1 138 ? 1.083 -15.007 12.784 1.00 97.25 138 LYS A C 1
ATOM 1090 O O . LYS A 1 138 ? 1.470 -15.452 13.861 1.00 97.25 138 LYS A O 1
ATOM 1095 N N . GLU A 1 139 ? 1.869 -14.896 11.716 1.00 97.56 139 GLU A N 1
ATOM 1096 C CA . GLU A 1 139 ? 3.298 -15.224 11.676 1.00 97.56 139 GLU A CA 1
ATOM 1097 C C . GLU A 1 139 ? 4.082 -14.383 12.697 1.00 97.56 139 GLU A C 1
ATOM 1099 O O . GLU A 1 139 ? 4.753 -14.932 13.568 1.00 97.56 139 GLU A O 1
ATOM 1104 N N . ILE A 1 140 ? 3.931 -13.053 12.664 1.00 98.00 140 ILE A N 1
ATOM 1105 C CA . ILE A 1 140 ? 4.606 -12.138 13.600 1.00 98.00 140 ILE A CA 1
ATOM 1106 C C . ILE A 1 140 ? 4.180 -12.409 15.044 1.00 98.00 140 ILE A C 1
ATOM 1108 O O . ILE A 1 140 ? 5.022 -12.454 15.941 1.00 98.00 140 ILE A O 1
ATOM 1112 N N . MET A 1 141 ? 2.877 -12.591 15.275 1.00 97.94 141 MET A N 1
ATOM 1113 C CA . MET A 1 141 ? 2.334 -12.903 16.594 1.00 97.94 141 MET A CA 1
ATOM 1114 C C . MET A 1 141 ? 2.955 -14.186 17.151 1.00 97.94 141 MET A C 1
ATOM 1116 O O . MET A 1 141 ? 3.388 -14.196 18.299 1.00 97.94 141 MET A O 1
ATOM 1120 N N . GLY A 1 142 ? 3.036 -15.247 16.344 1.00 97.50 142 GLY A N 1
ATOM 1121 C CA . GLY A 1 142 ? 3.630 -16.522 16.747 1.00 97.50 142 GLY A CA 1
ATOM 1122 C C . GLY A 1 142 ? 5.123 -16.420 17.056 1.00 97.50 142 GLY A C 1
ATOM 1123 O O . GLY A 1 142 ? 5.570 -16.949 18.068 1.00 97.50 142 GLY A O 1
ATOM 1124 N N . GLU A 1 143 ? 5.884 -15.704 16.230 1.00 97.00 143 GLU A N 1
ATOM 1125 C CA . GLU A 1 143 ? 7.337 -15.584 16.397 1.00 97.00 143 GLU A CA 1
ATOM 1126 C C . GLU A 1 143 ? 7.751 -14.675 17.556 1.00 97.00 143 GLU A C 1
ATOM 1128 O O . GLU A 1 143 ? 8.736 -14.955 18.235 1.00 97.00 143 GLU A O 1
ATOM 1133 N N . LYS A 1 144 ? 7.037 -13.563 17.768 1.00 97.38 144 LYS A N 1
ATOM 1134 C CA . LYS A 1 144 ? 7.492 -12.489 18.668 1.00 97.38 144 LYS A CA 1
ATOM 1135 C C . LYS A 1 144 ? 6.626 -12.299 19.905 1.00 97.38 144 LYS A C 1
ATOM 1137 O O . LYS A 1 144 ? 7.124 -11.878 20.946 1.00 97.38 144 LYS A O 1
ATOM 1142 N N . TYR A 1 145 ? 5.333 -12.597 19.809 1.00 97.19 145 TYR A N 1
ATOM 1143 C CA . TYR A 1 145 ? 4.342 -12.130 20.781 1.00 97.19 145 TYR A CA 1
ATOM 1144 C C . TYR A 1 145 ? 3.416 -13.234 21.302 1.00 97.19 145 TYR A C 1
ATOM 1146 O O . TYR A 1 145 ? 2.407 -12.932 21.933 1.00 97.19 145 TYR A O 1
ATOM 1154 N N . ALA A 1 146 ? 3.743 -14.517 21.109 1.00 96.88 146 ALA A N 1
ATOM 1155 C CA . ALA A 1 146 ? 2.863 -15.618 21.516 1.00 96.88 146 ALA A CA 1
ATOM 1156 C C . ALA A 1 146 ? 2.557 -15.591 23.028 1.00 96.88 146 ALA A C 1
ATOM 1158 O O . ALA A 1 146 ? 1.434 -15.853 23.456 1.00 96.88 146 ALA A O 1
ATOM 1159 N N . HIS A 1 147 ? 3.537 -15.166 23.830 1.00 96.38 147 HIS A N 1
ATOM 1160 C CA . HIS A 1 147 ? 3.424 -14.965 25.276 1.00 96.38 147 HIS A CA 1
ATOM 1161 C C . HIS A 1 147 ? 2.412 -13.870 25.681 1.00 96.38 147 HIS A C 1
ATOM 1163 O O . HIS A 1 147 ? 2.080 -13.739 26.858 1.00 96.38 147 HIS A O 1
ATOM 1169 N N . ALA A 1 148 ? 1.927 -13.052 24.741 1.00 96.50 148 ALA A N 1
ATOM 1170 C CA . ALA A 1 148 ? 0.947 -12.007 25.010 1.00 96.50 148 ALA A CA 1
ATOM 1171 C C . ALA A 1 148 ? -0.486 -12.548 25.115 1.00 96.50 148 ALA A C 1
ATOM 1173 O O . ALA A 1 148 ? -1.280 -11.947 25.831 1.00 96.50 148 ALA A O 1
ATOM 1174 N N . TYR A 1 149 ? -0.822 -13.676 24.469 1.00 96.50 149 TYR A N 1
ATOM 1175 C CA . TYR A 1 149 ? -2.199 -14.194 24.411 1.00 96.50 149 TYR A CA 1
ATOM 1176 C C . TYR A 1 149 ? -2.913 -14.299 25.772 1.00 96.50 149 TYR A C 1
ATOM 1178 O O . TYR A 1 149 ? -4.069 -13.882 25.839 1.00 96.50 149 TYR A O 1
ATOM 1186 N N . PRO A 1 150 ? -2.281 -14.790 26.862 1.00 96.56 150 PRO A N 1
ATOM 1187 C CA . PRO A 1 150 ? -2.939 -14.871 28.170 1.00 96.56 150 PRO A CA 1
ATOM 1188 C C . PRO A 1 150 ? -3.279 -13.508 28.788 1.00 96.56 150 PRO A C 1
ATOM 1190 O O . PRO A 1 150 ? -4.122 -13.437 29.674 1.00 96.56 150 PRO A O 1
ATOM 1193 N N . ARG A 1 151 ? -2.616 -12.435 28.337 1.00 95.50 151 ARG A N 1
ATOM 1194 C CA . ARG A 1 151 ? -2.790 -11.063 28.838 1.00 95.50 151 ARG A CA 1
ATOM 1195 C C . ARG A 1 151 ? -3.795 -10.253 28.019 1.00 95.50 151 ARG A C 1
ATOM 1197 O O . ARG A 1 151 ? -4.114 -9.129 28.397 1.00 95.50 151 ARG A O 1
ATOM 1204 N N . LEU A 1 152 ? -4.262 -10.785 26.888 1.00 97.69 152 LEU A N 1
ATOM 1205 C CA . LEU A 1 152 ? -5.228 -10.100 26.038 1.00 97.69 152 LEU A CA 1
ATOM 1206 C C . LEU A 1 152 ? -6.647 -10.264 26.591 1.00 97.69 152 LEU A C 1
ATOM 1208 O O . LEU A 1 152 ? -7.078 -11.351 26.973 1.00 97.69 152 LEU A O 1
ATOM 1212 N N . ASP A 1 153 ? -7.384 -9.163 26.585 1.00 97.56 153 ASP A N 1
ATOM 1213 C CA . ASP A 1 153 ? -8.775 -9.080 26.994 1.00 97.56 153 ASP A CA 1
ATOM 1214 C C . ASP A 1 153 ? -9.678 -9.567 25.855 1.00 97.56 153 ASP A C 1
ATOM 1216 O O . ASP A 1 153 ? -9.682 -9.013 24.752 1.00 97.56 153 ASP A O 1
ATOM 1220 N N . LYS A 1 154 ? -10.452 -10.616 26.134 1.00 97.62 154 LYS A N 1
ATOM 1221 C CA . LYS A 1 154 ? -11.317 -11.299 25.164 1.00 97.62 154 LYS A CA 1
ATOM 1222 C C . LYS A 1 154 ? -12.550 -10.485 24.763 1.00 97.62 154 LYS A C 1
ATOM 1224 O O . LYS A 1 154 ? -13.212 -10.842 23.791 1.00 97.62 154 LYS A O 1
ATOM 1229 N N . ASP A 1 155 ? -12.858 -9.393 25.460 1.00 95.56 155 ASP A N 1
ATOM 1230 C CA . ASP A 1 155 ? -13.950 -8.491 25.083 1.00 95.56 155 ASP A CA 1
ATOM 1231 C C . ASP A 1 155 ? -13.509 -7.318 24.205 1.00 95.56 155 ASP A C 1
ATOM 1233 O O . ASP A 1 155 ? -14.343 -6.508 23.783 1.00 95.56 155 ASP A O 1
ATOM 1237 N N . LYS A 1 156 ? -12.215 -7.248 23.879 1.00 97.62 156 LYS A N 1
ATOM 1238 C CA . LYS A 1 156 ? -11.639 -6.194 23.047 1.00 97.62 156 LYS A CA 1
ATOM 1239 C C . LYS A 1 156 ? -11.255 -6.708 21.664 1.00 97.62 156 LYS A C 1
ATOM 1241 O O . LYS A 1 156 ? -10.842 -7.849 21.472 1.00 97.62 156 LYS A O 1
ATOM 1246 N N . THR A 1 157 ? -11.373 -5.817 20.689 1.00 98.44 157 THR A N 1
ATOM 1247 C CA . THR A 1 157 ? -10.773 -5.958 19.363 1.00 98.44 157 THR A CA 1
ATOM 1248 C C . THR A 1 157 ? -9.489 -5.147 19.327 1.00 98.44 157 THR A C 1
ATOM 1250 O O . THR A 1 157 ? -9.513 -3.953 19.613 1.00 98.44 157 THR A O 1
ATOM 1253 N N . TYR A 1 158 ? -8.382 -5.777 18.956 1.00 98.75 158 TYR A N 1
ATOM 1254 C CA . TYR A 1 158 ? -7.085 -5.130 18.798 1.00 98.75 158 TYR A CA 1
ATOM 1255 C C . TYR A 1 158 ? -6.873 -4.786 17.331 1.00 98.75 158 TYR A C 1
ATOM 1257 O O . TYR A 1 158 ? -7.030 -5.652 16.472 1.00 98.75 158 TYR A O 1
ATOM 1265 N N . VAL A 1 159 ? -6.517 -3.537 17.047 1.00 98.69 159 VAL A N 1
ATOM 1266 C CA . VAL A 1 159 ? -6.254 -3.046 15.695 1.00 98.69 159 VAL A CA 1
ATOM 1267 C C . VAL A 1 159 ? -4.769 -2.770 15.559 1.00 98.69 159 VAL A C 1
ATOM 1269 O O . VAL A 1 159 ? -4.224 -1.906 16.245 1.00 98.69 159 VAL A O 1
ATOM 1272 N N . PHE A 1 160 ? -4.130 -3.500 14.657 1.00 98.75 160 PHE A N 1
ATOM 1273 C CA . PHE A 1 160 ? -2.706 -3.411 14.393 1.00 98.75 160 PHE A CA 1
ATOM 1274 C C . PHE A 1 160 ? -2.427 -2.834 13.013 1.00 98.75 160 PHE A C 1
ATOM 1276 O O . PHE A 1 160 ? -3.158 -3.121 12.065 1.00 98.75 160 PHE A O 1
ATOM 1283 N N . GLU A 1 161 ? -1.312 -2.122 12.891 1.00 98.62 161 GLU A N 1
ATOM 1284 C CA . GLU A 1 161 ? -0.589 -1.997 11.632 1.00 98.62 161 GLU A CA 1
ATOM 1285 C C . GLU A 1 161 ? 0.454 -3.113 11.548 1.00 98.62 161 GLU A C 1
ATOM 1287 O O . GLU A 1 161 ? 1.301 -3.267 12.432 1.00 98.62 161 GLU A O 1
ATOM 1292 N N . ILE A 1 162 ? 0.398 -3.901 10.479 1.00 98.19 162 ILE A N 1
ATOM 1293 C CA . ILE A 1 162 ? 1.420 -4.890 10.157 1.00 98.19 162 ILE A CA 1
ATOM 1294 C C . ILE A 1 162 ? 2.523 -4.201 9.364 1.00 98.19 162 ILE A C 1
ATOM 1296 O O . ILE A 1 162 ? 2.299 -3.774 8.228 1.00 98.19 162 ILE A O 1
ATOM 1300 N N . ILE A 1 163 ? 3.733 -4.207 9.915 1.00 97.94 163 ILE A N 1
ATOM 1301 C CA . ILE A 1 163 ? 4.954 -3.891 9.178 1.00 97.94 163 ILE A CA 1
ATOM 1302 C C . ILE A 1 163 ? 5.625 -5.207 8.796 1.00 97.94 163 ILE A C 1
ATOM 1304 O O . ILE A 1 163 ? 5.957 -6.014 9.665 1.00 97.94 163 ILE A O 1
ATOM 1308 N N . HIS A 1 164 ? 5.806 -5.452 7.497 1.00 96.12 164 HIS A N 1
ATOM 1309 C CA . HIS A 1 164 ? 6.390 -6.699 7.009 1.00 96.12 164 HIS A CA 1
ATOM 1310 C C . HIS A 1 164 ? 7.293 -6.460 5.787 1.00 96.12 164 HIS A C 1
ATOM 1312 O O . HIS A 1 164 ? 6.865 -5.799 4.840 1.00 96.12 164 HIS A O 1
ATOM 1318 N N . PRO A 1 165 ? 8.508 -7.042 5.726 1.00 92.94 165 PRO A N 1
ATOM 1319 C CA . PRO A 1 165 ? 9.460 -6.777 4.641 1.00 92.94 165 PRO A CA 1
ATOM 1320 C C . PRO A 1 165 ? 8.980 -7.268 3.270 1.00 92.94 165 PRO A C 1
ATOM 1322 O O . PRO A 1 165 ? 9.424 -6.759 2.246 1.00 92.94 165 PRO A O 1
ATOM 1325 N N . LYS A 1 166 ? 8.057 -8.237 3.238 1.00 91.81 166 LYS A N 1
ATOM 1326 C CA . LYS A 1 166 ? 7.427 -8.727 1.997 1.00 91.81 166 LYS A CA 1
ATOM 1327 C C . LYS A 1 166 ? 6.217 -7.893 1.547 1.00 91.81 166 LYS A C 1
ATOM 1329 O O . LYS A 1 166 ? 5.575 -8.257 0.572 1.00 91.81 166 LYS A O 1
ATOM 1334 N N . ASN A 1 167 ? 5.867 -6.826 2.266 1.00 89.44 167 ASN A N 1
ATOM 1335 C CA . ASN A 1 167 ? 4.692 -5.999 1.991 1.00 89.44 167 ASN A CA 1
ATOM 1336 C C . ASN A 1 167 ? 5.000 -4.522 2.269 1.00 89.44 167 ASN A C 1
ATOM 1338 O O . ASN A 1 167 ? 4.520 -3.947 3.244 1.00 89.44 167 ASN A O 1
ATOM 1342 N N . VAL A 1 168 ? 5.858 -3.931 1.436 1.00 88.31 168 VAL A N 1
ATOM 1343 C CA . VAL A 1 168 ? 6.305 -2.544 1.605 1.00 88.31 168 VAL A CA 1
ATOM 1344 C C . VAL A 1 168 ? 5.575 -1.624 0.633 1.00 88.31 168 VAL A C 1
ATOM 1346 O O . VAL A 1 168 ? 5.808 -1.695 -0.577 1.00 88.31 168 VAL A O 1
ATOM 1349 N N . ILE A 1 169 ? 4.737 -0.738 1.172 1.00 88.38 169 ILE A N 1
ATOM 1350 C CA . ILE A 1 169 ? 3.891 0.169 0.388 1.00 88.38 169 ILE A CA 1
ATOM 1351 C C . ILE A 1 169 ? 4.696 1.366 -0.098 1.00 88.38 169 ILE A C 1
ATOM 1353 O O . ILE A 1 169 ? 5.075 1.386 -1.263 1.00 88.38 169 ILE A O 1
ATOM 1357 N N . GLY A 1 170 ? 5.014 2.316 0.778 1.00 89.75 170 GLY A N 1
ATOM 1358 C CA . GLY A 1 170 ? 5.785 3.526 0.508 1.00 89.75 170 GLY A CA 1
ATOM 1359 C C . GLY A 1 170 ? 6.985 3.640 1.446 1.00 89.75 170 GLY A C 1
ATOM 1360 O O . GLY A 1 170 ? 8.122 3.587 0.975 1.00 89.75 170 GLY A O 1
ATOM 1361 N N . VAL A 1 171 ? 6.722 3.730 2.752 1.00 93.44 171 VAL A N 1
ATOM 1362 C CA . VAL A 1 171 ? 7.735 3.873 3.810 1.00 93.44 171 VAL A CA 1
ATOM 1363 C C . VAL A 1 171 ? 8.593 2.615 3.938 1.00 93.44 171 VAL A C 1
ATOM 1365 O O . VAL A 1 171 ? 8.112 1.479 3.937 1.00 93.44 171 VAL A O 1
ATOM 1368 N N . ARG A 1 172 ? 9.904 2.808 4.074 1.00 90.75 172 ARG A N 1
ATOM 1369 C CA . ARG A 1 172 ? 10.900 1.756 4.262 1.00 90.75 172 ARG A CA 1
ATOM 1370 C C . ARG A 1 172 ? 11.205 1.570 5.741 1.00 90.75 172 ARG A C 1
ATOM 1372 O O . ARG A 1 172 ? 11.853 2.399 6.371 1.00 90.75 172 ARG A O 1
ATOM 1379 N N . TYR A 1 173 ? 10.832 0.404 6.254 1.00 92.50 173 TYR A N 1
ATOM 1380 C CA . TYR A 1 173 ? 11.059 0.010 7.645 1.00 92.50 173 TYR A CA 1
ATOM 1381 C C . TYR A 1 173 ? 12.322 -0.840 7.855 1.00 92.50 173 TYR A C 1
ATOM 1383 O O . TYR A 1 173 ? 12.380 -1.620 8.798 1.00 92.50 173 TYR A O 1
ATOM 1391 N N . ALA A 1 174 ? 13.320 -0.746 6.969 1.00 88.88 174 ALA A N 1
ATOM 1392 C CA . ALA A 1 174 ? 14.619 -1.426 7.104 1.00 88.88 174 ALA A CA 1
ATOM 1393 C C . ALA A 1 174 ? 14.540 -2.931 7.464 1.00 88.88 174 ALA A C 1
ATOM 1395 O O . ALA A 1 174 ? 15.301 -3.433 8.285 1.00 88.88 174 ALA A O 1
ATOM 1396 N N . GLY A 1 175 ? 13.592 -3.663 6.869 1.00 88.19 175 GLY A N 1
ATOM 1397 C CA . GLY A 1 175 ? 13.422 -5.099 7.116 1.00 88.19 175 GLY A CA 1
ATOM 1398 C C . GLY A 1 175 ? 12.645 -5.461 8.389 1.00 88.19 175 GLY A C 1
ATOM 1399 O O . GLY A 1 175 ? 12.498 -6.648 8.682 1.00 88.19 175 GLY A O 1
ATOM 1400 N N . ARG A 1 176 ? 12.124 -4.475 9.138 1.00 92.38 176 ARG A N 1
ATOM 1401 C CA . ARG A 1 176 ? 11.296 -4.714 10.330 1.00 92.38 176 ARG A CA 1
ATOM 1402 C C . ARG A 1 176 ? 10.097 -5.599 10.006 1.00 92.38 176 ARG A C 1
ATOM 1404 O O . ARG A 1 176 ? 9.473 -5.500 8.950 1.00 92.38 176 ARG A O 1
ATOM 1411 N N . LYS A 1 177 ? 9.775 -6.432 10.989 1.00 95.06 177 LYS A N 1
ATOM 1412 C CA . LYS A 1 177 ? 8.649 -7.358 11.005 1.00 95.06 177 LYS A CA 1
ATOM 1413 C C . LYS A 1 177 ? 7.936 -7.194 12.343 1.00 95.06 177 LYS A C 1
ATOM 1415 O O . LYS A 1 177 ? 8.484 -7.604 13.365 1.00 95.06 177 LYS A O 1
ATOM 1420 N N . GLU A 1 178 ? 6.797 -6.520 12.369 1.00 96.25 178 GLU A N 1
ATOM 1421 C CA . GLU A 1 178 ? 6.241 -5.972 13.609 1.00 96.25 178 GLU A CA 1
ATOM 1422 C C . GLU A 1 178 ? 4.720 -5.822 13.563 1.00 96.25 178 GLU A C 1
ATOM 1424 O O . GLU A 1 178 ? 4.140 -5.561 12.509 1.00 96.25 178 GLU A O 1
ATOM 1429 N N . LEU A 1 179 ? 4.096 -5.984 14.732 1.00 98.56 179 LEU A N 1
ATOM 1430 C CA . LEU A 1 179 ? 2.711 -5.609 14.987 1.00 98.56 179 LEU A CA 1
ATOM 1431 C C . LEU A 1 179 ? 2.722 -4.324 15.808 1.00 98.56 179 LEU A C 1
ATOM 1433 O O . LEU A 1 179 ? 3.153 -4.343 16.962 1.00 98.56 179 LEU A O 1
ATOM 1437 N N . VAL A 1 180 ? 2.246 -3.229 15.220 1.00 98.62 180 VAL A N 1
ATOM 1438 C CA . VAL A 1 180 ? 2.102 -1.954 15.925 1.00 98.62 180 VAL A CA 1
ATOM 1439 C C . VAL A 1 180 ? 0.650 -1.778 16.340 1.00 98.62 180 VAL A C 1
ATOM 1441 O O . VAL A 1 180 ? -0.231 -1.770 15.487 1.00 98.62 180 VAL A O 1
ATOM 1444 N N . LEU A 1 181 ? 0.383 -1.650 17.638 1.00 98.69 181 LEU A N 1
ATOM 1445 C CA . LEU A 1 181 ? -0.964 -1.456 18.166 1.00 98.69 181 LEU A CA 1
ATOM 1446 C C . LEU A 1 181 ? -1.427 -0.014 17.921 1.00 98.69 181 LEU A C 1
ATOM 1448 O O . LEU A 1 181 ? -0.874 0.917 18.504 1.00 98.69 181 LEU A O 1
ATOM 1452 N N . LEU A 1 182 ? -2.455 0.155 17.087 1.00 98.50 182 LEU A N 1
ATOM 1453 C CA . LEU A 1 182 ? -3.015 1.461 16.724 1.00 98.50 182 LEU A CA 1
ATOM 1454 C C . LEU A 1 182 ? -4.282 1.821 17.507 1.00 98.50 182 LEU A C 1
ATOM 1456 O O . LEU A 1 182 ? -4.533 2.993 17.757 1.00 98.50 182 LEU A O 1
ATOM 1460 N N . ALA A 1 183 ? -5.120 0.833 17.834 1.00 97.81 183 ALA A N 1
ATOM 1461 C CA . ALA A 1 183 ? -6.348 1.041 18.605 1.00 97.81 183 ALA A CA 1
ATOM 1462 C C . ALA A 1 183 ? -6.824 -0.243 19.281 1.00 97.81 183 ALA A C 1
ATOM 1464 O O . ALA A 1 183 ? -6.476 -1.357 18.879 1.00 97.81 183 ALA A O 1
ATOM 1465 N N . MET A 1 184 ? -7.678 -0.075 20.288 1.00 98.00 184 MET A N 1
ATOM 1466 C CA . MET A 1 184 ? -8.415 -1.161 20.924 1.00 98.00 184 MET A CA 1
ATOM 1467 C C . MET A 1 184 ? -9.878 -0.756 21.079 1.00 98.00 184 MET A C 1
ATOM 1469 O O . MET A 1 184 ? -10.179 0.215 21.767 1.00 98.00 184 MET A O 1
ATOM 1473 N N . PHE A 1 185 ? -10.785 -1.517 20.471 1.00 96.44 185 PHE A N 1
ATOM 1474 C CA . PHE A 1 185 ? -12.218 -1.225 20.478 1.00 96.44 185 PHE A CA 1
ATOM 1475 C C . PHE A 1 185 ? -13.008 -2.232 21.300 1.00 96.44 185 PHE A C 1
ATOM 1477 O O . PHE A 1 185 ? -12.733 -3.435 21.290 1.00 96.44 185 PHE A O 1
ATOM 1484 N N . ARG A 1 186 ? -14.058 -1.742 21.950 1.00 94.00 186 ARG A N 1
ATOM 1485 C CA . ARG A 1 186 ? -15.152 -2.554 22.474 1.00 94.00 186 ARG A CA 1
ATOM 1486 C C . ARG A 1 186 ? -16.192 -2.811 21.386 1.00 94.00 186 ARG A C 1
ATOM 1488 O O . ARG A 1 186 ? -16.237 -2.147 20.347 1.00 94.00 186 ARG A O 1
ATOM 1495 N N . LYS A 1 187 ? -17.061 -3.795 21.620 1.00 89.31 187 LYS A N 1
ATOM 1496 C CA . LYS A 1 187 ? -18.104 -4.200 20.658 1.00 89.31 187 LYS A CA 1
ATOM 1497 C C . LYS A 1 187 ? -19.113 -3.080 20.371 1.00 89.31 187 LYS A C 1
ATOM 1499 O O . LYS A 1 187 ? -19.643 -3.028 19.262 1.00 89.31 187 LYS A O 1
ATOM 1504 N N . ASP A 1 188 ? -19.323 -2.160 21.310 1.00 88.00 188 ASP A N 1
ATOM 1505 C CA . ASP A 1 188 ? -20.175 -0.965 21.189 1.00 88.00 188 ASP A CA 1
ATOM 1506 C C . ASP A 1 188 ? -19.484 0.229 20.488 1.00 88.00 188 ASP A C 1
ATOM 1508 O O . ASP A 1 188 ? -20.056 1.315 20.366 1.00 88.00 188 ASP A O 1
ATOM 1512 N N . GLY A 1 189 ? -18.238 0.065 20.033 1.00 88.44 189 GLY A N 1
ATOM 1513 C CA . GLY A 1 189 ? -17.485 1.131 19.374 1.00 88.44 189 GLY A CA 1
ATOM 1514 C C . GLY A 1 189 ? -16.806 2.119 20.300 1.00 88.44 189 GLY A C 1
ATOM 1515 O O . GLY A 1 189 ? -16.256 3.080 19.771 1.00 88.44 189 GLY A O 1
ATOM 1516 N N . SER A 1 190 ? -16.850 1.926 21.619 1.00 91.62 190 SER A N 1
ATOM 1517 C CA . SER A 1 190 ? -16.001 2.707 22.511 1.00 91.62 190 SER A CA 1
ATOM 1518 C C . SER A 1 190 ? -14.546 2.258 22.369 1.00 91.62 190 SER A C 1
ATOM 1520 O O . SER A 1 190 ? -14.248 1.089 22.087 1.00 91.62 190 SER A O 1
ATOM 1522 N N . GLU A 1 191 ? -13.638 3.215 22.468 1.00 94.12 191 GLU A N 1
ATOM 1523 C CA . GLU A 1 191 ? -12.217 3.039 22.251 1.00 94.12 191 GLU A CA 1
ATOM 1524 C C . GLU A 1 191 ? -11.447 3.172 23.560 1.00 94.12 191 GLU A C 1
ATOM 1526 O O . GLU A 1 191 ? -11.644 4.099 24.342 1.00 94.12 191 GLU A O 1
ATOM 1531 N N . VAL A 1 192 ? -10.527 2.237 23.785 1.00 95.12 192 VAL A N 1
ATOM 1532 C CA . VAL A 1 192 ? -9.616 2.288 24.924 1.00 95.12 192 VAL A CA 1
ATOM 1533 C C . VAL A 1 192 ? -8.512 3.297 24.639 1.00 95.12 192 VAL A C 1
ATOM 1535 O O . VAL A 1 192 ? -7.809 3.194 23.635 1.00 95.12 192 VAL A O 1
ATOM 1538 N N . ARG A 1 193 ? -8.301 4.215 25.580 1.00 93.00 193 ARG A N 1
ATOM 1539 C CA . ARG A 1 193 ? -7.202 5.178 25.545 1.00 93.00 193 ARG A CA 1
ATOM 1540 C C . ARG A 1 193 ? -5.852 4.469 25.704 1.00 93.00 193 ARG A C 1
ATOM 1542 O O . ARG A 1 193 ? -5.519 4.002 26.793 1.00 93.00 193 ARG A O 1
ATOM 1549 N N . LEU A 1 194 ? -5.096 4.345 24.611 1.00 94.88 194 LEU A N 1
ATOM 1550 C CA . LEU A 1 194 ? -3.851 3.566 24.586 1.00 94.88 194 LEU A CA 1
ATOM 1551 C C . LEU A 1 194 ? -2.699 4.255 25.326 1.00 94.88 194 LEU A C 1
ATOM 1553 O O . LEU A 1 194 ? -1.870 3.575 25.930 1.00 94.88 194 LEU A O 1
ATOM 1557 N N . GLU A 1 195 ? -2.670 5.586 25.263 1.00 91.94 195 GLU A N 1
ATOM 1558 C CA . GLU A 1 195 ? -1.581 6.448 25.730 1.00 91.94 195 GLU A CA 1
ATOM 1559 C C . GLU A 1 195 ? -1.699 6.905 27.186 1.00 91.94 195 GLU A C 1
ATOM 1561 O O . GLU A 1 195 ? -0.826 7.620 27.672 1.00 91.94 195 GLU A O 1
ATOM 1566 N N . ALA A 1 196 ? -2.779 6.537 27.878 1.00 90.38 196 ALA A N 1
ATOM 1567 C CA . ALA A 1 196 ? -2.929 6.858 29.292 1.00 90.38 196 ALA A CA 1
ATOM 1568 C C . ALA A 1 196 ? -1.800 6.202 30.119 1.00 90.38 196 ALA A C 1
ATOM 1570 O O . ALA A 1 196 ? -1.372 5.099 29.768 1.00 90.38 196 ALA A O 1
ATOM 1571 N N . PRO A 1 197 ? -1.341 6.819 31.226 1.00 91.81 197 PRO A N 1
ATOM 1572 C CA . PRO A 1 197 ? -0.374 6.192 32.130 1.00 91.81 197 PRO A CA 1
ATOM 1573 C C . PRO A 1 197 ? -0.851 4.811 32.606 1.00 91.81 197 PRO A C 1
ATOM 1575 O O . PRO A 1 197 ? -2.001 4.662 33.023 1.00 91.81 197 PRO A O 1
ATOM 1578 N N . GLY A 1 198 ? 0.007 3.792 32.521 1.00 94.31 198 GLY A N 1
ATOM 1579 C CA . GLY A 1 198 ? -0.354 2.392 32.781 1.00 94.31 198 GLY A CA 1
ATOM 1580 C C . GLY A 1 198 ? -1.248 1.757 31.705 1.00 94.31 198 GLY A C 1
ATOM 1581 O O . GLY A 1 198 ? -1.792 0.669 31.905 1.00 94.31 198 GLY A O 1
ATOM 1582 N N . GLY A 1 199 ? -1.430 2.431 30.570 1.00 94.75 199 GLY A N 1
ATOM 1583 C CA . GLY A 1 199 ? -2.293 2.010 29.477 1.00 94.75 199 GLY A CA 1
ATOM 1584 C C . GLY A 1 199 ? -1.706 0.890 28.609 1.00 94.75 199 GLY A C 1
ATOM 1585 O O . GLY A 1 199 ? -0.590 0.404 28.830 1.00 94.75 199 GLY A O 1
ATOM 1586 N N . PRO A 1 200 ? -2.456 0.445 27.587 1.00 96.50 200 PRO A N 1
ATOM 1587 C CA . PRO A 1 200 ? -2.036 -0.624 26.685 1.00 96.50 200 PRO A CA 1
ATOM 1588 C C . PRO A 1 200 ? -0.668 -0.436 26.019 1.00 96.50 200 PRO A C 1
ATOM 1590 O O . PRO A 1 200 ? 0.041 -1.425 25.856 1.00 96.50 200 PRO A O 1
ATOM 1593 N N . TRP A 1 201 ? -0.268 0.788 25.653 1.00 96.31 201 TRP A N 1
ATOM 1594 C CA . TRP A 1 201 ? 1.053 1.021 25.049 1.00 96.31 201 TRP A CA 1
ATOM 1595 C C . TRP A 1 201 ? 2.226 0.839 26.018 1.00 96.31 201 TRP A C 1
ATOM 1597 O O . TRP A 1 201 ? 3.350 0.650 25.562 1.00 96.31 201 TRP A O 1
ATOM 1607 N N . GLU A 1 202 ? 1.988 0.885 27.330 1.00 96.06 202 GLU A N 1
ATOM 1608 C CA . GLU A 1 202 ? 3.012 0.611 28.348 1.00 96.06 202 GLU A CA 1
ATOM 1609 C C . GLU A 1 202 ? 2.969 -0.844 28.833 1.00 96.06 202 GLU A C 1
ATOM 1611 O O . GLU A 1 202 ? 3.987 -1.407 29.231 1.00 96.06 202 GLU A O 1
ATOM 1616 N N . THR A 1 203 ? 1.791 -1.473 28.801 1.00 96.62 203 THR A N 1
ATOM 1617 C CA . THR A 1 203 ? 1.558 -2.785 29.430 1.00 96.62 203 THR A CA 1
ATOM 1618 C C . THR A 1 203 ? 1.571 -3.961 28.451 1.00 96.62 203 THR A C 1
ATOM 1620 O O . THR A 1 203 ? 1.867 -5.097 28.845 1.00 96.62 203 THR A O 1
ATOM 1623 N N . LEU A 1 204 ? 1.269 -3.735 27.170 1.00 97.50 204 LEU A N 1
ATOM 1624 C CA . LEU A 1 204 ? 1.300 -4.765 26.131 1.00 97.50 204 LEU A CA 1
ATOM 1625 C C . LEU A 1 204 ? 2.633 -4.736 25.368 1.00 97.50 204 LEU A C 1
ATOM 1627 O O . LEU A 1 204 ? 3.219 -3.676 25.192 1.00 97.50 204 LEU A O 1
ATOM 1631 N N . PRO A 1 205 ? 3.125 -5.887 24.873 1.00 97.25 205 PRO A N 1
ATOM 1632 C CA . PRO A 1 205 ? 4.470 -5.993 24.305 1.00 97.25 205 PRO A CA 1
ATOM 1633 C C . PRO A 1 205 ? 4.544 -5.579 22.824 1.00 97.25 205 PRO A C 1
ATOM 1635 O O . PRO A 1 205 ? 5.534 -5.871 22.158 1.00 97.25 205 PRO A O 1
ATOM 1638 N N . PHE A 1 206 ? 3.480 -4.996 22.273 1.00 98.38 206 PHE A N 1
ATOM 1639 C CA . PHE A 1 206 ? 3.396 -4.650 20.855 1.00 98.38 206 PHE A CA 1
ATOM 1640 C C . PHE A 1 206 ? 4.128 -3.339 20.560 1.00 98.38 206 PHE A C 1
ATOM 1642 O O . PHE A 1 206 ? 4.363 -2.533 21.458 1.00 98.38 206 PHE A O 1
ATOM 1649 N N . GLY A 1 207 ? 4.456 -3.106 19.289 1.00 97.88 207 GLY A N 1
ATOM 1650 C CA . GLY A 1 207 ? 4.948 -1.800 18.862 1.00 97.88 207 GLY A CA 1
ATOM 1651 C C . GLY A 1 207 ? 3.895 -0.713 19.085 1.00 97.88 207 GLY A C 1
ATOM 1652 O O . GLY A 1 207 ? 2.694 -0.995 19.133 1.00 97.88 207 GLY A O 1
ATOM 1653 N N . LYS A 1 208 ? 4.337 0.542 19.152 1.00 97.38 208 LYS A N 1
ATOM 1654 C CA . LYS A 1 208 ? 3.472 1.731 19.134 1.00 97.38 208 LYS A CA 1
ATOM 1655 C C . LYS A 1 208 ? 3.953 2.722 18.065 1.00 97.38 208 LYS A C 1
ATOM 1657 O O . LYS A 1 208 ? 5.148 2.711 17.755 1.00 97.38 208 LYS A O 1
ATOM 1662 N N . PRO A 1 209 ? 3.067 3.547 17.482 1.00 97.44 209 PRO A N 1
ATOM 1663 C CA . PRO A 1 209 ? 3.498 4.616 16.589 1.00 97.44 209 PRO A CA 1
ATOM 1664 C C . PRO A 1 209 ? 4.360 5.633 17.348 1.00 97.44 209 PRO A C 1
ATOM 1666 O O . PRO A 1 209 ? 4.238 5.784 18.570 1.00 97.44 209 PRO A O 1
ATOM 1669 N N . ASN A 1 210 ? 5.221 6.354 16.627 1.00 96.69 210 ASN A N 1
ATOM 1670 C CA . ASN A 1 210 ? 5.863 7.529 17.207 1.00 96.69 210 ASN A CA 1
ATOM 1671 C C . ASN A 1 210 ? 4.800 8.589 17.522 1.00 96.69 210 ASN A C 1
ATOM 1673 O O . ASN A 1 210 ? 3.880 8.803 16.733 1.00 96.69 210 ASN A O 1
ATOM 1677 N N . ILE A 1 211 ? 4.937 9.241 18.675 1.00 95.62 211 ILE A N 1
ATOM 1678 C CA . ILE A 1 211 ? 4.049 10.322 19.114 1.00 95.62 211 ILE A CA 1
ATOM 1679 C C . ILE A 1 211 ? 4.810 11.633 18.989 1.00 95.62 211 ILE A C 1
ATOM 1681 O O . ILE A 1 211 ? 5.961 11.724 19.417 1.00 95.62 211 ILE A O 1
ATOM 1685 N N . PHE A 1 212 ? 4.167 12.635 18.404 1.00 93.38 212 PHE A N 1
ATOM 1686 C CA . PHE A 1 212 ? 4.755 13.942 18.163 1.00 93.38 212 PHE A CA 1
ATOM 1687 C C . PHE A 1 212 ? 4.130 14.988 19.079 1.00 93.38 212 PHE A C 1
ATOM 1689 O O . PHE A 1 212 ? 2.911 15.049 19.236 1.00 93.38 212 PHE A O 1
ATOM 1696 N N . THR A 1 213 ? 4.977 15.852 19.628 1.00 88.12 213 THR A N 1
ATOM 1697 C CA . THR A 1 213 ? 4.549 17.063 20.327 1.00 88.12 213 THR A CA 1
ATOM 1698 C C . THR A 1 213 ? 4.672 18.225 19.356 1.00 88.12 213 THR A C 1
ATOM 1700 O O . THR A 1 213 ? 5.782 18.614 18.993 1.00 88.12 213 THR A O 1
ATOM 1703 N N . MET A 1 214 ? 3.538 18.749 18.894 1.00 83.19 214 MET A N 1
ATOM 1704 C CA . MET A 1 214 ? 3.492 19.905 18.002 1.00 83.19 214 MET A CA 1
ATOM 1705 C C . MET A 1 214 ? 2.343 20.821 18.407 1.00 83.19 214 MET A C 1
ATOM 1707 O O . MET A 1 214 ? 1.212 20.367 18.557 1.00 83.19 214 MET A O 1
ATOM 1711 N N . GLU A 1 215 ? 2.631 22.112 18.525 1.00 82.88 215 GLU A N 1
ATOM 1712 C CA . GLU A 1 215 ? 1.611 23.144 18.673 1.00 82.88 215 GLU A CA 1
ATOM 1713 C C . GLU A 1 215 ? 1.266 23.683 17.285 1.00 82.88 215 GLU A C 1
ATOM 1715 O O . GLU A 1 215 ? 2.070 24.357 16.643 1.00 82.88 215 GLU A O 1
ATOM 1720 N N . THR A 1 216 ? 0.084 23.338 16.778 1.00 84.88 216 THR A N 1
ATOM 1721 C CA . THR A 1 216 ? -0.423 23.870 15.512 1.00 84.88 216 THR A CA 1
ATOM 1722 C C . THR A 1 216 ? -1.945 23.841 15.491 1.00 84.88 216 THR A C 1
ATOM 1724 O O . THR A 1 216 ? -2.572 22.936 16.037 1.00 84.88 216 THR A O 1
ATOM 1727 N N . SER A 1 217 ? -2.536 24.834 14.836 1.00 85.12 217 SER A N 1
ATOM 1728 C CA . SER A 1 217 ? -3.931 24.819 14.391 1.00 85.12 217 SER A CA 1
ATOM 1729 C C . SER A 1 217 ? -4.046 24.674 12.869 1.00 85.12 217 SER A C 1
ATOM 1731 O O . SER A 1 217 ? -5.140 24.450 12.350 1.00 85.12 217 SER A O 1
ATOM 1733 N N . ASP A 1 218 ? -2.921 24.749 12.147 1.00 93.00 218 ASP A N 1
ATOM 1734 C CA . ASP A 1 218 ? -2.844 24.570 10.700 1.00 93.00 218 ASP A CA 1
ATOM 1735 C C . ASP A 1 218 ? -2.576 23.101 10.340 1.00 93.00 218 ASP A C 1
ATOM 1737 O O . ASP A 1 218 ? -1.480 22.687 9.949 1.00 93.00 218 ASP A O 1
ATOM 1741 N N . TRP A 1 219 ? -3.620 22.287 10.478 1.00 94.50 219 TRP A N 1
ATOM 1742 C CA . TRP A 1 219 ? -3.590 20.867 10.121 1.00 94.50 219 TRP A CA 1
ATOM 1743 C C . TRP A 1 219 ? -3.378 20.636 8.619 1.00 94.50 219 TRP A C 1
ATOM 1745 O O . TRP A 1 219 ? -2.858 19.595 8.212 1.00 94.50 219 TRP A O 1
ATOM 1755 N N . ALA A 1 220 ? -3.786 21.586 7.773 1.00 94.19 220 ALA A N 1
ATOM 1756 C CA . ALA A 1 220 ? -3.621 21.479 6.329 1.00 94.19 220 ALA A CA 1
ATOM 1757 C C . ALA A 1 220 ? -2.161 21.724 5.918 1.00 94.19 220 ALA A C 1
ATOM 1759 O O . ALA A 1 220 ? -1.627 20.960 5.107 1.00 94.19 220 ALA A O 1
ATOM 1760 N N . GLY A 1 221 ? -1.504 22.723 6.515 1.00 94.50 221 GLY A N 1
ATOM 1761 C CA . GLY A 1 221 ? -0.096 23.051 6.290 1.00 94.50 221 GLY A CA 1
ATOM 1762 C C . GLY A 1 221 ? 0.870 21.957 6.739 1.00 94.50 221 GLY A C 1
ATOM 1763 O O . GLY A 1 221 ? 1.931 21.792 6.142 1.00 94.50 221 GLY A O 1
ATOM 1764 N N . MET A 1 222 ? 0.480 21.094 7.687 1.00 95.62 222 MET A N 1
ATOM 1765 C CA . MET A 1 222 ? 1.279 19.913 8.056 1.00 95.62 222 MET A CA 1
ATOM 1766 C C . MET A 1 222 ? 1.578 18.976 6.870 1.00 95.62 222 MET A C 1
ATOM 1768 O O . MET A 1 222 ? 2.530 18.199 6.924 1.00 95.62 222 MET A O 1
ATOM 1772 N N . ARG A 1 223 ? 0.805 19.045 5.775 1.00 97.19 223 ARG A N 1
ATOM 1773 C CA . ARG A 1 223 ? 1.078 18.283 4.543 1.00 97.19 223 ARG A CA 1
ATOM 1774 C C . ARG A 1 223 ? 2.373 18.704 3.842 1.00 97.19 223 ARG A C 1
ATOM 1776 O O . ARG A 1 223 ? 2.876 17.930 3.027 1.00 97.19 223 ARG A O 1
ATOM 1783 N N . ASP A 1 224 ? 2.869 19.905 4.121 1.00 96.25 224 ASP A N 1
ATOM 1784 C CA . ASP A 1 224 ? 4.057 20.500 3.504 1.00 96.25 224 ASP A CA 1
ATOM 1785 C C . ASP A 1 224 ? 5.334 20.294 4.333 1.00 96.25 224 ASP A C 1
ATOM 1787 O O . ASP A 1 224 ? 6.408 20.751 3.944 1.00 96.25 224 ASP A O 1
ATOM 1791 N N . LEU A 1 225 ? 5.249 19.568 5.455 1.00 93.50 225 LEU A N 1
ATOM 1792 C CA . LEU A 1 225 ? 6.421 19.250 6.265 1.00 93.50 225 LEU A CA 1
ATOM 1793 C C . LEU A 1 225 ? 7.438 18.421 5.457 1.00 93.50 225 LEU A C 1
ATOM 1795 O O . LEU A 1 225 ? 7.060 17.436 4.814 1.00 93.50 225 LEU A O 1
ATOM 1799 N N . PRO A 1 226 ? 8.740 18.759 5.519 1.00 90.94 226 PRO A N 1
ATOM 1800 C CA . PRO A 1 226 ? 9.777 18.149 4.689 1.00 90.94 226 PRO A CA 1
ATOM 1801 C C . PRO A 1 226 ? 10.268 16.801 5.247 1.00 90.94 226 PRO A C 1
ATOM 1803 O O . PRO A 1 226 ? 11.452 16.481 5.154 1.00 90.94 226 PRO A O 1
ATOM 1806 N N . LEU A 1 227 ? 9.383 16.008 5.861 1.00 91.06 227 LEU A N 1
ATOM 1807 C CA . LEU A 1 227 ? 9.758 14.696 6.384 1.00 91.06 227 LEU A CA 1
ATOM 1808 C C . LEU A 1 227 ? 9.967 13.713 5.230 1.00 91.06 227 LEU A C 1
ATOM 1810 O O . LEU A 1 227 ? 9.133 13.588 4.331 1.00 91.06 227 LEU A O 1
ATOM 1814 N N . ILE A 1 228 ? 11.091 13.007 5.287 1.00 89.31 228 ILE A N 1
ATOM 1815 C CA . ILE A 1 228 ? 11.441 11.929 4.364 1.00 89.31 228 ILE A CA 1
ATOM 1816 C C . ILE A 1 228 ? 11.010 10.587 4.944 1.00 89.31 228 ILE A C 1
ATOM 1818 O O . ILE A 1 228 ? 10.968 10.418 6.163 1.00 89.31 228 ILE A O 1
ATOM 1822 N N . ASN A 1 229 ? 10.726 9.626 4.068 1.00 92.56 229 ASN A N 1
ATOM 1823 C CA . ASN A 1 229 ? 10.384 8.256 4.435 1.00 92.56 229 ASN A CA 1
ATOM 1824 C C . ASN A 1 229 ? 9.264 8.188 5.494 1.00 92.56 229 ASN A C 1
ATOM 1826 O O . ASN A 1 229 ? 9.330 7.417 6.448 1.00 92.56 229 ASN A O 1
ATOM 1830 N N . SER A 1 230 ? 8.246 9.032 5.335 1.00 95.88 230 SER A N 1
ATOM 1831 C CA . SER A 1 230 ? 7.090 9.125 6.225 1.00 95.88 230 SER A CA 1
ATOM 1832 C C . SER A 1 230 ? 5.836 9.326 5.390 1.00 95.88 230 SER A C 1
ATOM 1834 O O . SER A 1 230 ? 5.837 10.132 4.462 1.00 95.88 230 SER A O 1
ATOM 1836 N N . GLU A 1 231 ? 4.757 8.606 5.699 1.00 97.94 231 GLU A N 1
ATOM 1837 C CA . GLU A 1 231 ? 3.466 8.864 5.056 1.00 97.94 231 GLU A CA 1
ATOM 1838 C C . GLU A 1 231 ? 2.829 10.158 5.579 1.00 97.94 231 GLU A C 1
ATOM 1840 O O . GLU A 1 231 ? 2.180 10.886 4.821 1.00 97.94 231 GLU A O 1
ATOM 1845 N N . GLY A 1 232 ? 3.035 10.459 6.862 1.00 97.88 232 GLY A N 1
ATOM 1846 C CA . GLY A 1 232 ? 2.510 11.633 7.546 1.00 97.88 232 GLY A CA 1
ATOM 1847 C C . GLY A 1 232 ? 1.955 11.276 8.919 1.00 97.88 232 GLY A C 1
ATOM 1848 O O . GLY A 1 232 ? 2.607 10.569 9.683 1.00 97.88 232 GLY A O 1
ATOM 1849 N N . PHE A 1 233 ? 0.752 11.758 9.229 1.00 98.25 233 PHE A N 1
ATOM 1850 C CA . PHE A 1 233 ? 0.203 11.731 10.583 1.00 98.25 233 PHE A CA 1
ATOM 1851 C C . PHE A 1 233 ? -1.238 11.235 10.646 1.00 98.25 233 PHE A C 1
ATOM 1853 O O . PHE A 1 233 ? -2.027 11.398 9.706 1.00 98.25 233 PHE A O 1
ATOM 1860 N N . VAL A 1 234 ? -1.589 10.653 11.788 1.00 98.06 234 VAL A N 1
ATOM 1861 C CA . VAL A 1 234 ? -2.972 10.524 12.247 1.00 98.06 234 VAL A CA 1
ATOM 1862 C C . VAL A 1 234 ? -3.096 11.357 13.512 1.00 98.06 234 VAL A C 1
ATOM 1864 O O . VAL A 1 234 ? -2.352 11.151 14.463 1.00 98.06 234 VAL A O 1
ATOM 1867 N N . VAL A 1 235 ? -4.027 12.303 13.515 1.00 97.12 235 VAL A N 1
ATOM 1868 C CA . VAL A 1 235 ? -4.319 13.136 14.680 1.00 97.12 235 VAL A CA 1
ATOM 1869 C C . VAL A 1 235 ? -5.617 12.649 15.304 1.00 97.12 235 VAL A C 1
ATOM 1871 O O . VAL A 1 235 ? -6.627 12.519 14.604 1.00 97.12 235 VAL A O 1
ATOM 1874 N N . ARG A 1 236 ? -5.576 12.351 16.604 1.00 95.25 236 ARG A N 1
ATOM 1875 C CA . ARG A 1 236 ? -6.742 12.018 17.427 1.00 95.25 236 ARG A CA 1
ATOM 1876 C C . ARG A 1 236 ? -7.152 13.218 18.262 1.00 95.25 236 ARG A C 1
ATOM 1878 O O . ARG A 1 236 ? -6.305 13.853 18.885 1.00 95.25 236 ARG A O 1
ATOM 1885 N N . PHE A 1 237 ? -8.452 13.462 18.298 1.00 94.56 237 PHE A N 1
ATOM 1886 C CA . PHE A 1 237 ? -9.083 14.581 18.976 1.00 94.56 237 PHE A CA 1
ATOM 1887 C C . PHE A 1 237 ? -10.105 14.051 19.976 1.00 94.56 237 PHE A C 1
ATOM 1889 O O . PHE A 1 237 ? -11.101 13.449 19.576 1.00 94.56 237 PHE A O 1
ATOM 1896 N N . HIS A 1 238 ? -9.865 14.277 21.262 1.00 93.50 238 HIS A N 1
ATOM 1897 C CA . HIS A 1 238 ? -10.813 13.955 22.322 1.00 93.50 238 HIS A CA 1
ATOM 1898 C C . HIS A 1 238 ? -11.494 15.238 22.792 1.00 93.50 238 HIS A C 1
ATOM 1900 O O . HIS A 1 238 ? -10.826 16.200 23.176 1.00 93.50 238 HIS A O 1
ATOM 1906 N N . GLN A 1 239 ? -12.827 15.241 22.799 1.00 92.75 239 GLN A N 1
ATOM 1907 C CA . GLN A 1 239 ? -13.598 16.391 23.278 1.00 92.75 239 GLN A CA 1
ATOM 1908 C C . GLN A 1 239 ? -13.400 16.617 24.779 1.00 92.75 239 GLN A C 1
ATOM 1910 O O . GLN A 1 239 ? -13.416 17.753 25.234 1.00 92.75 239 GLN A O 1
ATOM 1915 N N . THR A 1 240 ? -13.202 15.535 25.537 1.00 92.56 240 THR A N 1
ATOM 1916 C CA . THR A 1 240 ? -12.933 15.567 26.981 1.00 92.56 240 THR A CA 1
ATOM 1917 C C . THR A 1 240 ? -11.865 14.543 27.352 1.00 92.56 240 THR A C 1
ATOM 1919 O O . THR A 1 240 ? -11.637 13.584 26.613 1.00 92.56 240 THR A O 1
ATOM 1922 N N . ALA A 1 241 ? -11.263 14.668 28.534 1.00 88.19 241 ALA A N 1
ATOM 1923 C CA . ALA A 1 241 ? -10.292 13.701 29.050 1.00 88.19 241 ALA A CA 1
ATOM 1924 C C . ALA A 1 241 ? -10.802 12.241 29.110 1.00 88.19 241 ALA A C 1
ATOM 1926 O O . ALA A 1 241 ? -9.989 11.313 29.044 1.00 88.19 241 ALA A O 1
ATOM 1927 N N . ASN A 1 242 ? -12.123 12.040 29.208 1.00 88.38 242 ASN A N 1
ATOM 1928 C CA . ASN A 1 242 ? -12.780 10.729 29.288 1.00 88.38 242 ASN A CA 1
ATOM 1929 C C . ASN A 1 242 ? -13.523 10.342 27.994 1.00 88.38 242 ASN A C 1
ATOM 1931 O O . ASN A 1 242 ? -14.350 9.433 28.006 1.00 88.38 242 ASN A O 1
ATOM 1935 N N . ASP A 1 243 ? -13.271 11.040 26.886 1.00 90.62 243 ASP A N 1
ATOM 1936 C CA . ASP A 1 243 ? -13.906 10.744 25.605 1.00 90.62 243 ASP A CA 1
ATOM 1937 C C . ASP A 1 243 ? -13.402 9.407 25.033 1.00 90.62 243 ASP A C 1
ATOM 1939 O O . ASP A 1 243 ? -12.250 9.287 24.609 1.00 90.62 243 ASP A O 1
ATOM 1943 N N . GLU A 1 244 ? -14.278 8.402 25.013 1.00 91.50 244 GLU A N 1
ATOM 1944 C CA . GLU A 1 244 ? -14.009 7.072 24.451 1.00 91.50 244 GLU A CA 1
ATOM 1945 C C . GLU A 1 244 ? -14.310 6.983 22.944 1.00 91.50 244 GLU A C 1
ATOM 1947 O O . GLU A 1 244 ? -14.333 5.888 22.380 1.00 91.50 244 GLU A O 1
ATOM 1952 N N . ARG A 1 245 ? -14.619 8.094 22.266 1.00 91.50 245 ARG A N 1
ATOM 1953 C CA . ARG A 1 245 ? -14.954 8.110 20.834 1.00 91.50 245 ARG A CA 1
ATOM 1954 C C . ARG A 1 245 ? -14.266 9.281 20.127 1.00 91.50 245 ARG A C 1
ATOM 1956 O O . ARG A 1 245 ? -14.951 10.128 19.557 1.00 91.50 245 ARG A O 1
ATOM 1963 N N . PRO A 1 246 ? -12.921 9.310 20.121 1.00 93.12 246 PRO A N 1
ATOM 1964 C CA . PRO A 1 246 ? -12.186 10.424 19.551 1.00 93.12 246 PRO A CA 1
ATOM 1965 C C . PRO A 1 246 ? -12.393 10.543 18.044 1.00 93.12 246 PRO A C 1
ATOM 1967 O O . PRO A 1 246 ? -12.400 9.551 17.300 1.00 93.12 246 PRO A O 1
ATOM 1970 N N . GLU A 1 247 ? -12.449 11.790 17.595 1.00 93.81 247 GLU A N 1
ATOM 1971 C CA . GLU A 1 247 ? -12.431 12.138 16.184 1.00 93.81 247 GLU A CA 1
ATOM 1972 C C . GLU A 1 247 ? -11.019 12.004 15.612 1.00 93.81 247 GLU A C 1
ATOM 1974 O O . GLU A 1 247 ? -10.012 12.097 16.321 1.00 93.81 247 GLU A O 1
ATOM 1979 N N . ARG A 1 248 ? -10.934 11.735 14.306 1.00 95.50 248 ARG A N 1
ATOM 1980 C CA . ARG A 1 248 ? -9.662 11.449 13.631 1.00 95.50 248 ARG A CA 1
ATOM 1981 C C . ARG A 1 248 ? -9.495 12.197 12.331 1.00 95.50 248 ARG A C 1
ATOM 1983 O O . ARG A 1 248 ? -10.379 12.201 11.476 1.00 95.50 248 ARG A O 1
ATOM 1990 N N . LEU A 1 249 ? -8.277 12.681 12.131 1.00 96.94 249 LEU A N 1
ATOM 1991 C CA . LEU A 1 249 ? -7.835 13.322 10.904 1.00 96.94 249 LEU A CA 1
ATOM 1992 C C . LEU A 1 249 ? -6.551 12.654 10.412 1.00 96.94 249 LEU A C 1
ATOM 1994 O O . LEU A 1 249 ? -5.585 12.546 11.162 1.00 96.94 249 LEU A O 1
ATOM 1998 N N . LYS A 1 250 ? -6.510 12.205 9.153 1.00 97.50 250 LYS A N 1
ATOM 1999 C CA . LYS A 1 250 ? -5.247 11.764 8.525 1.00 97.50 250 LYS A CA 1
ATOM 2000 C C . LYS A 1 250 ? -4.631 12.898 7.712 1.00 97.50 250 LYS A C 1
ATOM 2002 O O . LYS A 1 250 ? -5.298 13.568 6.926 1.00 97.50 250 LYS A O 1
ATOM 2007 N N . ILE A 1 251 ? -3.329 13.066 7.832 1.00 98.06 251 ILE A N 1
ATOM 2008 C CA . ILE A 1 251 ? -2.576 14.085 7.112 1.00 98.06 251 ILE A CA 1
ATOM 2009 C C . ILE A 1 251 ? -1.471 13.349 6.372 1.00 98.06 251 ILE A C 1
ATOM 2011 O O . ILE A 1 251 ? -0.518 12.890 6.986 1.00 98.06 251 ILE A O 1
ATOM 2015 N N . LYS A 1 252 ? -1.618 13.190 5.053 1.00 97.94 252 LYS A N 1
ATOM 2016 C CA . LYS A 1 252 ? -0.559 12.619 4.213 1.00 97.94 252 LYS A CA 1
ATOM 2017 C C . LYS A 1 252 ? 0.316 13.734 3.655 1.00 97.94 252 LYS A C 1
ATOM 2019 O O . LYS A 1 252 ? -0.220 14.717 3.130 1.00 97.94 252 LYS A O 1
ATOM 2024 N N . LEU A 1 253 ? 1.630 13.557 3.725 1.00 97.88 253 LEU A N 1
ATOM 2025 C CA . LEU A 1 253 ? 2.594 14.524 3.203 1.00 97.88 253 LEU A CA 1
ATOM 2026 C C . LEU A 1 253 ? 2.487 14.616 1.678 1.00 97.88 253 LEU A C 1
ATOM 2028 O O . LEU A 1 253 ? 2.370 13.595 0.995 1.00 97.88 253 LEU A O 1
ATOM 2032 N N . LYS A 1 254 ? 2.563 15.832 1.120 1.00 96.12 254 LYS A N 1
ATOM 2033 C CA . LYS A 1 254 ? 2.592 16.023 -0.341 1.00 96.12 254 LYS A CA 1
ATOM 2034 C C . LYS A 1 254 ? 3.791 15.300 -0.946 1.00 96.12 254 LYS A C 1
ATOM 2036 O O . LYS A 1 254 ? 3.617 14.558 -1.909 1.00 96.12 254 LYS A O 1
ATOM 2041 N N . ARG A 1 255 ? 4.959 15.410 -0.300 1.00 93.50 255 ARG A N 1
ATOM 2042 C CA . ARG A 1 255 ? 6.177 14.687 -0.685 1.00 93.50 255 ARG A CA 1
ATOM 2043 C C . ARG A 1 255 ? 5.942 13.180 -0.789 1.00 93.50 255 ARG A C 1
ATOM 2045 O O . ARG A 1 255 ? 6.321 12.591 -1.792 1.00 93.50 255 ARG A O 1
ATOM 2052 N N . TYR A 1 256 ? 5.284 12.565 0.194 1.00 95.31 256 TYR A N 1
ATOM 2053 C CA . TYR A 1 256 ? 4.984 11.130 0.167 1.00 95.31 256 TYR A CA 1
ATOM 2054 C C . TYR A 1 256 ? 4.073 10.742 -1.007 1.00 95.31 256 TYR A C 1
ATOM 2056 O O . TYR A 1 256 ? 4.319 9.750 -1.690 1.00 95.31 256 TYR A O 1
ATOM 2064 N N . LEU A 1 257 ? 3.033 11.536 -1.284 1.00 93.88 257 LEU A N 1
ATOM 2065 C CA . LEU A 1 257 ? 2.129 11.284 -2.411 1.00 93.88 257 LEU A CA 1
ATOM 2066 C C . LEU A 1 257 ? 2.840 11.442 -3.764 1.00 93.88 257 LEU A C 1
ATOM 2068 O O . LEU A 1 257 ? 2.655 10.622 -4.664 1.00 93.88 257 LEU A O 1
ATOM 2072 N N . GLU A 1 258 ? 3.677 12.471 -3.905 1.00 91.62 258 GLU A N 1
ATOM 2073 C CA . GLU A 1 258 ? 4.525 12.662 -5.084 1.00 91.62 258 GLU A CA 1
ATOM 2074 C C . GLU A 1 258 ? 5.525 11.522 -5.254 1.00 91.62 258 GLU A C 1
ATOM 2076 O O . GLU A 1 258 ? 5.730 11.041 -6.370 1.00 91.62 258 GLU A O 1
ATOM 2081 N N . PHE A 1 259 ? 6.120 11.074 -4.150 1.00 90.38 259 PHE A N 1
ATOM 2082 C CA . PHE A 1 259 ? 6.995 9.917 -4.107 1.00 90.38 259 PHE A CA 1
ATOM 2083 C C . PHE A 1 259 ? 6.280 8.674 -4.630 1.00 90.38 259 PHE A C 1
ATOM 2085 O O . PHE A 1 259 ? 6.802 8.065 -5.555 1.00 90.38 259 PHE A O 1
ATOM 2092 N N . LEU A 1 260 ? 5.087 8.327 -4.129 1.00 89.06 260 LEU A N 1
ATOM 2093 C CA . LEU A 1 260 ? 4.340 7.159 -4.613 1.00 89.06 260 LEU A CA 1
ATOM 2094 C C . LEU A 1 260 ? 4.094 7.226 -6.126 1.00 89.06 260 LEU A C 1
ATOM 2096 O O . LEU A 1 260 ? 4.388 6.266 -6.836 1.00 89.06 260 LEU A O 1
ATOM 2100 N N . LYS A 1 261 ? 3.650 8.386 -6.630 1.00 86.12 261 LYS A N 1
ATOM 2101 C CA . LYS A 1 261 ? 3.401 8.603 -8.064 1.00 86.12 261 LYS A CA 1
ATOM 2102 C C . LYS A 1 261 ? 4.667 8.437 -8.910 1.00 86.12 261 LYS A C 1
ATOM 2104 O O . LYS A 1 261 ? 4.636 7.842 -9.983 1.00 86.12 261 LYS A O 1
ATOM 2109 N N . LYS A 1 262 ? 5.796 8.990 -8.462 1.00 83.06 262 LYS A N 1
ATOM 2110 C CA . LYS A 1 262 ? 7.078 8.865 -9.173 1.00 83.06 262 LYS A CA 1
ATOM 2111 C C . LYS A 1 262 ? 7.605 7.436 -9.095 1.00 83.06 262 LYS A C 1
ATOM 2113 O O . LYS A 1 262 ? 8.055 6.894 -10.097 1.00 83.06 262 LYS A O 1
ATOM 2118 N N . ARG A 1 263 ? 7.506 6.821 -7.918 1.00 81.69 263 ARG A N 1
ATOM 2119 C CA . ARG A 1 263 ? 7.996 5.483 -7.600 1.00 81.69 263 ARG A CA 1
ATOM 2120 C C . ARG A 1 263 ? 7.363 4.403 -8.477 1.00 81.69 263 ARG A C 1
ATOM 2122 O O . ARG A 1 263 ? 8.085 3.494 -8.872 1.00 81.69 263 ARG A O 1
ATOM 2129 N N . GLU A 1 264 ? 6.079 4.509 -8.823 1.00 73.25 264 GLU A N 1
ATOM 2130 C CA . GLU A 1 264 ? 5.414 3.606 -9.784 1.00 73.25 264 GLU A CA 1
ATOM 2131 C C . GLU A 1 264 ? 6.167 3.469 -11.119 1.00 73.25 264 GLU A C 1
ATOM 2133 O O . GLU A 1 264 ? 6.048 2.447 -11.782 1.00 73.25 264 GLU A O 1
ATOM 2138 N N . ASN A 1 265 ? 6.983 4.460 -11.491 1.00 69.19 265 ASN A N 1
ATOM 2139 C CA . ASN A 1 265 ? 7.717 4.477 -12.755 1.00 69.19 265 ASN A CA 1
ATOM 2140 C C . ASN A 1 265 ? 9.193 4.049 -12.632 1.00 69.19 265 ASN A C 1
ATOM 2142 O O . ASN A 1 265 ? 9.895 4.048 -13.641 1.00 69.19 265 ASN A O 1
ATOM 2146 N N . VAL A 1 266 ? 9.700 3.762 -11.422 1.00 69.94 266 VAL A N 1
ATOM 2147 C CA . VAL A 1 266 ? 11.158 3.655 -11.160 1.00 69.94 266 VAL A CA 1
ATOM 2148 C C . VAL A 1 266 ? 11.521 2.505 -10.198 1.00 69.94 266 VAL A C 1
ATOM 2150 O O . VAL A 1 266 ? 12.616 2.462 -9.641 1.00 69.94 266 VAL A O 1
ATOM 2153 N N . ASN A 1 267 ? 10.601 1.582 -9.924 1.00 68.44 267 ASN A N 1
ATOM 2154 C CA . ASN A 1 267 ? 10.659 0.782 -8.697 1.00 68.44 267 ASN A CA 1
ATOM 2155 C C . ASN A 1 267 ? 11.373 -0.562 -8.799 1.00 68.44 267 ASN A C 1
ATOM 2157 O O . ASN A 1 267 ? 12.018 -0.991 -7.840 1.00 68.44 267 ASN A O 1
ATOM 2161 N N . ASP A 1 268 ? 11.192 -1.241 -9.923 1.00 77.62 268 ASP A N 1
ATOM 2162 C CA . ASP A 1 268 ? 11.710 -2.581 -10.158 1.00 77.62 268 ASP A CA 1
ATOM 2163 C C . ASP A 1 268 ? 12.484 -2.627 -11.480 1.00 77.62 268 ASP A C 1
ATOM 2165 O O . ASP A 1 268 ? 12.272 -1.824 -12.389 1.00 77.62 268 ASP A O 1
ATOM 2169 N N . VAL A 1 269 ? 13.389 -3.593 -11.606 1.00 83.25 269 VAL A N 1
ATOM 2170 C CA . VAL A 1 269 ? 14.163 -3.848 -12.823 1.00 83.25 269 VAL A CA 1
ATOM 2171 C C . VAL A 1 269 ? 13.236 -4.084 -14.017 1.00 83.25 269 VAL A C 1
ATOM 2173 O O .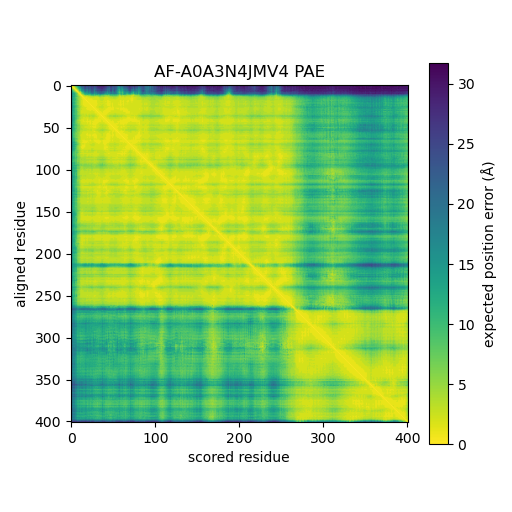 VAL A 1 269 ? 13.542 -3.642 -15.123 1.00 83.25 269 VAL A O 1
ATOM 2176 N N . GLN A 1 270 ? 12.073 -4.703 -13.797 1.00 84.88 270 GLN A N 1
ATOM 2177 C CA . GLN A 1 270 ? 11.045 -4.853 -14.828 1.00 84.88 270 GLN A CA 1
ATOM 2178 C C . GLN A 1 270 ? 10.491 -3.505 -15.311 1.00 84.88 270 GLN A C 1
ATOM 2180 O O . GLN A 1 270 ? 10.230 -3.343 -16.502 1.00 84.88 270 GLN A O 1
ATOM 2185 N N . ASP A 1 271 ? 10.341 -2.519 -14.426 1.00 85.38 271 ASP A N 1
ATOM 2186 C CA . ASP A 1 271 ? 9.875 -1.181 -14.802 1.00 85.38 271 ASP A CA 1
ATOM 2187 C C . ASP A 1 271 ? 10.967 -0.410 -15.550 1.00 85.38 271 ASP A C 1
ATOM 2189 O O . ASP A 1 271 ? 10.677 0.232 -16.561 1.00 85.38 271 ASP A O 1
ATOM 2193 N N . ILE A 1 272 ? 12.234 -0.568 -15.138 1.00 90.44 272 ILE A N 1
ATOM 2194 C CA . ILE A 1 272 ? 13.392 -0.043 -15.881 1.00 90.44 272 ILE A CA 1
ATOM 2195 C C . ILE A 1 272 ? 13.408 -0.621 -17.302 1.00 90.44 272 ILE A C 1
ATOM 2197 O O . ILE A 1 272 ? 13.557 0.130 -18.265 1.00 90.44 272 ILE A O 1
ATOM 2201 N N . LEU A 1 273 ? 13.225 -1.938 -17.453 1.00 91.06 273 LEU A N 1
ATOM 2202 C CA . LEU A 1 273 ? 13.206 -2.605 -18.757 1.00 91.06 273 LEU A CA 1
ATOM 2203 C C . LEU A 1 273 ? 12.048 -2.109 -19.631 1.00 91.06 273 LEU A C 1
ATOM 2205 O O . LEU A 1 273 ? 12.265 -1.769 -20.793 1.00 91.06 273 LEU A O 1
ATOM 2209 N N . LYS A 1 274 ? 10.831 -2.012 -19.082 1.00 90.69 274 LYS A N 1
ATOM 2210 C CA . LYS A 1 274 ? 9.667 -1.469 -19.806 1.00 90.69 274 LYS A CA 1
ATOM 2211 C C . LYS A 1 274 ? 9.905 -0.034 -20.267 1.00 90.69 274 LYS A C 1
ATOM 2213 O O . LYS A 1 274 ? 9.613 0.287 -21.419 1.00 90.69 274 LYS A O 1
ATOM 2218 N N . TYR A 1 275 ? 10.452 0.815 -19.395 1.00 91.69 275 TYR A N 1
ATOM 2219 C CA . TYR A 1 275 ? 10.801 2.190 -19.744 1.00 91.69 275 TYR A CA 1
ATOM 2220 C C . TYR A 1 275 ? 11.862 2.224 -20.851 1.00 91.69 275 TYR A C 1
ATOM 2222 O O . TYR A 1 275 ? 11.676 2.904 -21.858 1.00 91.69 275 TYR A O 1
ATOM 2230 N N . TYR A 1 276 ? 12.926 1.427 -20.720 1.00 93.56 276 TYR A N 1
ATOM 2231 C CA . TYR A 1 276 ? 13.990 1.330 -21.719 1.00 93.56 276 TYR A CA 1
ATOM 2232 C C . TYR A 1 276 ? 13.448 0.900 -23.090 1.00 93.56 276 TYR A C 1
ATOM 2234 O O . TYR A 1 276 ? 13.755 1.539 -24.096 1.00 93.56 276 TYR A O 1
ATOM 2242 N N . ILE A 1 277 ? 12.610 -0.144 -23.137 1.00 93.38 277 ILE A N 1
ATOM 2243 C CA . ILE A 1 277 ? 11.953 -0.615 -24.366 1.00 93.38 277 ILE A CA 1
ATOM 2244 C C . ILE A 1 277 ? 11.101 0.500 -24.973 1.00 93.38 277 ILE A C 1
ATOM 2246 O O . ILE A 1 277 ? 11.232 0.777 -26.164 1.00 93.38 277 ILE A O 1
ATOM 2250 N N . SER A 1 278 ? 10.275 1.169 -24.162 1.00 93.44 278 SER A N 1
ATOM 2251 C CA . SER A 1 278 ? 9.449 2.292 -24.613 1.00 93.44 278 SER A CA 1
ATOM 2252 C C . SER A 1 278 ? 10.310 3.357 -25.296 1.00 93.44 278 SER A C 1
ATOM 2254 O O . SER A 1 278 ? 10.104 3.654 -26.473 1.00 93.44 278 SER A O 1
ATOM 2256 N N . CYS A 1 279 ? 11.370 3.824 -24.631 1.00 94.44 279 CYS A N 1
ATOM 2257 C CA . CYS A 1 279 ? 12.328 4.773 -25.194 1.00 94.44 279 CYS A CA 1
ATOM 2258 C C . CYS A 1 279 ? 12.953 4.270 -26.501 1.00 94.44 279 CYS A C 1
ATOM 2260 O O . CYS A 1 279 ? 12.910 4.975 -27.513 1.00 94.44 279 CYS A O 1
ATOM 2262 N N . ARG A 1 280 ? 13.470 3.034 -26.517 1.00 93.31 280 ARG A N 1
ATOM 2263 C CA . ARG A 1 280 ? 14.123 2.447 -27.694 1.00 93.31 280 ARG A CA 1
ATOM 2264 C C . ARG A 1 280 ? 13.178 2.372 -28.890 1.00 93.31 280 ARG A C 1
ATOM 2266 O O . ARG A 1 280 ? 13.618 2.657 -30.002 1.00 93.31 280 ARG A O 1
ATOM 2273 N N . THR A 1 281 ? 11.903 2.044 -28.679 1.00 91.75 281 THR A N 1
ATOM 2274 C CA . THR A 1 281 ? 10.899 1.969 -29.756 1.00 91.75 281 THR A CA 1
ATOM 2275 C C . THR A 1 281 ? 10.534 3.326 -30.364 1.00 91.75 281 THR A C 1
ATOM 2277 O O . THR A 1 281 ? 10.103 3.370 -31.512 1.00 91.75 281 THR A O 1
ATOM 2280 N N . THR A 1 282 ? 10.783 4.444 -29.668 1.00 93.56 282 THR A N 1
ATOM 2281 C CA . THR A 1 282 ? 10.616 5.802 -30.238 1.00 93.56 282 THR A CA 1
ATOM 2282 C C . THR A 1 282 ? 11.770 6.240 -31.151 1.00 93.56 282 THR A C 1
ATOM 2284 O O . THR A 1 282 ? 11.720 7.307 -31.775 1.00 93.56 282 THR A O 1
ATOM 2287 N N . ILE A 1 283 ? 12.842 5.446 -31.222 1.00 93.62 283 ILE A N 1
ATOM 2288 C CA . ILE A 1 283 ? 14.008 5.712 -32.063 1.00 93.62 283 ILE A CA 1
ATOM 2289 C C . ILE A 1 283 ? 13.922 4.791 -33.281 1.00 93.62 283 ILE A C 1
ATOM 2291 O O . ILE A 1 283 ? 14.346 3.642 -33.230 1.00 93.62 283 ILE A O 1
ATOM 2295 N N . SER A 1 284 ? 13.391 5.293 -34.395 1.00 88.38 284 SER A N 1
ATOM 2296 C CA . SER A 1 284 ? 13.278 4.518 -35.641 1.00 88.38 284 SER A CA 1
ATOM 2297 C C . SER A 1 284 ? 14.633 4.141 -36.256 1.00 88.38 284 SER A C 1
ATOM 2299 O O . SER A 1 284 ? 14.714 3.188 -37.021 1.00 88.38 284 SER A O 1
ATOM 2301 N N . SER A 1 285 ? 15.702 4.866 -35.912 1.00 90.75 285 SER A N 1
ATOM 2302 C CA . SER A 1 285 ? 17.047 4.607 -36.429 1.00 90.75 285 SER A CA 1
ATOM 2303 C C . SER A 1 285 ? 17.677 3.332 -35.849 1.00 90.75 285 SER A C 1
ATOM 2305 O O . SER A 1 285 ? 17.485 2.982 -34.679 1.00 90.75 285 SER A O 1
ATOM 2307 N N . PHE A 1 286 ? 18.484 2.674 -36.681 1.00 90.19 286 PHE A N 1
ATOM 2308 C CA . PHE A 1 286 ? 19.401 1.592 -36.309 1.00 90.19 286 PHE A CA 1
ATOM 2309 C C . PHE A 1 286 ? 20.856 2.071 -36.202 1.00 90.19 286 PHE A C 1
ATOM 2311 O O . PHE A 1 286 ? 21.715 1.305 -35.775 1.00 90.19 286 PHE A O 1
ATOM 2318 N N . ASP A 1 287 ? 21.129 3.332 -36.551 1.00 92.19 287 ASP A N 1
ATOM 2319 C CA . ASP A 1 287 ? 22.451 3.935 -36.409 1.00 92.19 287 ASP A CA 1
ATOM 2320 C C . ASP A 1 287 ? 22.865 4.003 -34.931 1.00 92.19 287 ASP A C 1
ATOM 2322 O O . ASP A 1 287 ? 22.131 4.521 -34.079 1.00 92.19 287 ASP A O 1
ATOM 2326 N N . ARG A 1 288 ? 24.050 3.468 -34.629 1.00 89.38 288 ARG A N 1
ATOM 2327 C CA . ARG A 1 288 ? 24.535 3.313 -33.254 1.00 89.38 288 ARG A CA 1
ATOM 2328 C C . ARG A 1 288 ? 24.761 4.650 -32.556 1.00 89.38 288 ARG A C 1
ATOM 2330 O O . ARG A 1 288 ? 24.465 4.752 -31.367 1.00 89.38 288 ARG A O 1
ATOM 2337 N N . GLU A 1 289 ? 25.250 5.668 -33.258 1.00 93.06 289 GLU A N 1
ATOM 2338 C CA . GLU A 1 289 ? 25.505 6.986 -32.671 1.00 93.06 289 GLU A CA 1
ATOM 2339 C C . GLU A 1 289 ? 24.189 7.710 -32.378 1.00 93.06 289 GLU A C 1
ATOM 2341 O O . GLU A 1 289 ? 23.999 8.246 -31.282 1.00 93.06 289 GLU A O 1
ATOM 2346 N N . VAL A 1 290 ? 23.233 7.649 -33.312 1.00 94.56 290 VAL A N 1
ATOM 2347 C CA . VAL A 1 290 ? 21.890 8.215 -33.127 1.00 94.56 290 VAL A CA 1
ATOM 2348 C C . VAL A 1 290 ? 21.168 7.545 -31.962 1.00 94.56 290 VAL A C 1
ATOM 2350 O O . VAL A 1 290 ? 20.588 8.240 -31.121 1.00 94.56 290 VAL A O 1
ATOM 2353 N N . VAL A 1 291 ? 21.193 6.210 -31.895 1.00 93.88 291 VAL A N 1
ATOM 2354 C CA . VAL A 1 291 ? 20.559 5.456 -30.806 1.00 93.88 291 VAL A CA 1
ATOM 2355 C C . VAL A 1 291 ? 21.238 5.770 -29.478 1.00 93.88 291 VAL A C 1
ATOM 2357 O O . VAL A 1 291 ? 20.538 6.102 -28.526 1.00 93.88 291 VAL A O 1
ATOM 2360 N N . SER A 1 292 ? 22.572 5.730 -29.414 1.00 93.56 292 SER A N 1
ATOM 2361 C CA . SER A 1 292 ? 23.338 6.014 -28.194 1.00 93.56 292 SER A CA 1
ATOM 2362 C C . SER A 1 292 ? 23.033 7.406 -27.642 1.00 93.56 292 SER A C 1
ATOM 2364 O O . SER A 1 292 ? 22.658 7.542 -26.476 1.00 93.56 292 SER A O 1
ATOM 2366 N N . ARG A 1 293 ? 23.076 8.440 -28.493 1.00 96.44 293 ARG A N 1
ATOM 2367 C CA . ARG A 1 293 ? 22.773 9.818 -28.091 1.00 96.44 293 ARG A CA 1
ATOM 2368 C C . ARG A 1 293 ? 21.349 9.954 -27.544 1.00 96.44 293 ARG A C 1
ATOM 2370 O O . ARG A 1 293 ? 21.169 10.452 -26.436 1.00 96.44 293 ARG A O 1
ATOM 2377 N N . ARG A 1 294 ? 20.338 9.479 -28.284 1.00 97.00 294 ARG A N 1
ATOM 2378 C CA . ARG A 1 294 ? 18.927 9.595 -27.861 1.00 97.00 294 ARG A CA 1
ATOM 2379 C C . ARG A 1 294 ? 18.621 8.763 -26.614 1.00 97.00 294 ARG A C 1
ATOM 2381 O O . ARG A 1 294 ? 17.894 9.221 -25.739 1.00 97.00 294 ARG A O 1
ATOM 2388 N N . MET A 1 295 ? 19.183 7.560 -26.497 1.00 96.06 295 MET A N 1
ATOM 2389 C CA . MET A 1 295 ? 19.052 6.753 -25.278 1.00 96.06 295 MET A CA 1
ATOM 2390 C C . MET A 1 295 ? 19.757 7.406 -24.085 1.00 96.06 295 MET A C 1
ATOM 2392 O O . MET A 1 295 ? 19.242 7.319 -22.972 1.00 96.06 295 MET A O 1
ATOM 2396 N N . GLY A 1 296 ? 20.871 8.111 -24.307 1.00 95.88 296 GLY A N 1
ATOM 2397 C CA . GLY A 1 296 ? 21.537 8.938 -23.299 1.00 95.88 296 GLY A CA 1
ATOM 2398 C C . GLY A 1 296 ? 20.636 10.047 -22.749 1.00 95.88 296 GLY A C 1
ATOM 2399 O O . GLY A 1 296 ? 20.524 10.191 -21.534 1.00 95.88 296 GLY A O 1
ATOM 2400 N 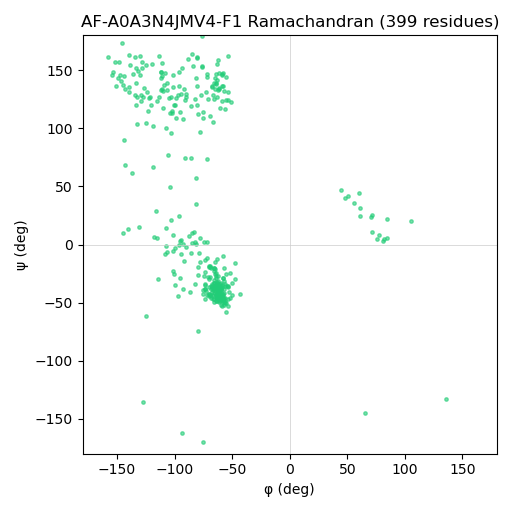N . GLU A 1 297 ? 19.916 10.760 -23.620 1.00 95.81 297 GLU A N 1
ATOM 2401 C CA . GLU A 1 297 ? 18.931 11.784 -23.225 1.00 95.81 297 GLU A CA 1
ATOM 2402 C C . GLU A 1 297 ? 17.797 11.177 -22.368 1.00 95.81 297 GLU A C 1
ATOM 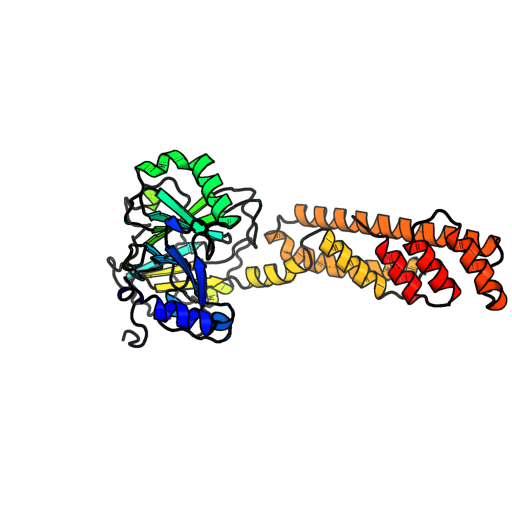2404 O O . GLU A 1 297 ? 17.444 11.701 -21.307 1.00 95.81 297 GLU A O 1
ATOM 2409 N N . PHE A 1 298 ? 17.257 10.020 -22.776 1.00 95.81 298 PHE A N 1
ATOM 2410 C CA . PHE A 1 298 ? 16.233 9.307 -22.001 1.00 95.81 298 PHE A CA 1
ATOM 2411 C C . PHE A 1 298 ? 16.747 8.800 -20.650 1.00 95.81 298 PHE A C 1
ATOM 2413 O O . PHE A 1 298 ? 16.007 8.843 -19.661 1.00 95.81 298 PHE A O 1
ATOM 2420 N N . LYS A 1 299 ? 18.000 8.332 -20.606 1.00 94.88 299 LYS A N 1
ATOM 2421 C CA . LYS A 1 299 ? 18.696 7.906 -19.388 1.00 94.88 299 LYS A CA 1
ATOM 2422 C C . LYS A 1 299 ? 18.827 9.082 -18.426 1.00 94.88 299 LYS A C 1
ATOM 2424 O O . LYS A 1 299 ? 18.429 8.963 -17.272 1.00 94.88 299 LYS A O 1
ATOM 2429 N N . GLU A 1 300 ? 19.301 10.235 -18.890 1.00 94.62 300 GLU A N 1
ATOM 2430 C CA . GLU A 1 300 ? 19.428 11.434 -18.056 1.00 94.62 300 GLU A CA 1
ATOM 2431 C C . GLU A 1 300 ? 18.080 11.851 -17.447 1.00 94.62 300 GLU A C 1
ATOM 2433 O O . GLU A 1 300 ? 17.980 12.068 -16.235 1.00 94.62 300 GLU A O 1
ATOM 2438 N N . HIS A 1 301 ? 17.018 11.871 -18.256 1.00 91.81 301 HIS A N 1
ATOM 2439 C CA . HIS A 1 301 ? 15.670 12.174 -17.778 1.00 91.81 301 HIS A CA 1
ATOM 2440 C C . HIS A 1 301 ? 15.179 11.173 -16.716 1.00 91.81 301 HIS A C 1
ATOM 2442 O O . HIS A 1 301 ? 14.641 11.567 -15.673 1.00 91.81 301 HIS A O 1
ATOM 2448 N N . TYR A 1 302 ? 15.405 9.879 -16.949 1.00 91.56 302 TYR A N 1
ATOM 2449 C CA . TYR A 1 302 ? 15.053 8.819 -16.009 1.00 91.56 302 TYR A CA 1
ATOM 2450 C C . TYR A 1 302 ? 15.786 8.984 -14.671 1.00 91.56 302 TYR A C 1
ATOM 2452 O O . TYR A 1 302 ? 15.161 8.991 -13.608 1.00 91.56 302 TYR A O 1
ATOM 2460 N N . PHE A 1 303 ? 17.105 9.205 -14.708 1.00 92.44 303 PHE A N 1
ATOM 2461 C CA . PHE A 1 303 ? 17.916 9.374 -13.501 1.00 92.44 303 PHE A CA 1
ATOM 2462 C C . PHE A 1 303 ? 17.633 10.684 -12.763 1.00 92.44 303 PHE A C 1
ATOM 2464 O O . PHE A 1 303 ? 17.740 10.711 -11.537 1.00 92.44 303 PHE A O 1
ATOM 2471 N N . LYS A 1 304 ? 17.190 11.746 -13.450 1.00 90.69 304 LYS A N 1
ATOM 2472 C CA . LYS A 1 304 ? 16.667 12.953 -12.791 1.00 90.69 304 LYS A CA 1
ATOM 2473 C C . LYS A 1 304 ? 15.441 12.628 -11.934 1.00 90.69 304 LYS A C 1
ATOM 2475 O O . LYS A 1 304 ? 15.361 13.058 -10.783 1.00 90.69 304 LYS A O 1
ATOM 2480 N N . THR A 1 305 ? 14.515 11.829 -12.466 1.00 86.62 305 THR A N 1
ATOM 2481 C CA . THR A 1 305 ? 13.330 11.377 -11.722 1.00 86.62 305 THR A CA 1
ATOM 2482 C C . THR A 1 305 ? 13.718 10.457 -10.565 1.00 86.62 305 THR A C 1
ATOM 2484 O O . THR A 1 305 ? 13.279 10.696 -9.440 1.00 86.62 305 THR A O 1
ATOM 2487 N N . ALA A 1 306 ? 14.593 9.474 -10.806 1.00 87.62 306 ALA A N 1
ATOM 2488 C CA . ALA A 1 306 ? 15.082 8.552 -9.781 1.00 87.62 306 ALA A CA 1
ATOM 2489 C C . ALA A 1 306 ? 15.755 9.294 -8.615 1.00 87.62 306 ALA A C 1
ATOM 2491 O O . ALA A 1 306 ? 15.387 9.098 -7.460 1.00 87.62 306 ALA A O 1
ATOM 2492 N N . ARG A 1 307 ? 16.677 10.221 -8.901 1.00 90.31 307 ARG A N 1
ATOM 2493 C CA . ARG A 1 307 ? 17.343 11.020 -7.859 1.00 90.31 307 ARG A CA 1
ATOM 2494 C C . ARG A 1 307 ? 16.361 11.859 -7.046 1.00 90.31 307 ARG A C 1
ATOM 2496 O O . ARG A 1 307 ? 16.544 11.992 -5.844 1.00 90.31 307 ARG A O 1
ATOM 2503 N N . SER A 1 308 ? 15.281 12.353 -7.658 1.00 86.56 308 SER A N 1
ATOM 2504 C CA . SER A 1 308 ? 14.267 13.144 -6.941 1.00 86.56 308 SER A CA 1
ATOM 2505 C C . SER A 1 308 ? 13.493 12.369 -5.864 1.00 86.56 308 SER A C 1
ATOM 2507 O O . SER A 1 308 ? 12.826 12.995 -5.044 1.00 86.56 308 SER A O 1
ATOM 2509 N N . ILE A 1 309 ? 13.563 11.033 -5.872 1.00 86.19 309 ILE A N 1
ATOM 2510 C CA . ILE A 1 309 ? 12.943 10.147 -4.874 1.00 86.19 309 ILE A CA 1
ATOM 2511 C C . ILE A 1 309 ? 13.966 9.309 -4.098 1.00 86.19 309 ILE A C 1
ATOM 2513 O O . ILE A 1 309 ? 13.582 8.416 -3.345 1.00 86.19 309 ILE A O 1
ATOM 2517 N N . ALA A 1 310 ? 15.262 9.557 -4.300 1.00 86.19 310 ALA A N 1
ATOM 2518 C CA . ALA A 1 310 ? 16.314 8.700 -3.773 1.00 86.19 310 ALA A CA 1
ATOM 2519 C C . ALA A 1 310 ? 16.297 8.652 -2.243 1.00 86.19 310 ALA A C 1
ATOM 2521 O O . ALA A 1 310 ? 16.373 7.563 -1.682 1.00 86.19 310 ALA A O 1
ATOM 2522 N N . ASP A 1 311 ? 16.134 9.793 -1.570 1.00 82.75 311 ASP A N 1
ATOM 2523 C CA . ASP A 1 311 ? 16.155 9.864 -0.101 1.00 82.75 311 ASP A CA 1
ATOM 2524 C C . ASP A 1 311 ? 15.108 8.942 0.544 1.00 82.75 311 ASP A C 1
ATOM 2526 O O . ASP A 1 311 ? 15.400 8.260 1.524 1.00 82.75 311 ASP A O 1
ATOM 2530 N N . ASP A 1 312 ? 13.920 8.839 -0.060 1.00 83.94 312 ASP A N 1
ATOM 2531 C CA . ASP A 1 312 ? 12.825 7.975 0.401 1.00 83.94 312 ASP A CA 1
ATOM 2532 C C . ASP A 1 312 ? 13.085 6.475 0.129 1.00 83.94 312 ASP A C 1
ATOM 2534 O O . ASP A 1 312 ? 12.413 5.600 0.678 1.00 83.94 312 ASP A O 1
ATOM 2538 N N . LEU A 1 313 ? 14.078 6.149 -0.707 1.00 81.44 313 LEU A N 1
ATOM 2539 C CA . LEU A 1 313 ? 14.415 4.786 -1.138 1.00 81.44 313 LEU A CA 1
ATOM 2540 C C . LEU A 1 313 ? 15.797 4.297 -0.684 1.00 81.44 313 LEU A C 1
ATOM 2542 O O . LEU A 1 313 ? 16.183 3.180 -1.029 1.00 81.44 313 LEU A O 1
ATOM 2546 N N . GLY A 1 314 ? 16.516 5.073 0.129 1.00 80.31 314 GLY A N 1
ATOM 2547 C CA . GLY A 1 314 ? 17.847 4.714 0.639 1.00 80.31 314 GLY A CA 1
ATOM 2548 C C . GLY A 1 314 ? 19.009 5.461 -0.023 1.00 80.31 314 GLY A C 1
ATOM 2549 O O . GLY A 1 314 ? 20.150 4.997 0.032 1.00 80.31 314 GLY A O 1
ATOM 2550 N N . GLY A 1 315 ? 18.722 6.602 -0.649 1.00 86.81 315 GLY A N 1
ATOM 2551 C CA . GLY A 1 315 ? 19.691 7.556 -1.179 1.00 86.81 315 GLY A CA 1
ATOM 2552 C C . GLY A 1 315 ? 20.532 7.003 -2.330 1.00 86.81 315 GLY A C 1
ATOM 2553 O O . GLY A 1 315 ? 20.085 6.183 -3.135 1.00 86.81 315 GLY A O 1
ATOM 2554 N N . GLU A 1 316 ? 21.794 7.429 -2.384 1.00 87.94 316 GLU A N 1
ATOM 2555 C CA . GLU A 1 316 ? 22.748 7.080 -3.449 1.00 87.94 316 GLU A CA 1
ATOM 2556 C C . GLU A 1 316 ? 22.990 5.574 -3.612 1.00 87.94 316 GLU A C 1
ATOM 2558 O O . GLU A 1 316 ? 23.248 5.093 -4.718 1.00 87.94 316 GLU A O 1
ATOM 2563 N N . LYS A 1 317 ? 22.850 4.788 -2.537 1.00 85.75 317 LYS A N 1
ATOM 2564 C CA . LYS A 1 317 ? 22.958 3.325 -2.620 1.00 85.75 317 LYS A CA 1
ATOM 2565 C C . LYS A 1 317 ? 21.859 2.739 -3.507 1.00 85.75 317 LYS A C 1
ATOM 2567 O O . LYS A 1 317 ? 22.127 1.847 -4.312 1.00 85.75 317 LYS A O 1
ATOM 2572 N N . TRP A 1 318 ? 20.632 3.239 -3.374 1.00 88.31 318 TRP A N 1
ATOM 2573 C CA . TRP A 1 318 ? 19.520 2.813 -4.218 1.00 88.31 318 TRP A CA 1
ATOM 2574 C C . TRP A 1 318 ? 19.701 3.294 -5.662 1.00 88.31 318 TRP A C 1
ATOM 2576 O O . TRP A 1 318 ? 19.567 2.488 -6.582 1.00 88.31 318 TRP A O 1
ATOM 2586 N N . VAL A 1 319 ? 20.114 4.552 -5.865 1.00 89.12 319 VAL A N 1
ATOM 2587 C CA . VAL A 1 319 ? 20.409 5.102 -7.205 1.00 89.12 319 VAL A CA 1
ATOM 2588 C C . VAL A 1 319 ? 21.475 4.269 -7.917 1.00 89.12 319 VAL A C 1
ATOM 2590 O O . VAL A 1 319 ? 21.327 3.947 -9.095 1.00 89.12 319 VAL A O 1
ATOM 2593 N N . SER A 1 320 ? 22.511 3.843 -7.194 1.00 88.44 320 SER A N 1
ATOM 2594 C CA . SER A 1 320 ? 23.555 2.958 -7.718 1.00 88.44 320 SER A CA 1
ATOM 2595 C C . SER A 1 320 ? 22.991 1.605 -8.163 1.00 88.44 320 SER A C 1
ATOM 2597 O O . SER A 1 320 ? 23.347 1.113 -9.232 1.00 88.44 320 SER A O 1
ATOM 2599 N N . GLY A 1 321 ? 22.057 1.026 -7.401 1.00 87.94 321 GLY A N 1
ATOM 2600 C CA . GLY A 1 321 ? 21.353 -0.201 -7.788 1.00 87.94 321 GLY A CA 1
ATOM 2601 C C . GLY A 1 321 ? 20.526 -0.036 -9.067 1.00 87.94 321 GLY A C 1
ATOM 2602 O O . GLY A 1 321 ? 20.581 -0.891 -9.955 1.00 87.94 321 GLY A O 1
ATOM 2603 N N . VAL A 1 322 ? 19.824 1.094 -9.206 1.00 90.25 322 VAL A N 1
ATOM 2604 C CA . VAL A 1 322 ? 19.095 1.460 -10.432 1.00 90.25 322 VAL A CA 1
ATOM 2605 C C . VAL A 1 322 ? 20.059 1.625 -11.612 1.00 90.25 322 VAL A C 1
ATOM 2607 O O . VAL A 1 322 ? 19.793 1.118 -12.701 1.00 90.25 322 VAL A O 1
ATOM 2610 N N . GLN A 1 323 ? 21.218 2.255 -11.398 1.00 92.50 323 GLN A N 1
ATOM 2611 C CA . GLN A 1 323 ? 22.268 2.395 -12.411 1.00 92.50 323 GLN A CA 1
ATOM 2612 C C . GLN A 1 323 ? 22.818 1.045 -12.868 1.00 92.50 323 GLN A C 1
ATOM 2614 O O . GLN A 1 323 ? 22.958 0.815 -14.070 1.00 92.50 323 GLN A O 1
ATOM 2619 N N . SER A 1 324 ? 23.087 0.128 -11.937 1.00 91.25 324 SER A N 1
ATOM 2620 C CA . SER A 1 324 ? 23.517 -1.232 -12.267 1.00 91.25 324 SER A CA 1
ATOM 2621 C C . SER A 1 324 ? 22.448 -1.993 -13.054 1.00 91.25 324 SER A C 1
ATOM 2623 O O . SER A 1 324 ? 22.773 -2.698 -14.007 1.00 91.25 324 SER A O 1
ATOM 2625 N N . ALA A 1 325 ? 21.171 -1.849 -12.694 1.00 91.31 325 ALA A N 1
ATOM 2626 C CA . ALA A 1 325 ? 20.064 -2.446 -13.434 1.00 91.31 325 ALA A CA 1
ATOM 2627 C C . ALA A 1 325 ? 19.959 -1.895 -14.865 1.00 91.31 325 ALA A C 1
ATOM 2629 O O . ALA A 1 325 ? 19.928 -2.684 -15.809 1.00 91.31 325 ALA A O 1
ATOM 2630 N N . TRP A 1 326 ? 20.004 -0.570 -15.032 1.00 93.62 326 TRP A N 1
ATOM 2631 C CA . TRP A 1 326 ? 20.016 0.073 -16.347 1.00 93.62 326 TRP A CA 1
ATOM 2632 C C . TRP A 1 326 ? 21.178 -0.419 -17.211 1.00 93.62 326 TRP A C 1
ATOM 2634 O O . TRP A 1 326 ? 20.976 -0.809 -18.356 1.00 93.62 326 TRP A O 1
ATOM 2644 N N . ASN A 1 327 ? 22.396 -0.437 -16.662 1.00 92.62 327 ASN A N 1
ATOM 2645 C CA . ASN A 1 327 ? 23.586 -0.845 -17.409 1.00 92.62 327 ASN A CA 1
ATOM 2646 C C . ASN A 1 327 ? 23.492 -2.304 -17.878 1.00 92.62 327 ASN A C 1
ATOM 2648 O O . ASN A 1 327 ? 23.915 -2.612 -18.986 1.00 92.62 327 ASN A O 1
ATOM 2652 N N . ARG A 1 328 ? 22.907 -3.202 -17.073 1.00 92.25 328 ARG A N 1
ATOM 2653 C CA . ARG A 1 328 ? 22.666 -4.594 -17.493 1.00 92.25 328 ARG A CA 1
ATOM 2654 C C . ARG A 1 328 ? 21.714 -4.674 -18.686 1.00 92.25 328 ARG A C 1
ATOM 2656 O O . ARG A 1 328 ? 22.015 -5.389 -19.636 1.00 92.25 328 ARG A O 1
ATOM 2663 N N . ILE A 1 329 ? 20.616 -3.920 -18.653 1.00 93.31 329 ILE A N 1
ATOM 2664 C CA . ILE A 1 329 ? 19.654 -3.846 -19.763 1.00 93.31 329 ILE A CA 1
ATOM 2665 C C . ILE A 1 329 ? 20.339 -3.290 -21.018 1.00 93.31 329 ILE A C 1
ATOM 2667 O O . ILE A 1 329 ? 20.238 -3.867 -22.095 1.00 93.31 329 ILE A O 1
ATOM 2671 N N . GLU A 1 330 ? 21.101 -2.208 -20.877 1.00 93.56 330 GLU A N 1
ATOM 2672 C CA . GLU A 1 330 ? 21.846 -1.583 -21.972 1.00 93.56 330 GLU A CA 1
ATOM 2673 C C . GLU A 1 330 ? 22.845 -2.555 -22.620 1.00 93.56 330 GLU A C 1
ATOM 2675 O O . GLU A 1 330 ? 22.871 -2.684 -23.843 1.00 93.56 330 GLU A O 1
ATOM 2680 N N . ILE A 1 331 ? 23.594 -3.318 -21.816 1.00 93.12 331 ILE A N 1
ATOM 2681 C CA . ILE A 1 331 ? 24.507 -4.365 -22.304 1.00 93.12 331 ILE A CA 1
ATOM 2682 C C . ILE A 1 331 ? 23.753 -5.449 -23.085 1.00 93.12 331 ILE A C 1
ATOM 2684 O O . ILE A 1 331 ? 24.218 -5.864 -24.149 1.00 93.12 331 ILE A O 1
ATOM 2688 N N . GLN A 1 332 ? 22.591 -5.899 -22.597 1.00 93.88 332 GLN A N 1
ATOM 2689 C CA . GLN A 1 332 ? 21.770 -6.876 -23.318 1.00 93.88 332 GLN A CA 1
ATOM 2690 C C . GLN A 1 332 ? 21.326 -6.335 -24.679 1.00 93.88 332 GLN A C 1
ATOM 2692 O O . GLN A 1 332 ? 21.482 -7.025 -25.684 1.00 93.88 332 GLN A O 1
ATOM 2697 N N . PHE A 1 333 ? 20.838 -5.093 -24.739 1.00 93.50 333 PHE A N 1
ATOM 2698 C CA . PHE A 1 333 ? 20.430 -4.470 -25.999 1.00 93.50 333 PHE A CA 1
ATOM 2699 C C . PHE A 1 333 ? 21.596 -4.314 -26.974 1.00 93.50 333 PHE A C 1
ATOM 2701 O O . PHE A 1 333 ? 21.440 -4.631 -28.151 1.00 93.50 333 PHE A O 1
ATOM 2708 N N . VAL A 1 334 ? 22.776 -3.905 -26.506 1.00 92.19 334 VAL A N 1
ATOM 2709 C CA . VAL A 1 334 ? 23.986 -3.864 -27.343 1.00 92.19 334 VAL A CA 1
ATOM 2710 C C . VAL A 1 334 ? 24.305 -5.252 -27.908 1.00 92.19 334 VAL A C 1
ATOM 2712 O O . VAL A 1 334 ? 24.585 -5.377 -29.100 1.00 92.19 334 VAL A O 1
ATOM 2715 N N . GLY A 1 335 ? 24.206 -6.303 -27.089 1.00 93.88 335 GLY A N 1
ATOM 2716 C CA . GLY A 1 335 ? 24.381 -7.687 -27.535 1.00 93.88 335 GLY A CA 1
ATOM 2717 C C . GLY A 1 335 ? 23.347 -8.114 -28.582 1.00 93.88 335 GLY A C 1
ATOM 2718 O O . GLY A 1 335 ? 23.717 -8.687 -29.608 1.00 93.88 335 GLY A O 1
ATOM 2719 N N . ILE A 1 336 ? 22.071 -7.780 -28.362 1.00 95.12 336 ILE A N 1
ATOM 2720 C CA . ILE A 1 336 ? 20.974 -8.081 -29.290 1.00 95.12 336 ILE A CA 1
ATOM 2721 C C . ILE A 1 336 ? 21.211 -7.412 -30.644 1.00 95.12 336 ILE A C 1
ATOM 2723 O O . ILE A 1 336 ? 21.068 -8.067 -31.678 1.00 95.12 336 ILE A O 1
ATOM 2727 N N . MET A 1 337 ? 21.594 -6.131 -30.633 1.00 93.44 337 MET A N 1
ATOM 2728 C CA . MET A 1 337 ? 21.866 -5.349 -31.840 1.00 93.44 337 MET A CA 1
ATOM 2729 C C . MET A 1 337 ? 23.103 -5.855 -32.582 1.00 93.44 337 MET A C 1
ATOM 2731 O O . MET A 1 337 ? 23.066 -5.972 -33.802 1.00 93.44 337 MET A O 1
ATOM 2735 N N . ARG A 1 338 ? 24.172 -6.228 -31.867 1.00 94.62 338 ARG A N 1
ATOM 2736 C CA . ARG A 1 338 ? 25.357 -6.830 -32.492 1.00 94.62 338 ARG A CA 1
ATOM 2737 C C . ARG A 1 338 ? 25.000 -8.131 -33.207 1.00 94.62 338 ARG A C 1
ATOM 2739 O O . ARG A 1 338 ? 25.353 -8.306 -34.366 1.00 94.62 338 ARG A O 1
ATOM 2746 N N . ARG A 1 339 ? 24.240 -9.013 -32.548 1.00 95.94 339 ARG A N 1
ATOM 2747 C CA . ARG A 1 339 ? 23.790 -10.265 -33.171 1.00 95.94 339 ARG A CA 1
ATOM 2748 C C . ARG A 1 339 ? 22.856 -10.015 -34.357 1.00 95.94 339 ARG A C 1
ATOM 2750 O O . ARG A 1 339 ? 22.896 -10.759 -35.329 1.00 95.94 339 ARG A O 1
ATOM 2757 N N . TRP A 1 340 ? 22.024 -8.977 -34.295 1.00 95.94 340 TRP A N 1
ATOM 2758 C CA . TRP A 1 340 ? 21.190 -8.566 -35.423 1.00 95.94 340 TRP A CA 1
ATOM 2759 C C . TRP A 1 340 ? 22.026 -8.150 -36.641 1.00 95.94 340 TRP A C 1
ATOM 2761 O O . TRP A 1 340 ? 21.737 -8.585 -37.751 1.00 95.94 340 TRP A O 1
ATOM 2771 N N . GLU A 1 341 ? 23.075 -7.354 -36.441 1.00 95.06 341 GLU A N 1
ATOM 2772 C CA . GLU A 1 341 ? 23.984 -6.952 -37.519 1.00 95.06 341 GLU A CA 1
ATOM 2773 C C . GLU A 1 341 ? 24.728 -8.149 -38.130 1.00 95.06 341 GLU A C 1
ATOM 2775 O O . GLU A 1 341 ? 24.792 -8.250 -39.352 1.00 95.06 341 GLU A O 1
ATOM 2780 N N . GLU A 1 342 ? 25.209 -9.087 -37.305 1.00 96.56 342 GLU A N 1
ATOM 2781 C CA . GLU A 1 342 ? 25.816 -10.343 -37.778 1.00 96.56 342 GLU A CA 1
ATOM 2782 C C . GLU A 1 342 ? 24.847 -11.132 -38.672 1.00 96.56 342 GLU A C 1
ATOM 2784 O O . GLU A 1 342 ? 25.215 -11.568 -39.759 1.00 96.56 342 GLU A O 1
ATOM 2789 N N . LEU A 1 343 ? 23.584 -11.269 -38.252 1.00 96.50 343 LEU A N 1
ATOM 2790 C CA . LEU A 1 343 ? 22.558 -11.969 -39.029 1.00 96.50 343 LEU A CA 1
ATOM 2791 C C . LEU A 1 343 ? 22.243 -11.276 -40.355 1.00 96.50 343 LEU A C 1
ATOM 2793 O O . LEU A 1 343 ? 21.980 -11.951 -41.349 1.00 96.50 343 LEU A O 1
ATOM 2797 N N . LEU A 1 344 ? 22.238 -9.942 -40.377 1.00 95.81 344 LEU A N 1
ATOM 2798 C CA . LEU A 1 344 ? 22.049 -9.197 -41.617 1.00 95.81 344 LEU A CA 1
ATOM 2799 C C . LEU A 1 344 ? 23.210 -9.411 -42.583 1.00 95.81 344 LEU A C 1
ATOM 2801 O O . LEU A 1 344 ? 22.966 -9.505 -43.784 1.00 95.81 344 LEU A O 1
ATOM 2805 N N . GLU A 1 345 ? 24.438 -9.507 -42.081 1.00 96.06 345 GLU A N 1
ATOM 2806 C CA . GLU A 1 345 ? 25.600 -9.781 -42.920 1.00 96.06 345 GLU A CA 1
ATOM 2807 C C . GLU A 1 345 ? 25.565 -11.206 -43.482 1.00 96.06 345 GLU A C 1
ATOM 2809 O O . GLU A 1 345 ? 25.655 -11.368 -44.695 1.00 96.06 345 GLU A O 1
ATOM 2814 N N . GLU A 1 346 ? 25.264 -12.215 -42.652 1.00 95.31 346 GLU A N 1
ATOM 2815 C CA . GLU A 1 346 ? 25.048 -13.600 -43.111 1.00 95.31 346 GLU A CA 1
ATOM 2816 C C . GLU A 1 346 ? 24.011 -13.657 -44.255 1.00 95.31 346 GLU A C 1
ATOM 2818 O O . GLU A 1 346 ? 24.208 -14.301 -45.283 1.00 95.31 346 GLU A O 1
ATOM 2823 N N . VAL A 1 347 ? 22.886 -12.949 -44.104 1.00 95.12 347 VAL A N 1
ATOM 2824 C CA . VAL A 1 347 ? 21.810 -12.912 -45.108 1.00 95.12 347 VAL A CA 1
ATOM 2825 C C . VAL A 1 347 ? 22.241 -12.204 -46.400 1.00 95.12 347 VAL A C 1
ATOM 2827 O O . VAL A 1 347 ? 21.799 -12.585 -47.490 1.00 95.12 347 VAL A O 1
ATOM 2830 N N . ARG A 1 348 ? 23.092 -11.177 -46.304 1.00 94.38 348 ARG A N 1
ATOM 2831 C CA . ARG A 1 348 ? 23.658 -10.480 -47.469 1.00 94.38 348 ARG A CA 1
ATOM 2832 C C . ARG A 1 348 ? 24.650 -11.362 -48.217 1.00 94.38 348 ARG A C 1
ATOM 2834 O O . ARG A 1 348 ? 24.567 -11.414 -49.441 1.00 94.38 348 ARG A O 1
ATOM 2841 N N . GLU A 1 349 ? 25.517 -12.077 -47.505 1.00 94.69 349 GLU A N 1
ATOM 2842 C CA . GLU A 1 349 ? 26.468 -13.041 -48.078 1.00 94.69 349 GLU A CA 1
ATOM 2843 C C . GLU A 1 349 ? 25.751 -14.199 -48.789 1.00 94.69 349 GLU A C 1
ATOM 2845 O O . GLU A 1 349 ? 26.173 -14.638 -49.857 1.00 94.69 349 GLU A O 1
ATOM 2850 N N . GLU A 1 350 ? 24.598 -14.631 -48.268 1.00 93.31 350 GLU A N 1
ATOM 2851 C CA . GLU A 1 350 ? 23.705 -15.599 -48.925 1.00 93.31 350 GLU A CA 1
ATOM 2852 C C . GLU A 1 350 ? 22.949 -15.017 -50.146 1.00 93.31 350 GLU A C 1
ATOM 2854 O O . GLU A 1 350 ? 22.149 -15.700 -50.798 1.00 93.31 350 GLU A O 1
ATOM 2859 N N . GLY A 1 351 ? 23.208 -13.752 -50.484 1.00 93.62 351 GLY A N 1
ATOM 2860 C CA . GLY A 1 351 ? 22.740 -13.093 -51.695 1.00 93.62 351 GLY A CA 1
ATOM 2861 C C . GLY A 1 351 ? 21.333 -12.515 -51.598 1.00 93.62 351 GLY A C 1
ATOM 2862 O O . GLY A 1 351 ? 20.704 -12.348 -52.635 1.00 93.62 351 GLY A O 1
ATOM 2863 N N . TYR A 1 352 ? 20.809 -12.229 -50.402 1.00 93.56 352 TYR A N 1
ATOM 2864 C CA . TYR A 1 352 ? 19.465 -11.652 -50.214 1.00 93.56 352 TYR A CA 1
ATOM 2865 C C . TYR A 1 352 ? 19.484 -10.145 -49.894 1.00 93.56 352 TYR A C 1
ATOM 2867 O O . TYR A 1 352 ? 18.526 -9.614 -49.330 1.00 93.56 352 TYR A O 1
ATOM 2875 N N . ALA A 1 353 ? 20.574 -9.445 -50.227 1.00 90.38 353 ALA A N 1
ATOM 2876 C CA . ALA A 1 353 ? 20.766 -8.025 -49.918 1.00 90.38 353 ALA A CA 1
ATOM 2877 C C . ALA A 1 353 ? 19.759 -7.090 -50.622 1.00 90.38 353 ALA A C 1
ATOM 2879 O O . ALA A 1 353 ? 19.357 -6.076 -50.052 1.00 90.38 353 ALA A O 1
ATOM 2880 N N . ASP A 1 354 ? 19.351 -7.447 -51.841 1.00 90.06 354 ASP A N 1
ATOM 2881 C CA . ASP A 1 354 ? 18.458 -6.690 -52.731 1.00 90.06 354 ASP A CA 1
ATOM 2882 C C . ASP A 1 354 ? 16.967 -6.783 -52.362 1.00 90.06 354 ASP A C 1
ATOM 2884 O O . ASP A 1 354 ? 16.164 -5.973 -52.826 1.00 90.06 354 ASP A O 1
ATOM 2888 N N . ARG A 1 355 ? 16.600 -7.747 -51.505 1.00 92.19 355 ARG A N 1
ATOM 2889 C CA . ARG A 1 355 ? 15.221 -8.033 -51.076 1.00 92.19 355 ARG A CA 1
ATOM 2890 C C . ARG A 1 355 ? 14.267 -8.296 -52.252 1.00 92.19 355 ARG A C 1
ATOM 2892 O O . ARG A 1 355 ? 13.093 -7.929 -52.203 1.00 92.19 355 ARG A O 1
ATOM 2899 N N . GLU A 1 356 ? 14.750 -8.950 -53.310 1.00 91.69 356 GLU A N 1
ATOM 2900 C CA . GLU A 1 356 ? 13.935 -9.239 -54.496 1.00 91.69 356 GLU A CA 1
ATOM 2901 C C . GLU A 1 356 ? 12.678 -10.067 -54.183 1.00 91.69 356 GLU A C 1
ATOM 2903 O O . GLU A 1 356 ? 12.750 -11.206 -53.720 1.00 91.69 356 GLU A O 1
ATOM 2908 N N . TRP A 1 357 ? 11.498 -9.550 -54.540 1.00 88.06 357 TRP A N 1
ATOM 2909 C CA . TRP A 1 357 ? 10.219 -10.208 -54.244 1.00 88.06 357 TRP A CA 1
ATOM 2910 C C . TRP A 1 357 ? 10.117 -11.648 -54.782 1.00 88.06 357 TRP A C 1
ATOM 2912 O O . TRP A 1 357 ? 9.567 -12.524 -54.111 1.00 88.06 357 TRP A O 1
ATOM 2922 N N . SER A 1 358 ? 10.698 -11.920 -55.956 1.00 91.38 358 SER A N 1
ATOM 2923 C CA . SER A 1 358 ? 10.751 -13.252 -56.584 1.00 91.38 358 SER A CA 1
ATOM 2924 C C . SER A 1 358 ? 11.430 -14.307 -55.695 1.00 91.38 358 SER A C 1
ATOM 2926 O O . SER A 1 358 ? 11.080 -15.489 -55.744 1.00 91.38 358 SER A O 1
ATOM 2928 N N . ARG A 1 359 ? 12.360 -13.884 -54.829 1.00 92.94 359 ARG A N 1
ATOM 2929 C CA . ARG A 1 359 ? 13.149 -14.744 -53.937 1.00 92.94 359 ARG A CA 1
ATOM 2930 C C . ARG A 1 359 ? 12.569 -14.845 -52.528 1.00 92.94 359 ARG A C 1
ATOM 2932 O O . ARG A 1 359 ? 13.071 -15.635 -51.727 1.00 92.94 359 ARG A O 1
ATOM 2939 N N . LYS A 1 360 ? 11.452 -14.166 -52.235 1.00 92.44 360 LYS A N 1
ATOM 2940 C CA . LYS A 1 360 ? 10.814 -14.140 -50.904 1.00 92.44 360 LYS A CA 1
ATOM 2941 C C . LYS A 1 360 ? 10.539 -15.529 -50.327 1.00 92.44 360 LYS A C 1
ATOM 2943 O O . LYS A 1 360 ? 10.769 -15.772 -49.145 1.00 92.44 360 LYS A O 1
ATOM 2948 N N . ARG A 1 361 ? 10.076 -16.476 -51.152 1.00 94.88 361 ARG A N 1
ATOM 2949 C CA . ARG A 1 361 ? 9.814 -17.859 -50.706 1.00 94.88 361 ARG A CA 1
ATOM 2950 C C . ARG A 1 361 ? 11.102 -18.610 -50.356 1.00 94.88 361 ARG A C 1
ATOM 2952 O O . ARG A 1 361 ? 11.117 -19.382 -49.400 1.00 94.88 361 ARG A O 1
ATOM 2959 N N . GLN A 1 362 ? 12.169 -18.395 -51.124 1.00 95.06 362 GLN A N 1
ATOM 2960 C CA . GLN A 1 362 ? 13.479 -19.001 -50.869 1.00 95.06 362 GLN A CA 1
ATOM 2961 C C . GLN A 1 362 ? 14.094 -18.422 -49.591 1.00 95.06 362 GLN A C 1
ATOM 2963 O O . GLN A 1 362 ? 14.515 -19.189 -48.726 1.00 95.06 362 GLN A O 1
ATOM 2968 N N . PHE A 1 363 ? 14.020 -17.098 -49.426 1.00 95.94 363 PHE A N 1
ATOM 2969 C CA . PHE A 1 363 ? 14.411 -16.397 -48.206 1.00 95.94 363 PHE A CA 1
ATOM 2970 C C . PHE A 1 363 ? 13.673 -16.942 -46.978 1.00 95.94 363 PHE A C 1
ATOM 2972 O O . PHE A 1 363 ? 14.303 -17.324 -45.995 1.00 95.94 363 PHE A O 1
ATOM 2979 N N . ALA A 1 364 ? 12.343 -17.065 -47.051 1.00 95.31 364 ALA A N 1
ATOM 2980 C CA . ALA A 1 364 ? 11.545 -17.572 -45.940 1.00 95.31 364 ALA A CA 1
ATOM 2981 C C . ALA A 1 364 ? 11.967 -18.986 -45.510 1.00 95.31 364 ALA A C 1
ATOM 2983 O O . ALA A 1 364 ? 12.170 -19.247 -44.325 1.00 95.31 364 ALA A O 1
ATOM 2984 N N . ASN A 1 365 ? 12.166 -19.888 -46.475 1.00 95.75 365 ASN A N 1
ATOM 2985 C CA . ASN A 1 365 ? 12.639 -21.245 -46.201 1.00 95.75 365 ASN A CA 1
ATOM 2986 C C . ASN A 1 365 ? 14.039 -21.266 -45.571 1.00 95.75 365 ASN A C 1
ATOM 2988 O O . ASN A 1 365 ? 14.301 -22.100 -44.706 1.00 95.75 365 ASN A O 1
ATOM 2992 N N . MET A 1 366 ? 14.932 -20.373 -45.999 1.00 95.50 366 MET A N 1
ATOM 2993 C CA . MET A 1 366 ? 16.279 -20.242 -45.447 1.00 95.50 366 MET A CA 1
ATOM 2994 C C . MET A 1 366 ? 16.243 -19.762 -43.988 1.00 95.50 366 MET A C 1
ATOM 2996 O O . MET A 1 366 ? 16.800 -20.432 -43.118 1.00 95.50 366 MET A O 1
ATOM 3000 N N . VAL A 1 367 ? 15.499 -18.693 -43.687 1.00 95.75 367 VAL A N 1
ATOM 3001 C CA . VAL A 1 367 ? 15.368 -18.157 -42.319 1.00 95.75 367 VAL A CA 1
ATOM 3002 C C . VAL A 1 367 ? 14.754 -19.186 -41.369 1.00 95.75 367 VAL A C 1
ATOM 3004 O O . VAL A 1 367 ? 15.230 -19.355 -40.247 1.00 95.75 367 VAL A O 1
ATOM 3007 N N . LEU A 1 368 ? 13.728 -19.922 -41.813 1.00 95.56 368 LEU A N 1
ATOM 3008 C CA . LEU A 1 368 ? 13.087 -20.955 -40.992 1.00 95.56 368 LEU A CA 1
ATOM 3009 C C . LEU A 1 368 ? 14.049 -22.087 -40.605 1.00 95.56 368 LEU A C 1
ATOM 3011 O O . LEU A 1 368 ? 13.910 -22.642 -39.513 1.00 95.56 368 LEU A O 1
ATOM 3015 N N . ARG A 1 369 ? 15.030 -22.395 -41.464 1.00 94.88 369 ARG A N 1
ATOM 3016 C CA . ARG A 1 369 ? 16.062 -23.418 -41.229 1.00 94.88 369 ARG A CA 1
ATOM 3017 C C . ARG A 1 369 ? 17.204 -22.940 -40.327 1.00 94.88 369 ARG A C 1
ATOM 3019 O O . ARG A 1 369 ? 17.899 -23.789 -39.773 1.00 94.88 369 ARG A O 1
ATOM 3026 N N . LYS A 1 370 ? 17.405 -21.627 -40.150 1.00 93.81 370 LYS A N 1
ATOM 3027 C CA . LYS A 1 370 ? 18.434 -21.095 -39.239 1.00 93.81 370 LYS A CA 1
ATOM 3028 C C . LYS A 1 370 ? 18.082 -21.416 -37.778 1.00 93.81 370 LYS A C 1
ATOM 3030 O O . LYS A 1 370 ? 16.947 -21.223 -37.330 1.00 93.81 370 LYS A O 1
ATOM 3035 N N . TYR A 1 371 ? 19.078 -21.871 -37.017 1.00 94.88 371 TYR A N 1
ATOM 3036 C CA . TYR A 1 371 ? 18.957 -22.144 -35.582 1.00 94.88 371 TYR A CA 1
ATOM 3037 C C . TYR A 1 371 ? 19.196 -20.865 -34.767 1.00 94.88 371 TYR A C 1
ATOM 3039 O O . TYR A 1 371 ? 20.262 -20.642 -34.199 1.00 94.88 371 TYR A O 1
ATOM 3047 N N . ILE A 1 372 ? 18.199 -19.984 -34.779 1.00 95.00 372 ILE A N 1
ATOM 3048 C CA . ILE A 1 372 ? 18.197 -18.683 -34.098 1.00 95.00 372 ILE A CA 1
ATOM 3049 C C . ILE A 1 372 ? 16.867 -18.479 -33.368 1.00 95.00 372 ILE A C 1
ATOM 3051 O O . ILE A 1 372 ? 15.882 -19.152 -33.684 1.00 95.00 372 ILE A O 1
ATOM 3055 N N . ALA A 1 373 ? 16.833 -17.552 -32.407 1.00 95.12 373 ALA A N 1
ATOM 3056 C CA . ALA A 1 373 ? 15.610 -17.237 -31.670 1.00 95.12 373 ALA A CA 1
ATOM 3057 C C . ALA A 1 373 ? 14.482 -16.777 -32.610 1.00 95.12 373 ALA A C 1
ATOM 3059 O O . ALA A 1 373 ? 14.730 -16.121 -33.625 1.00 95.12 373 ALA A O 1
ATOM 3060 N N . GLU A 1 374 ? 13.240 -17.103 -32.254 1.00 96.25 374 GLU A N 1
ATOM 3061 C CA . GLU A 1 374 ? 12.073 -16.830 -33.100 1.00 96.25 374 GLU A CA 1
ATOM 3062 C C . GLU A 1 374 ? 11.907 -15.333 -33.384 1.00 96.25 374 GLU A C 1
ATOM 3064 O O . GLU A 1 374 ? 11.674 -14.943 -34.525 1.00 96.25 374 GLU A O 1
ATOM 3069 N N . ASP A 1 375 ? 12.131 -14.468 -32.394 1.00 96.94 375 ASP A N 1
ATOM 3070 C CA . ASP A 1 375 ? 12.041 -13.022 -32.597 1.00 96.94 375 ASP A CA 1
ATOM 3071 C C . ASP A 1 375 ? 13.094 -12.486 -33.586 1.00 96.94 375 ASP A C 1
ATOM 3073 O O . ASP A 1 375 ? 12.805 -11.543 -34.323 1.00 96.94 375 ASP A O 1
ATOM 3077 N N . TYR A 1 376 ? 14.274 -13.116 -33.705 1.00 97.62 376 TYR A N 1
ATOM 3078 C CA . TYR A 1 376 ? 15.216 -12.784 -34.783 1.00 97.62 376 TYR A CA 1
ATOM 3079 C C . TYR A 1 376 ? 14.678 -13.191 -36.157 1.00 97.62 376 TYR A C 1
ATOM 3081 O O . TYR A 1 376 ? 14.855 -12.445 -37.117 1.00 97.62 376 TYR A O 1
ATOM 3089 N N . LYS A 1 377 ? 13.985 -14.332 -36.273 1.00 97.75 377 LYS A N 1
ATOM 3090 C CA . LYS A 1 377 ? 13.341 -14.739 -37.536 1.00 97.75 377 LYS A CA 1
ATOM 3091 C C . LYS A 1 377 ? 12.255 -13.746 -37.938 1.00 97.75 377 LYS A C 1
ATOM 3093 O O . LYS A 1 377 ? 12.220 -13.300 -39.082 1.00 97.75 377 LYS A O 1
ATOM 3098 N N . GLN A 1 378 ? 11.421 -13.337 -36.984 1.00 97.62 378 GLN A N 1
ATOM 3099 C CA . GLN A 1 378 ? 10.387 -12.326 -37.211 1.00 97.62 378 GLN A CA 1
ATOM 3100 C C . GLN A 1 378 ? 10.988 -10.963 -37.584 1.00 97.62 378 GLN A C 1
ATOM 3102 O O . GLN A 1 378 ? 10.461 -10.276 -38.462 1.00 97.62 378 GLN A O 1
ATOM 3107 N N . ALA A 1 379 ? 12.118 -10.589 -36.977 1.00 96.94 379 ALA A N 1
ATOM 3108 C CA . ALA A 1 379 ? 12.869 -9.403 -37.370 1.00 96.94 379 ALA A CA 1
ATOM 3109 C C . ALA A 1 379 ? 13.418 -9.521 -38.805 1.00 96.94 379 ALA A C 1
ATOM 3111 O O . ALA A 1 379 ? 13.252 -8.591 -39.587 1.00 96.94 379 ALA A O 1
ATOM 3112 N N . LEU A 1 380 ? 13.982 -10.668 -39.198 1.00 97.81 380 LEU A N 1
ATOM 3113 C CA . LEU A 1 380 ? 14.453 -10.915 -40.568 1.00 97.81 380 LEU A CA 1
ATOM 3114 C C . LEU A 1 380 ? 13.320 -10.823 -41.602 1.00 97.81 380 LEU A C 1
ATOM 3116 O O . LEU A 1 380 ? 13.504 -10.207 -42.650 1.00 97.81 380 LEU A O 1
ATOM 3120 N N . PHE A 1 381 ? 12.135 -11.366 -41.305 1.00 97.44 381 PHE A N 1
ATOM 3121 C CA . PHE A 1 381 ? 10.961 -11.208 -42.172 1.00 97.44 381 PHE A CA 1
ATOM 3122 C C . PHE A 1 381 ? 10.523 -9.746 -42.290 1.00 97.44 381 PHE A C 1
ATOM 3124 O O . PHE A 1 381 ? 10.265 -9.273 -43.395 1.00 97.44 381 PHE A O 1
ATOM 3131 N N . GLY A 1 382 ? 10.489 -9.015 -41.171 1.00 96.25 382 GLY A N 1
ATOM 3132 C CA . GLY A 1 382 ? 10.200 -7.581 -41.167 1.00 96.25 382 GLY A CA 1
ATOM 3133 C C . GLY A 1 382 ? 11.199 -6.785 -42.008 1.00 96.25 382 GLY A C 1
ATOM 3134 O O . GLY A 1 382 ? 10.794 -5.956 -42.817 1.00 96.25 382 GLY A O 1
ATOM 3135 N N . TRP A 1 383 ? 12.492 -7.081 -41.875 1.00 96.50 383 TRP A N 1
ATOM 3136 C CA . TRP A 1 383 ? 13.559 -6.438 -42.641 1.00 96.50 383 TRP A CA 1
ATOM 3137 C C . TRP A 1 383 ? 13.415 -6.693 -44.141 1.00 96.50 383 TRP A C 1
ATOM 3139 O O . TRP A 1 383 ? 13.474 -5.751 -44.934 1.00 96.50 383 TRP A O 1
ATOM 3149 N N . TYR A 1 384 ? 13.163 -7.944 -44.532 1.00 96.06 384 TYR A N 1
ATOM 3150 C CA . TYR A 1 384 ? 12.974 -8.312 -45.935 1.00 96.06 384 TYR A CA 1
ATOM 3151 C C . TYR A 1 384 ? 11.777 -7.584 -46.560 1.00 96.06 384 TYR A C 1
ATOM 3153 O O . TYR A 1 384 ? 11.845 -7.147 -47.703 1.00 96.06 384 TYR A O 1
ATOM 3161 N N . ASP A 1 385 ? 10.721 -7.367 -45.775 1.00 94.50 385 ASP A N 1
ATOM 3162 C CA . ASP A 1 385 ? 9.529 -6.617 -46.181 1.00 94.50 385 ASP A CA 1
ATOM 3163 C C . ASP A 1 385 ? 9.684 -5.086 -46.080 1.00 94.50 385 ASP A C 1
ATOM 3165 O O . ASP A 1 385 ? 8.731 -4.360 -46.365 1.00 94.50 385 ASP A O 1
ATOM 3169 N N . GLY A 1 386 ? 10.850 -4.576 -45.664 1.00 92.81 386 GLY A N 1
ATOM 3170 C CA . GLY A 1 386 ? 11.099 -3.137 -45.500 1.00 92.81 386 GLY A CA 1
ATOM 3171 C C . GLY A 1 386 ? 10.354 -2.504 -44.320 1.00 92.81 386 GLY A C 1
ATOM 3172 O O . GLY A 1 386 ? 10.081 -1.308 -44.329 1.00 92.81 386 GLY A O 1
ATOM 3173 N N . LYS A 1 387 ? 9.990 -3.304 -43.312 1.00 94.12 387 LYS A N 1
ATOM 3174 C CA . LYS A 1 387 ? 9.190 -2.894 -42.151 1.00 94.12 387 LYS A CA 1
ATOM 3175 C C . LYS A 1 387 ? 10.053 -2.780 -40.899 1.00 94.12 387 LYS A C 1
ATOM 3177 O O . LYS A 1 387 ? 10.003 -3.631 -40.009 1.00 94.12 387 LYS A O 1
ATOM 3182 N N . ASP A 1 388 ? 10.813 -1.696 -40.812 1.00 90.00 388 ASP A N 1
ATOM 3183 C CA . ASP A 1 388 ? 11.746 -1.413 -39.711 1.00 90.00 388 ASP A CA 1
ATOM 3184 C C . ASP A 1 388 ? 11.075 -1.389 -38.324 1.00 90.00 388 ASP A C 1
ATOM 3186 O O . ASP A 1 388 ? 11.660 -1.811 -37.326 1.00 90.00 388 ASP A O 1
ATOM 3190 N N . GLU A 1 389 ? 9.805 -0.988 -38.253 1.00 91.00 389 GLU A N 1
ATOM 3191 C CA . GLU A 1 389 ? 8.995 -1.051 -37.030 1.00 91.00 389 GLU A CA 1
ATOM 3192 C C . GLU A 1 389 ? 8.787 -2.491 -36.522 1.00 91.00 389 GLU A C 1
ATOM 3194 O O . GLU A 1 389 ? 8.815 -2.744 -35.315 1.00 91.00 389 GLU A O 1
ATOM 3199 N N . ILE A 1 390 ? 8.629 -3.458 -37.435 1.00 92.38 390 ILE A N 1
ATOM 3200 C CA . ILE A 1 390 ? 8.483 -4.881 -37.108 1.00 92.38 390 ILE A CA 1
ATOM 3201 C C . ILE A 1 390 ? 9.826 -5.444 -36.658 1.00 92.38 390 ILE A C 1
ATOM 3203 O O . ILE A 1 390 ? 9.868 -6.208 -35.691 1.00 92.38 390 ILE A O 1
ATOM 3207 N N . VAL A 1 391 ? 10.915 -5.046 -37.321 1.00 94.88 391 VAL A N 1
ATOM 3208 C CA . VAL A 1 391 ? 12.281 -5.401 -36.916 1.00 94.88 391 VAL A CA 1
ATOM 3209 C C . VAL A 1 391 ? 12.501 -4.979 -35.469 1.00 94.88 391 VAL A C 1
ATOM 3211 O O . VAL A 1 391 ? 12.741 -5.818 -34.602 1.00 94.88 391 VAL A O 1
ATOM 3214 N N . LEU A 1 392 ? 12.329 -3.686 -35.188 1.00 93.12 392 LEU A N 1
ATOM 3215 C CA . LEU A 1 392 ? 12.600 -3.114 -33.878 1.00 93.12 392 LEU A CA 1
ATOM 3216 C C . LEU A 1 392 ? 11.729 -3.735 -32.782 1.00 93.12 392 LEU A C 1
ATOM 3218 O O . LEU A 1 392 ? 12.237 -4.113 -31.727 1.00 93.12 392 LEU A O 1
ATOM 3222 N N . LYS A 1 393 ? 10.429 -3.900 -33.045 1.00 92.44 393 LYS A N 1
ATOM 3223 C CA . LYS A 1 393 ? 9.498 -4.507 -32.089 1.00 92.44 393 LYS A CA 1
ATOM 3224 C C . LYS A 1 393 ? 9.919 -5.919 -31.692 1.00 92.44 393 LYS A C 1
ATOM 3226 O O . LYS A 1 393 ? 9.812 -6.258 -30.518 1.00 92.44 393 LYS A O 1
ATOM 3231 N N . ASN A 1 394 ? 10.361 -6.745 -32.641 1.00 94.62 394 ASN A N 1
ATOM 3232 C CA . ASN A 1 394 ? 10.786 -8.108 -32.327 1.00 94.62 394 ASN A CA 1
ATOM 3233 C C . ASN A 1 394 ? 12.158 -8.136 -31.645 1.00 94.62 394 ASN A C 1
ATOM 3235 O O . ASN A 1 394 ? 12.317 -8.848 -30.659 1.00 94.62 394 ASN A O 1
ATOM 3239 N N . LEU A 1 395 ? 13.108 -7.290 -32.056 1.00 94.62 395 LEU A N 1
ATOM 3240 C CA . LEU A 1 395 ? 14.387 -7.175 -31.348 1.00 94.62 395 LEU A CA 1
ATOM 3241 C C . LEU A 1 395 ? 14.205 -6.755 -29.881 1.00 94.62 395 LEU A C 1
ATOM 3243 O O . LEU A 1 395 ? 14.871 -7.291 -29.003 1.00 94.62 395 LEU A O 1
ATOM 3247 N N . CYS A 1 396 ? 13.261 -5.858 -29.584 1.00 92.38 396 CYS A N 1
ATOM 3248 C CA . CYS A 1 396 ? 12.950 -5.476 -28.206 1.00 92.38 396 CYS A CA 1
ATOM 3249 C C . CYS A 1 396 ? 12.368 -6.618 -27.355 1.00 92.38 396 CYS A C 1
ATOM 3251 O O . CYS A 1 396 ? 12.530 -6.579 -26.140 1.00 92.38 396 CYS A O 1
ATOM 3253 N N . LYS A 1 397 ? 11.716 -7.628 -27.950 1.00 92.62 397 LYS A N 1
ATOM 3254 C CA . LYS A 1 397 ? 11.186 -8.789 -27.206 1.00 92.62 397 LYS A CA 1
ATOM 3255 C C . LYS A 1 397 ? 12.274 -9.753 -26.744 1.00 92.62 397 LYS A C 1
ATOM 3257 O O . LYS A 1 397 ? 12.059 -10.480 -25.782 1.00 92.62 397 LYS A O 1
ATOM 3262 N N . LEU A 1 398 ? 13.427 -9.746 -27.414 1.00 91.88 398 LEU A N 1
ATOM 3263 C CA . LEU A 1 398 ? 14.583 -10.559 -27.030 1.00 91.88 398 LEU A CA 1
ATOM 3264 C C . LEU A 1 398 ? 15.228 -10.076 -25.730 1.00 91.88 398 LEU A C 1
ATOM 3266 O O . LEU A 1 398 ? 15.979 -10.824 -25.107 1.00 91.88 398 LEU A O 1
ATOM 3270 N N . ALA A 1 399 ? 14.968 -8.829 -25.331 1.00 86.38 399 ALA A N 1
ATOM 3271 C CA . ALA A 1 399 ? 15.422 -8.319 -24.053 1.00 86.38 399 ALA A CA 1
ATOM 3272 C C . ALA A 1 399 ? 14.556 -8.908 -22.936 1.00 86.38 399 ALA A C 1
ATOM 3274 O O . ALA A 1 399 ? 13.389 -8.554 -22.769 1.00 86.38 399 ALA A O 1
ATOM 3275 N N . SER A 1 400 ? 15.154 -9.802 -22.159 1.00 76.06 400 SER A N 1
ATOM 3276 C CA . SER A 1 400 ? 14.557 -10.405 -20.974 1.00 76.06 400 SER A CA 1
ATOM 3277 C C . SER A 1 400 ? 15.537 -10.338 -19.808 1.00 76.06 400 SER A C 1
ATOM 3279 O O . SER A 1 400 ? 16.751 -10.406 -20.010 1.00 76.06 400 SER A O 1
ATOM 3281 N N . LEU A 1 401 ? 15.009 -10.233 -18.588 1.00 58.28 401 LEU A N 1
ATOM 3282 C CA . LEU A 1 401 ? 15.815 -10.305 -17.367 1.00 58.28 401 LEU A CA 1
ATOM 3283 C C . LEU A 1 401 ? 16.221 -11.730 -17.014 1.00 58.28 401 LEU A C 1
ATOM 3285 O O . LEU A 1 401 ? 15.355 -12.626 -17.137 1.00 58.28 401 LEU A O 1
#